Protein AF-0000000080301349 (afdb_homodimer)

pLDDT: mean 96.89, std 4.93, range [50.53, 99.0]

Radius of gyration: 21.23 Å; Cα contacts (8 Å, |Δi|>4): 1049; chains: 2; bounding box: 55×58×43 Å

InterPro domains:
  IPR000868 Isochorismatase-like domain [PF00857] (21-209)
  IPR036380 Isochorismatase-like superfamily [G3DSA:3.40.50.850] (15-224)
  IPR036380 Isochorismatase-like superfamily [SSF52499] (5-209)
  IPR050272 Isochorismatase-like hydrolase [PTHR43540] (13-222)

Nearest PDB structures (foldseek):
  6xj4-assembly1_B  TM=9.878E-01  e=1.375E-35  Herbaspirillum sp. BH-1
  6xix-assembly1_G  TM=9.763E-01  e=2.974E-35  Herbaspirillum sp. BH-1
  6azn-assembly1_C  TM=9.729E-01  e=1.362E-30  Rhizobium johnstonii 3841
  6azo-assembly1_D  TM=9.661E-01  e=1.469E-29  Rhizobium johnstonii 3841
  6azn-assembly1_B  TM=9.243E-01  e=4.428E-28  Rhizobium johnstonii 3841

Solvent-accessible surface area (backbone atoms only — not comparable to full-atom values): 22446 Å² total; per-residue (Å²): 126,84,71,58,46,78,32,85,33,36,72,50,65,38,72,42,36,81,81,24,38,30,40,33,40,26,34,56,18,32,21,45,50,32,86,61,20,51,37,30,33,62,71,44,62,27,72,52,41,55,65,14,51,61,46,40,40,54,49,50,51,55,36,56,68,57,70,34,53,47,38,36,39,29,58,29,25,51,84,84,42,83,59,50,44,64,55,61,50,71,43,32,77,42,82,54,44,70,63,36,83,45,83,41,37,30,28,41,18,60,89,25,66,17,35,35,57,34,77,86,64,48,81,55,92,87,47,47,74,43,64,12,59,29,58,29,60,55,59,88,47,62,44,62,62,53,38,53,75,68,59,46,48,28,38,37,38,28,27,34,37,32,60,50,27,35,41,42,26,46,50,54,39,33,52,72,38,33,47,37,33,37,29,58,51,15,28,24,26,83,45,66,68,46,31,54,46,41,55,49,58,33,22,34,68,43,25,69,42,19,35,34,32,48,51,67,58,52,61,70,63,51,76,81,112,126,86,70,58,46,78,33,84,34,37,71,50,64,38,71,43,36,85,81,26,37,29,40,32,40,26,33,55,18,31,19,46,51,30,86,59,20,51,36,30,33,62,70,43,62,27,71,51,40,54,65,15,51,60,46,39,40,54,48,51,53,55,36,56,68,56,70,34,52,47,38,35,39,30,58,30,26,51,84,83,42,84,59,51,42,65,55,61,51,70,44,32,77,42,82,56,45,69,62,35,83,44,83,40,37,30,27,40,18,60,90,25,66,18,35,35,56,35,77,88,66,47,81,54,92,88,48,46,72,42,63,13,61,29,57,29,61,55,58,89,46,62,44,60,63,53,38,54,74,69,59,47,48,30,38,37,38,27,27,32,35,30,60,49,27,33,42,41,27,46,50,53,37,34,53,72,38,33,46,38,33,38,30,57,51,16,30,23,27,83,44,66,69,47,32,54,47,40,56,50,58,33,21,35,67,41,26,69,43,20,34,34,33,48,53,68,59,51,62,70,64,50,77,81,112

Sequence (450 aa):
MTPTLPLPATPFPYPFAPGRSALVVIDMQRDFVEPGGFGASLGNDVTRLHGAIGPIAALLAAWRARGWPVVHTRESHRPDLSDCPPAKRERGEPSLRIGDPGPMGRLLIRGEPGADIIPALAPAPGERVVDKPGKGMFWATGLHEALQAEGITHLVFTGVTTEVCVQTSMREANDRGYVCLIVEDATESYFPEFKAAALAMLTAQGAIVGWSMPSAALLAGLPAPMTPTLPLPATPFPYPFAPGRSALVVIDMQRDFVEPGGFGASLGNDVTRLHGAIGPIAALLAAWRARGWPVVHTRESHRPDLSDCPPAKRERGEPSLRIGDPGPMGRLLIRGEPGADIIPALAPAPGERVVDKPGKGMFWATGLHEALQAEGITHLVFTGVTTEVCVQTSMREANDRGYVCLIVEDATESYFPEFKAAALAMLTAQGAIVGWSMPSAALLAGLPAP

Secondary structure (DSSP, 8-state):
----EEE--BSS-EEE-TTTEEEEEE--BHHHHSTTSHHHHTT--GGGGGGGHHHHHHHHHHHHHTT--EEEEEE-B-TT-TTS-HHHHT-S--SS-TTSEEBTEETTBTTSGGGSBPGGGPPPTT-EEEEESSSSSSTTT-HHHHHHHTT--EEEEEEE-IIIIIHHHHHHHHHTT-EEEEEEEEEE-SSHHHHHHHHHHHHHHHHSS-EEE-HHHHHHHSPP-/-PPPEEE--BSS-EEE-TTTEEEEEE--BHHHHSTTSHHHHTT--GGGGGGGHHHHHHHHHHHHHTT--EEEEEE-B-TT-TTS-HHHHT-S--SS-TTSEEBTEETTBTTSGGGSBPGGGPPPTT-EEEEESSSSSSTTT-HHHHHHHTT--EEEEEEE-IIIIIHHHHHHHHHTT-EEEEEEEEEE-SSHHHHHHHHHHHHHHHHSS-EEE-HHHHHHHSPP-

Foldseek 3Di:
DQQFDFFQWPPGTAGHHPQQEEEEAEALFQLQQHPWHVVVQLVFDSPQFVLQLVLLLVVVVVCVVRVHAYEYEFQAAELVCPLPDPVRQVDSPGPATQNGQIPQGGHRHPPTRRRARDPSNHDDPPHHYWHDNALARVPPTCVLVVSVVSNRQEYEFAYDAQQTSRLNNLQVSQVSRHAYEYALSNHHDSDVVSSVVSQCVCRPPNRPRHIYYHSVSVSVRDDDD/DQQFDFFQWPPGTAGHHPQQEEEEAEALFQLQQHPWHVVVQLVFDSPQFVLLLVLLLVVVVVCVVRVHAYEYEFQAAELVCPLPDPVRQVDSPGPATQNGQIPQGGHRHPPTRRRARDPSNHDDPPHHYWYDNALARVPPTCVLVVSVVSNRQEYEFAYDAQQTSRLNNLQVSQVSRHAYEYALSNHHDSDVVSSVVSQCVCRPPNRPRHIYYHSVSVSVRDDDD

Organism: Piscinibacter sakaiensis (NCBI:txid1547922)

Structure (mmCIF, N/CA/C/O backbone):
data_AF-0000000080301349-model_v1
#
loop_
_entity.id
_entity.type
_entity.pdbx_description
1 polymer Isochorismatase
#
loop_
_atom_site.group_PDB
_atom_site.id
_atom_site.type_symbol
_atom_site.label_atom_id
_atom_site.label_alt_id
_atom_site.label_comp_id
_atom_site.label_asym_id
_atom_site.label_entity_id
_atom_site.label_seq_id
_atom_site.pdbx_PDB_ins_code
_atom_site.Cartn_x
_atom_site.Cartn_y
_atom_site.Cartn_z
_atom_site.occupancy
_atom_site.B_iso_or_equiv
_atom_site.auth_seq_id
_atom_site.auth_comp_id
_atom_site.auth_asym_id
_atom_site.auth_atom_id
_atom_site.pdbx_PDB_model_num
ATOM 1 N N . MET A 1 1 ? -20.75 8.477 19.141 1 51.12 1 MET A N 1
ATOM 2 C CA . MET A 1 1 ? -19.891 8.594 17.969 1 51.12 1 MET A CA 1
ATOM 3 C C . MET A 1 1 ? -19.422 10.031 17.781 1 51.12 1 MET A C 1
ATOM 5 O O . MET A 1 1 ? -20.203 10.969 17.922 1 51.12 1 MET A O 1
ATOM 9 N N . THR A 1 2 ? -18.094 10.258 17.922 1 62.84 2 THR A N 1
ATOM 10 C CA . THR A 1 2 ? -17.656 11.641 17.781 1 62.84 2 THR A CA 1
ATOM 11 C C . THR A 1 2 ? -18.219 12.281 16.531 1 62.84 2 THR A C 1
ATOM 13 O O . THR A 1 2 ? -18.172 11.688 15.445 1 62.84 2 THR A O 1
ATOM 16 N N . PRO A 1 3 ? -18.906 13.32 16.703 1 85 3 PRO A N 1
ATOM 17 C CA . PRO A 1 3 ? -19.531 14.016 15.586 1 85 3 PRO A CA 1
ATOM 18 C C . PRO A 1 3 ? -18.562 14.312 14.453 1 85 3 PRO A C 1
ATOM 20 O O . PRO A 1 3 ? -17.391 14.617 14.703 1 85 3 PRO A O 1
ATOM 23 N N . THR A 1 4 ? -18.938 13.945 13.242 1 92.94 4 THR A N 1
ATOM 24 C CA . THR A 1 4 ? -18.125 14.266 12.07 1 92.94 4 THR A CA 1
ATOM 25 C C . THR A 1 4 ? -18.75 15.414 11.281 1 92.94 4 THR A C 1
ATOM 27 O O . THR A 1 4 ? -19.938 15.703 11.43 1 92.94 4 THR A O 1
ATOM 30 N N . LEU A 1 5 ? -17.938 16.172 10.633 1 94.88 5 LEU A N 1
ATOM 31 C CA . LEU A 1 5 ? -18.297 17.266 9.742 1 94.88 5 LEU A CA 1
ATOM 32 C C . LEU A 1 5 ? -18.047 16.891 8.289 1 94.88 5 LEU A C 1
ATOM 34 O O . LEU A 1 5 ? -16.922 16.547 7.91 1 94.88 5 LEU A O 1
ATOM 38 N N . PRO A 1 6 ? -19.141 16.922 7.488 1 96.19 6 PRO A N 1
ATOM 39 C CA . PRO A 1 6 ? -18.891 16.625 6.074 1 96.19 6 PRO A CA 1
ATOM 40 C C . PRO A 1 6 ? -18.125 17.734 5.355 1 96.19 6 PRO A C 1
ATOM 42 O O . PRO A 1 6 ? -18.547 18.891 5.391 1 96.19 6 PRO A O 1
ATOM 45 N N . LEU A 1 7 ? -17 17.438 4.82 1 97.94 7 LEU A N 1
ATOM 46 C CA . LEU A 1 7 ? -16.219 18.359 4.008 1 97.94 7 LEU A CA 1
ATOM 47 C C . LEU A 1 7 ? -16.219 17.938 2.545 1 97.94 7 LEU A C 1
ATOM 49 O O . LEU A 1 7 ? -16.172 16.734 2.24 1 97.94 7 LEU A O 1
ATOM 53 N N . PRO A 1 8 ? -16.312 18.938 1.642 1 97.12 8 PRO A N 1
ATOM 54 C CA . PRO A 1 8 ? -16.25 18.562 0.226 1 97.12 8 PRO A CA 1
ATOM 55 C C . PRO A 1 8 ? -14.961 17.844 -0.135 1 97.12 8 PRO A C 1
ATOM 57 O O . PRO A 1 8 ? -13.875 18.281 0.234 1 97.12 8 PRO A O 1
ATOM 60 N N . ALA A 1 9 ? -15.102 16.672 -0.77 1 98.25 9 ALA A N 1
ATOM 61 C CA . ALA A 1 9 ? -13.945 15.844 -1.13 1 98.25 9 ALA A CA 1
ATOM 62 C C . ALA A 1 9 ? -14.289 14.891 -2.271 1 98.25 9 ALA A C 1
ATOM 64 O O . ALA A 1 9 ? -15.422 14.891 -2.77 1 98.25 9 ALA A O 1
ATOM 65 N N . THR A 1 10 ? -13.336 14.352 -2.809 1 98 10 THR A N 1
ATOM 66 C CA . THR A 1 10 ? -13.477 13.273 -3.785 1 98 10 THR A CA 1
ATOM 67 C C . THR A 1 10 ? -13.383 11.914 -3.105 1 98 10 THR A C 1
ATOM 69 O O . THR A 1 10 ? -12.469 11.672 -2.314 1 98 10 THR A O 1
ATOM 72 N N . PRO A 1 11 ? -14.352 10.984 -3.383 1 97.19 11 PRO A N 1
ATOM 73 C CA . PRO A 1 11 ? -15.375 11.008 -4.434 1 97.19 11 PRO A CA 1
ATOM 74 C C . PRO A 1 11 ? -16.719 11.539 -3.936 1 97.19 11 PRO A C 1
ATOM 76 O O . PRO A 1 11 ? -17.625 11.781 -4.738 1 97.19 11 PRO A O 1
ATOM 79 N N . PHE A 1 12 ? -16.953 11.727 -2.699 1 96.75 12 PHE A N 1
ATOM 80 C CA . PHE A 1 12 ? -18.078 12.305 -1.997 1 96.75 12 PHE A CA 1
ATOM 81 C C . PHE A 1 12 ? -17.641 12.969 -0.699 1 96.75 12 PHE A C 1
ATOM 83 O O . PHE A 1 12 ? -16.453 12.914 -0.343 1 96.75 12 PHE A O 1
ATOM 90 N N . PRO A 1 13 ? -18.438 13.641 0.02 1 97 13 PRO A N 1
ATOM 91 C CA . PRO A 1 13 ? -17.984 14.391 1.191 1 97 13 PRO A CA 1
ATOM 92 C C . PRO A 1 13 ? -17.266 13.523 2.215 1 97 13 PRO A C 1
ATOM 94 O O . PRO A 1 13 ? -17.672 12.383 2.453 1 97 13 PRO A O 1
ATOM 97 N N . TYR A 1 14 ? -16.219 14.055 2.709 1 97.5 14 TYR A N 1
ATOM 98 C CA . TYR A 1 14 ? -15.383 13.406 3.711 1 97.5 14 TYR A CA 1
ATOM 99 C C . TYR A 1 14 ? -15.898 13.68 5.117 1 97.5 14 TYR A C 1
ATOM 101 O O . TYR A 1 14 ? -16.125 14.836 5.488 1 97.5 14 TYR A O 1
ATOM 109 N N . PRO A 1 15 ? -16.078 12.617 5.918 1 96.56 15 PRO A N 1
ATOM 110 C CA . PRO A 1 15 ? -16.547 12.805 7.297 1 96.56 15 PRO A CA 1
ATOM 111 C C . PRO A 1 15 ? -15.414 13.188 8.25 1 96.56 15 PRO A C 1
ATOM 113 O O . PRO A 1 15 ? -14.898 12.336 8.977 1 96.56 15 PRO A O 1
ATOM 116 N N . PHE A 1 16 ? -15.078 14.43 8.305 1 97.88 16 PHE A N 1
ATOM 117 C CA . PHE A 1 16 ? -13.984 14.922 9.133 1 97.88 16 PHE A CA 1
ATOM 118 C C . PHE A 1 16 ? -14.359 14.867 10.609 1 97.88 16 PHE A C 1
ATOM 120 O O . PHE A 1 16 ? -15.453 15.273 10.992 1 97.88 16 PHE A O 1
ATOM 127 N N . ALA A 1 17 ? -13.383 14.297 11.406 1 97 17 ALA A N 1
ATOM 128 C CA . ALA A 1 17 ? -13.609 14.195 12.852 1 97 17 ALA A CA 1
ATOM 129 C C . ALA A 1 17 ? -12.68 15.125 13.617 1 97 17 ALA A C 1
ATOM 131 O O . ALA A 1 17 ? -11.547 14.758 13.938 1 97 17 ALA A O 1
ATOM 132 N N . PRO A 1 18 ? -13.188 16.25 14.031 1 93.81 18 PRO A N 1
ATOM 133 C CA . PRO A 1 18 ? -12.336 17.172 14.789 1 93.81 18 PRO A CA 1
ATOM 134 C C . PRO A 1 18 ? -11.773 16.547 16.062 1 93.81 18 PRO A C 1
ATOM 136 O O . PRO A 1 18 ? -12.508 15.867 16.797 1 93.81 18 PRO A O 1
ATOM 139 N N . GLY A 1 19 ? -10.508 16.656 16.281 1 91.31 19 GLY A N 1
ATOM 140 C CA . GLY A 1 19 ? -9.867 16.188 17.5 1 91.31 19 GLY A CA 1
ATOM 141 C C . GLY A 1 19 ? -9.461 14.719 17.422 1 91.31 19 GLY A C 1
ATOM 142 O O . GLY A 1 19 ? -8.695 14.242 18.25 1 91.31 19 GLY A O 1
ATOM 143 N N . ARG A 1 20 ? -9.977 14.008 16.438 1 96.88 20 ARG A N 1
ATOM 144 C CA . ARG A 1 20 ? -9.625 12.602 16.25 1 96.88 20 ARG A CA 1
ATOM 145 C C . ARG A 1 20 ? -8.953 12.375 14.906 1 96.88 20 ARG A C 1
ATOM 147 O O . ARG A 1 20 ? -8.727 11.234 14.508 1 96.88 20 ARG A O 1
ATOM 154 N N . SER A 1 21 ? -8.688 13.5 14.227 1 98.12 21 SER A N 1
ATOM 155 C CA . SER A 1 21 ? -7.98 13.484 12.953 1 98.12 21 SER A CA 1
ATOM 156 C C . SER A 1 21 ? -6.531 13.93 13.117 1 98.12 21 SER A C 1
ATOM 158 O O . SER A 1 21 ? -6.266 15.094 13.414 1 98.12 21 SER A O 1
ATOM 160 N N . ALA A 1 22 ? -5.648 12.984 12.93 1 98.81 22 ALA A N 1
ATOM 161 C CA . ALA A 1 22 ? -4.23 13.328 12.984 1 98.81 22 ALA A CA 1
ATOM 162 C C . ALA A 1 22 ? -3.717 13.75 11.609 1 98.81 22 ALA A C 1
ATOM 164 O O . ALA A 1 22 ? -4.062 13.141 10.594 1 98.81 22 ALA A O 1
ATOM 165 N N . LEU A 1 23 ? -3.01 14.891 11.602 1 98.94 23 LEU A N 1
ATOM 166 C CA . LEU A 1 23 ? -2.268 15.258 10.398 1 98.94 23 LEU A CA 1
ATOM 167 C C . LEU A 1 23 ? -0.979 14.445 10.289 1 98.94 23 LEU A C 1
ATOM 169 O O . LEU A 1 23 ? -0.176 14.422 11.227 1 98.94 23 LEU A O 1
ATOM 173 N N . VAL A 1 24 ? -0.839 13.75 9.188 1 99 24 VAL A N 1
ATOM 174 C CA . VAL A 1 24 ? 0.335 12.922 8.961 1 99 24 VAL A CA 1
ATOM 175 C C . VAL A 1 24 ? 1.223 13.555 7.895 1 99 24 VAL A C 1
ATOM 177 O O . VAL A 1 24 ? 0.787 13.773 6.762 1 99 24 VAL A O 1
ATOM 180 N N . VAL A 1 25 ? 2.451 13.852 8.219 1 99 25 VAL A N 1
ATOM 181 C CA . VAL A 1 25 ? 3.436 14.414 7.305 1 99 25 VAL A CA 1
ATOM 182 C C . VAL A 1 25 ? 4.508 13.375 6.988 1 99 25 VAL A C 1
ATOM 184 O O . VAL A 1 25 ? 5.426 13.164 7.785 1 99 25 VAL A O 1
ATOM 187 N N . ILE A 1 26 ? 4.441 12.828 5.816 1 98.94 26 ILE A N 1
ATOM 188 C CA . ILE A 1 26 ? 5.273 11.695 5.422 1 98.94 26 ILE A CA 1
ATOM 189 C C . ILE A 1 26 ? 6.605 12.203 4.871 1 98.94 26 ILE A C 1
ATOM 191 O O . ILE A 1 26 ? 6.656 12.797 3.795 1 98.94 26 ILE A O 1
ATOM 195 N N . ASP A 1 27 ? 7.668 12.023 5.508 1 98.94 27 ASP A N 1
ATOM 196 C CA . ASP A 1 27 ? 9.047 11.945 5.043 1 98.94 27 ASP A CA 1
ATOM 197 C C . ASP A 1 27 ? 9.477 13.25 4.375 1 98.94 27 ASP A C 1
ATOM 199 O O . ASP A 1 27 ? 10.125 13.234 3.324 1 98.94 27 ASP A O 1
ATOM 203 N N . MET A 1 28 ? 9.031 14.352 4.926 1 98.94 28 MET A N 1
ATOM 204 C CA . MET A 1 28 ? 9.57 15.609 4.414 1 98.94 28 MET A CA 1
ATOM 205 C C . MET A 1 28 ? 10.992 15.836 4.906 1 98.94 28 MET A C 1
ATOM 207 O O . MET A 1 28 ? 11.266 16.812 5.598 1 98.94 28 MET A O 1
ATOM 211 N N . GLN A 1 29 ? 11.852 15 4.48 1 98.88 29 GLN A N 1
ATOM 212 C CA . GLN A 1 29 ? 13.25 14.914 4.898 1 98.88 29 GLN A CA 1
ATOM 213 C C . GLN A 1 29 ? 14.172 15.578 3.879 1 98.88 29 GLN A C 1
ATOM 215 O O . GLN A 1 29 ? 13.867 15.609 2.686 1 98.88 29 GLN A O 1
ATOM 220 N N . ARG A 1 30 ? 15.328 15.945 4.32 1 98.75 30 ARG A N 1
ATOM 221 C CA . ARG A 1 30 ? 16.344 16.547 3.445 1 98.75 30 ARG A CA 1
ATOM 222 C C . ARG A 1 30 ? 16.781 15.555 2.369 1 98.75 30 ARG A C 1
ATOM 224 O O . ARG A 1 30 ? 16.922 15.922 1.201 1 98.75 30 ARG A O 1
ATOM 231 N N . ASP A 1 31 ? 16.953 14.289 2.633 1 98.5 31 ASP A N 1
ATOM 232 C CA . ASP A 1 31 ? 17.391 13.25 1.699 1 98.5 31 ASP A CA 1
ATOM 233 C C . ASP A 1 31 ? 16.406 13.125 0.533 1 98.5 31 ASP A C 1
ATOM 235 O O . ASP A 1 31 ? 16.781 12.656 -0.545 1 98.5 31 ASP A O 1
ATOM 239 N N . PHE A 1 32 ? 15.172 13.555 0.739 1 98.44 32 PHE A N 1
ATOM 240 C CA . PHE A 1 32 ? 14.188 13.383 -0.321 1 98.44 32 PHE A CA 1
ATOM 241 C C . PHE A 1 32 ? 13.961 14.695 -1.065 1 98.44 32 PHE A C 1
ATOM 243 O O . PHE A 1 32 ? 13.703 14.695 -2.271 1 98.44 32 PHE A O 1
ATOM 250 N N . VAL A 1 33 ? 14.047 15.812 -0.339 1 98.25 33 VAL A N 1
ATOM 251 C CA . VAL A 1 33 ? 13.5 17.047 -0.909 1 98.25 33 VAL A CA 1
ATOM 252 C C . VAL A 1 33 ? 14.641 17.969 -1.316 1 98.25 33 VAL A C 1
ATOM 254 O O . VAL A 1 33 ? 14.422 18.969 -2.018 1 98.25 33 VAL A O 1
ATOM 257 N N . GLU A 1 34 ? 15.875 17.688 -0.929 1 98 34 GLU A N 1
ATOM 258 C CA . GLU A 1 34 ? 17.016 18.547 -1.226 1 98 34 GLU A CA 1
ATOM 259 C C . GLU A 1 34 ? 18 17.875 -2.166 1 98 34 GLU A C 1
ATOM 261 O O . GLU A 1 34 ? 18.062 16.641 -2.215 1 98 34 GLU A O 1
ATOM 266 N N . PRO A 1 35 ? 18.75 18.734 -2.918 1 96.56 35 PRO A N 1
ATOM 267 C CA . PRO A 1 35 ? 19.812 18.156 -3.734 1 96.56 35 PRO A CA 1
ATOM 268 C C . PRO A 1 35 ? 20.859 17.422 -2.898 1 96.56 35 PRO A C 1
ATOM 270 O O . PRO A 1 35 ? 21.156 17.828 -1.773 1 96.56 35 PRO A O 1
ATOM 273 N N . GLY A 1 36 ? 21.375 16.359 -3.473 1 95.12 36 GLY A N 1
ATOM 274 C CA . GLY A 1 36 ? 22.469 15.641 -2.812 1 95.12 36 GLY A CA 1
ATOM 275 C C . GLY A 1 36 ? 21.984 14.516 -1.913 1 95.12 36 GLY A C 1
ATOM 276 O O . GLY A 1 36 ? 22.781 13.758 -1.374 1 95.12 36 GLY A O 1
ATOM 277 N N . GLY A 1 37 ? 20.672 14.375 -1.755 1 95.88 37 GLY A N 1
ATOM 278 C CA . GLY A 1 37 ? 20.094 13.32 -0.934 1 95.88 37 GLY A CA 1
ATOM 279 C C . GLY A 1 37 ? 19.734 12.078 -1.728 1 95.88 37 GLY A C 1
ATOM 280 O O . GLY A 1 37 ? 20.188 11.906 -2.861 1 95.88 37 GLY A O 1
ATOM 281 N N . PHE A 1 38 ? 19.016 11.203 -1.146 1 95.38 38 PHE A N 1
ATOM 282 C CA . PHE A 1 38 ? 18.609 9.93 -1.734 1 95.38 38 PHE A CA 1
ATOM 283 C C . PHE A 1 38 ? 17.781 10.148 -2.992 1 95.38 38 PHE A C 1
ATOM 285 O O . PHE A 1 38 ? 18 9.492 -4.012 1 95.38 38 PHE A O 1
ATOM 292 N N . GLY A 1 39 ? 16.781 11.047 -2.898 1 94.94 39 GLY A N 1
ATOM 293 C CA . GLY A 1 39 ? 15.969 11.344 -4.066 1 94.94 39 GLY A CA 1
ATOM 294 C C . GLY A 1 39 ? 16.781 11.734 -5.281 1 94.94 39 GLY A C 1
ATOM 295 O O . GLY A 1 39 ? 16.547 11.234 -6.383 1 94.94 39 GLY A O 1
ATOM 296 N N . ALA A 1 40 ? 17.703 12.609 -5.02 1 94.56 40 ALA A N 1
ATOM 297 C CA . ALA A 1 40 ? 18.594 13.062 -6.098 1 94.56 40 ALA A CA 1
ATOM 298 C C . ALA A 1 40 ? 19.469 11.914 -6.594 1 94.56 40 ALA A C 1
ATOM 300 O O . ALA A 1 40 ? 19.781 11.844 -7.785 1 94.56 40 ALA A O 1
ATOM 301 N N . SER A 1 41 ? 19.891 11.031 -5.742 1 92.81 41 SER A N 1
ATOM 302 C CA . SER A 1 41 ? 20.766 9.93 -6.102 1 92.81 41 SER A CA 1
ATOM 303 C C . SER A 1 41 ? 20.062 8.945 -7.043 1 92.81 41 SER A C 1
ATOM 305 O O . SER A 1 41 ? 20.719 8.18 -7.746 1 92.81 41 SER A O 1
ATOM 307 N N . LEU A 1 42 ? 18.766 9 -7.066 1 91.94 42 LEU A N 1
ATOM 308 C CA . LEU A 1 42 ? 17.984 8.156 -7.965 1 91.94 42 LEU A CA 1
ATOM 309 C C . LEU A 1 42 ? 17.797 8.836 -9.312 1 91.94 42 LEU A C 1
ATOM 311 O O . LEU A 1 42 ? 17.125 8.297 -10.203 1 91.94 42 LEU A O 1
ATOM 315 N N . GLY A 1 43 ? 18.312 10.062 -9.422 1 92.5 43 GLY A N 1
ATOM 316 C CA . GLY A 1 43 ? 18.234 10.781 -10.68 1 92.5 43 GLY A CA 1
ATOM 317 C C . GLY A 1 43 ? 17.031 11.695 -10.773 1 92.5 43 GLY A C 1
ATOM 318 O O . GLY A 1 43 ? 16.719 12.219 -11.844 1 92.5 43 GLY A O 1
ATOM 319 N N . ASN A 1 44 ? 16.406 11.938 -9.648 1 96 44 ASN A N 1
ATOM 320 C CA . ASN A 1 44 ? 15.164 12.719 -9.664 1 96 44 ASN A CA 1
ATOM 321 C C . ASN A 1 44 ? 15.445 14.211 -9.539 1 96 44 ASN A C 1
ATOM 323 O O . ASN A 1 44 ? 16.453 14.617 -8.969 1 96 44 ASN A O 1
ATOM 327 N N . ASP A 1 45 ? 14.539 15.039 -10.125 1 97.69 45 ASP A N 1
ATOM 328 C CA . ASP A 1 45 ? 14.469 16.469 -9.836 1 97.69 45 ASP A CA 1
ATOM 329 C C . ASP A 1 45 ? 13.742 16.734 -8.523 1 97.69 45 ASP A C 1
ATOM 331 O O . ASP A 1 45 ? 12.508 16.797 -8.492 1 97.69 45 ASP A O 1
ATOM 335 N N . VAL A 1 46 ? 14.453 17 -7.512 1 97.69 46 VAL A N 1
ATOM 336 C CA . VAL A 1 46 ? 13.898 17.062 -6.16 1 97.69 46 VAL A CA 1
ATOM 337 C C . VAL A 1 46 ? 13.055 18.328 -6.012 1 97.69 46 VAL A C 1
ATOM 339 O O . VAL A 1 46 ? 12.227 18.422 -5.098 1 97.69 46 VAL A O 1
ATOM 342 N N . THR A 1 47 ? 13.219 19.34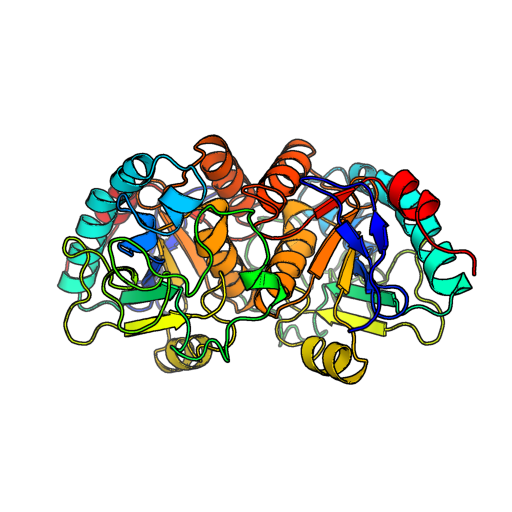4 -6.855 1 97.62 47 THR A N 1
ATOM 343 C CA . THR A 1 47 ? 12.469 20.594 -6.742 1 97.62 47 THR A CA 1
ATOM 344 C C . THR A 1 47 ? 10.984 20.359 -6.969 1 97.62 47 THR A C 1
ATOM 346 O O . THR A 1 47 ? 10.148 21.172 -6.574 1 97.62 47 THR A O 1
ATOM 349 N N . ARG A 1 48 ? 10.656 19.234 -7.59 1 97.88 48 ARG A N 1
ATOM 350 C CA . ARG A 1 48 ? 9.258 18.891 -7.836 1 97.88 48 ARG A CA 1
ATOM 351 C C . ARG A 1 48 ? 8.516 18.641 -6.523 1 97.88 48 ARG A C 1
ATOM 353 O O . ARG A 1 48 ? 7.293 18.75 -6.469 1 97.88 48 ARG A O 1
ATOM 360 N N . LEU A 1 49 ? 9.289 18.375 -5.48 1 98.69 49 LEU A N 1
ATOM 361 C CA . LEU A 1 49 ? 8.664 18.047 -4.199 1 98.69 49 LEU A CA 1
ATOM 362 C C . LEU A 1 49 ? 8.391 19.328 -3.398 1 98.69 49 LEU A C 1
ATOM 364 O O . LEU A 1 49 ? 7.629 19.297 -2.43 1 98.69 49 LEU A O 1
ATOM 368 N N . HIS A 1 50 ? 8.922 20.406 -3.805 1 98.69 50 HIS A N 1
ATOM 369 C CA . HIS A 1 50 ? 8.859 21.641 -3.021 1 98.69 50 HIS A CA 1
ATOM 370 C C . HIS A 1 50 ? 7.445 22.203 -3.004 1 98.69 50 HIS A C 1
ATOM 372 O O . HIS A 1 50 ? 7.082 22.953 -2.088 1 98.69 50 HIS A O 1
ATOM 378 N N . GLY A 1 51 ? 6.641 21.812 -4.004 1 98.5 51 GLY A N 1
ATOM 379 C CA . GLY A 1 51 ? 5.281 22.328 -4.098 1 98.5 51 GLY A CA 1
ATOM 380 C C . GLY A 1 51 ? 4.418 21.953 -2.906 1 98.5 51 GLY A C 1
ATOM 381 O O . GLY A 1 51 ? 3.426 22.625 -2.617 1 98.5 51 GLY A O 1
ATOM 382 N N . ALA A 1 52 ? 4.816 20.922 -2.178 1 98.81 52 ALA A N 1
ATOM 383 C CA . ALA A 1 52 ? 4.016 20.422 -1.057 1 98.81 52 ALA A CA 1
ATOM 384 C C . ALA A 1 52 ? 4.309 21.219 0.212 1 98.81 52 ALA A C 1
ATOM 386 O O . ALA A 1 52 ? 3.529 21.188 1.169 1 98.81 52 ALA A O 1
ATOM 387 N N . ILE A 1 53 ? 5.438 21.938 0.271 1 98.94 53 ILE A N 1
ATOM 388 C CA . ILE A 1 53 ? 5.941 22.516 1.509 1 98.94 53 ILE A CA 1
ATOM 389 C C . ILE A 1 53 ? 4.961 23.578 2.018 1 98.94 53 ILE A C 1
ATOM 391 O O . ILE A 1 53 ? 4.578 23.562 3.189 1 98.94 53 ILE A O 1
ATOM 395 N N . GLY A 1 54 ? 4.582 24.453 1.156 1 98.88 54 GLY A N 1
ATOM 396 C CA . GLY A 1 54 ? 3.672 25.516 1.543 1 98.88 54 GLY A CA 1
ATOM 397 C C . GLY A 1 54 ? 2.357 25 2.104 1 98.88 54 GLY A C 1
ATOM 398 O O . GLY A 1 54 ? 1.986 25.344 3.23 1 98.88 54 GLY A O 1
ATOM 399 N N . PRO A 1 55 ? 1.666 24.203 1.343 1 98.94 55 PRO A N 1
ATOM 400 C CA . PRO A 1 55 ? 0.402 23.641 1.821 1 98.94 55 PRO A CA 1
ATOM 401 C C . PRO A 1 55 ? 0.558 22.875 3.129 1 98.94 55 PRO A C 1
ATOM 403 O O . PRO A 1 55 ? -0.288 22.984 4.02 1 98.94 55 PRO A O 1
ATOM 406 N N . ILE A 1 56 ? 1.623 22.094 3.291 1 98.94 56 ILE A N 1
ATOM 407 C CA . ILE A 1 56 ? 1.844 21.344 4.52 1 98.94 56 ILE A CA 1
ATOM 408 C C . ILE A 1 56 ? 2.037 22.312 5.688 1 98.94 56 ILE A C 1
ATOM 410 O O . ILE A 1 56 ? 1.471 22.109 6.766 1 98.94 56 ILE A O 1
ATOM 414 N N . ALA A 1 57 ? 2.838 23.312 5.434 1 98.94 57 ALA A N 1
ATOM 415 C CA . ALA A 1 57 ? 3.082 24.297 6.484 1 98.94 57 ALA A CA 1
ATOM 416 C C . ALA A 1 57 ? 1.776 24.922 6.957 1 98.94 57 ALA A C 1
ATOM 418 O O . ALA A 1 57 ? 1.566 25.109 8.156 1 98.94 57 ALA A O 1
ATOM 419 N N . ALA A 1 58 ? 0.912 25.25 6.039 1 98.88 58 ALA A N 1
ATOM 420 C CA . ALA A 1 58 ? -0.377 25.844 6.375 1 98.88 58 ALA A CA 1
ATOM 421 C C . ALA A 1 58 ? -1.231 24.891 7.191 1 98.88 58 ALA A C 1
ATOM 423 O O . ALA A 1 58 ? -1.884 25.281 8.156 1 98.88 58 ALA A O 1
ATOM 424 N N . LEU A 1 59 ? -1.221 23.641 6.832 1 98.88 59 LEU A N 1
ATOM 425 C CA . LEU A 1 59 ? -1.993 22.641 7.551 1 98.88 59 LEU A CA 1
ATOM 426 C C . LEU A 1 59 ? -1.419 22.406 8.945 1 98.88 59 LEU A C 1
ATOM 428 O O . LEU A 1 59 ? -2.168 22.25 9.906 1 98.88 59 LEU A O 1
ATOM 432 N N . LEU A 1 60 ? -0.09 22.312 9.008 1 98.88 60 LEU A N 1
ATOM 433 C CA . LEU A 1 60 ? 0.554 22.203 10.312 1 98.88 60 LEU A CA 1
ATOM 434 C C . LEU A 1 60 ? 0.127 23.328 11.242 1 98.88 60 LEU A C 1
ATOM 436 O O . LEU A 1 60 ? -0.229 23.094 12.398 1 98.88 60 LEU A O 1
ATOM 440 N N . ALA A 1 61 ? 0.179 24.547 10.711 1 98.69 61 ALA A N 1
ATOM 441 C CA . ALA A 1 61 ? -0.23 25.703 11.508 1 98.69 61 ALA A CA 1
ATOM 442 C C . ALA A 1 61 ? -1.67 25.547 11.992 1 98.69 61 ALA A C 1
ATOM 444 O O . ALA A 1 61 ? -1.976 25.828 13.156 1 98.69 61 ALA A O 1
ATOM 445 N N . ALA A 1 62 ? -2.572 25.125 11.172 1 98.56 62 ALA A N 1
ATOM 446 C CA . ALA A 1 62 ? -3.982 24.953 11.508 1 98.56 62 ALA A CA 1
ATOM 447 C C . ALA A 1 62 ? -4.168 23.891 12.578 1 98.56 62 ALA A C 1
ATOM 449 O O . ALA A 1 62 ? -4.957 24.062 13.516 1 98.56 62 ALA A O 1
ATOM 450 N N . TRP A 1 63 ? -3.523 22.719 12.445 1 98.44 63 TRP A N 1
ATOM 451 C CA . TRP A 1 63 ? -3.615 21.656 13.438 1 98.44 63 TRP A CA 1
ATOM 452 C C . TRP A 1 63 ? -3.061 22.094 14.781 1 98.44 63 TRP A C 1
ATOM 454 O O . TRP A 1 63 ? -3.674 21.859 15.82 1 98.44 63 TRP A O 1
ATOM 464 N N . ARG A 1 64 ? -1.904 22.766 14.773 1 98.19 64 ARG A N 1
ATOM 465 C CA . ARG A 1 64 ? -1.236 23.219 15.992 1 98.19 64 ARG A CA 1
ATOM 466 C C . ARG A 1 64 ? -2.082 24.266 16.719 1 98.19 64 ARG A C 1
ATOM 468 O O . ARG A 1 64 ? -2.18 24.234 17.953 1 98.19 64 ARG A O 1
ATOM 475 N N . ALA A 1 65 ? -2.707 25.141 16 1 97.69 65 ALA A N 1
ATOM 476 C CA . ALA A 1 65 ? -3.555 26.172 16.594 1 97.69 65 ALA A CA 1
ATOM 477 C C . ALA A 1 65 ? -4.723 25.547 17.344 1 97.69 65 ALA A C 1
ATOM 479 O O . ALA A 1 65 ? -5.281 26.156 18.266 1 97.69 65 ALA A O 1
ATOM 480 N N . ARG A 1 66 ? -5.082 24.328 17.094 1 96.81 66 ARG A N 1
ATOM 481 C CA . ARG A 1 66 ? -6.238 23.656 17.672 1 96.81 66 ARG A CA 1
ATOM 482 C C . ARG A 1 66 ? -5.801 22.578 18.656 1 96.81 66 ARG A C 1
ATOM 484 O O . ARG A 1 66 ? -6.641 21.891 19.25 1 96.81 66 ARG A O 1
ATOM 491 N N . GLY A 1 67 ? -4.5 22.391 18.766 1 96.69 67 GLY A N 1
ATOM 492 C CA . GLY A 1 67 ? -3.973 21.344 19.641 1 96.69 67 GLY A CA 1
ATOM 493 C C . GLY A 1 67 ? -4.27 19.938 19.141 1 96.69 67 GLY A C 1
ATOM 494 O O . GLY A 1 67 ? -4.41 19.016 19.938 1 96.69 67 GLY A O 1
ATOM 495 N N . TRP A 1 68 ? -4.547 19.812 17.828 1 97.44 68 TRP A N 1
ATOM 496 C CA . TRP A 1 68 ? -4.863 18.516 17.25 1 97.44 68 TRP A CA 1
ATOM 497 C C . TRP A 1 68 ? -3.594 17.703 17 1 97.44 68 TRP A C 1
ATOM 499 O O . TRP A 1 68 ? -2.5 18.266 16.906 1 97.44 68 TRP A O 1
ATOM 509 N N . PRO A 1 69 ? -3.68 16.406 16.922 1 98.19 69 PRO A N 1
ATOM 510 C CA . PRO A 1 69 ? -2.492 15.555 16.828 1 98.19 69 PRO A CA 1
ATOM 511 C C . PRO A 1 69 ? -1.8 15.664 15.469 1 98.19 69 PRO A C 1
ATOM 513 O O . PRO A 1 69 ? -2.467 15.758 14.43 1 98.19 69 PRO A O 1
ATOM 516 N N . VAL A 1 70 ? -0.48 15.703 15.523 1 98.81 70 VAL A N 1
ATOM 517 C CA . VAL A 1 70 ? 0.382 15.695 14.352 1 98.81 70 VAL A CA 1
ATOM 518 C C . VAL A 1 70 ? 1.374 14.539 14.438 1 98.81 70 VAL A C 1
ATOM 520 O O . VAL A 1 70 ? 1.918 14.266 15.516 1 98.81 70 VAL A O 1
ATOM 523 N N . VAL A 1 71 ? 1.548 13.828 13.344 1 98.94 71 VAL A N 1
ATOM 524 C CA . VAL A 1 71 ? 2.529 12.758 13.219 1 98.94 71 VAL A CA 1
ATOM 525 C C . VAL A 1 71 ? 3.473 13.047 12.055 1 98.94 71 VAL A C 1
ATOM 527 O O . VAL A 1 71 ? 3.029 13.227 10.922 1 98.94 71 VAL A O 1
ATOM 530 N N . HIS A 1 72 ? 4.719 13.109 12.352 1 98.94 72 HIS A N 1
ATOM 531 C CA . HIS A 1 72 ? 5.754 13.125 11.328 1 98.94 72 HIS A CA 1
ATOM 532 C C . HIS A 1 72 ? 6.414 11.758 11.188 1 98.94 72 HIS A C 1
ATOM 534 O O . HIS A 1 72 ? 6.633 11.062 12.188 1 98.94 72 HIS A O 1
ATOM 540 N N . THR A 1 73 ? 6.742 11.422 9.93 1 98.94 73 THR A N 1
ATOM 541 C CA . THR A 1 73 ? 7.566 10.227 9.766 1 98.94 73 THR A CA 1
ATOM 542 C C . THR A 1 73 ? 8.914 10.586 9.148 1 98.94 73 THR A C 1
ATOM 544 O O . THR A 1 73 ? 9.047 11.625 8.492 1 98.94 73 THR A O 1
ATOM 547 N N . ARG A 1 74 ? 9.883 9.797 9.406 1 98.81 74 ARG A N 1
ATOM 548 C CA . ARG A 1 74 ? 11.172 9.734 8.719 1 98.81 74 ARG A CA 1
ATOM 549 C C . ARG A 1 74 ? 11.492 8.312 8.273 1 98.81 74 ARG A C 1
ATOM 551 O O . ARG A 1 74 ? 11.477 7.387 9.086 1 98.81 74 ARG A O 1
ATOM 558 N N . GLU A 1 75 ? 11.703 8.125 6.977 1 98.75 75 GLU A N 1
ATOM 559 C CA . GLU A 1 75 ? 12.289 6.867 6.527 1 98.75 75 GLU A CA 1
ATOM 560 C C . GLU A 1 75 ? 13.781 6.816 6.84 1 98.75 75 GLU A C 1
ATOM 562 O O . GLU A 1 75 ? 14.57 7.559 6.25 1 98.75 75 GLU A O 1
ATOM 567 N N . SER A 1 76 ? 14.156 5.938 7.766 1 98.56 76 SER A N 1
ATOM 568 C CA . SER A 1 76 ? 15.547 5.898 8.203 1 98.56 76 SER A CA 1
ATOM 569 C C . SER A 1 76 ? 15.906 4.539 8.797 1 98.56 76 SER A C 1
ATOM 571 O O . SER A 1 76 ? 15.016 3.736 9.102 1 98.56 76 SER A O 1
ATOM 573 N N . HIS A 1 77 ? 17.203 4.32 8.938 1 98.69 77 HIS A N 1
ATOM 574 C CA . HIS A 1 77 ? 17.734 3.055 9.438 1 98.69 77 HIS A CA 1
ATOM 575 C C . HIS A 1 77 ? 18.734 3.283 10.555 1 98.69 77 HIS A C 1
ATOM 577 O O . HIS A 1 77 ? 19.328 4.359 10.648 1 98.69 77 HIS A O 1
ATOM 583 N N . ARG A 1 78 ? 18.922 2.227 11.336 1 98.25 78 ARG A N 1
ATOM 584 C CA . ARG A 1 78 ? 19.984 2.234 12.328 1 98.25 78 ARG A CA 1
ATOM 585 C C . ARG A 1 78 ? 21.359 2.357 11.648 1 98.25 78 ARG A C 1
ATOM 587 O O . ARG A 1 78 ? 21.547 1.892 10.523 1 98.25 78 ARG A O 1
ATOM 594 N N . PRO A 1 79 ? 22.281 3.002 12.359 1 97.88 79 PRO A N 1
ATOM 595 C CA . PRO A 1 79 ? 23.609 3.18 11.773 1 97.88 79 PRO A CA 1
ATOM 596 C C . PRO A 1 79 ? 24.25 1.861 11.336 1 97.88 79 PRO A C 1
ATOM 598 O O . PRO A 1 79 ? 25 1.83 10.359 1 97.88 79 PRO A O 1
ATOM 601 N N . ASP A 1 80 ? 23.938 0.764 11.977 1 97.88 80 ASP A N 1
ATOM 602 C CA . ASP A 1 80 ? 24.547 -0.521 11.641 1 97.88 80 ASP A CA 1
ATOM 603 C C . ASP A 1 80 ? 23.75 -1.24 10.562 1 97.88 80 ASP A C 1
ATOM 605 O O . ASP A 1 80 ? 24.062 -2.369 10.188 1 97.88 80 ASP A O 1
ATOM 609 N N . LEU A 1 81 ? 22.672 -0.723 10.078 1 97.75 81 LEU A N 1
ATOM 610 C CA . LEU A 1 81 ? 21.844 -1.188 8.969 1 97.75 81 LEU A CA 1
ATOM 611 C C . LEU A 1 81 ? 21.156 -2.498 9.32 1 97.75 81 LEU A C 1
ATOM 613 O O . LEU A 1 81 ? 20.688 -3.215 8.438 1 97.75 81 LEU A O 1
ATOM 617 N N . SER A 1 82 ? 20.969 -2.758 10.648 1 97.62 82 SER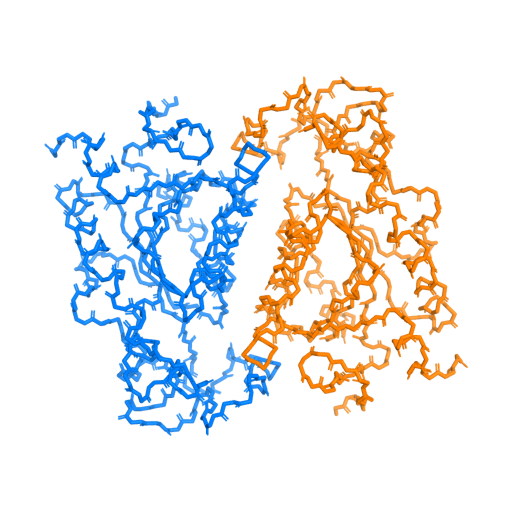 A N 1
ATOM 618 C CA . SER A 1 82 ? 20.375 -4.012 11.078 1 97.62 82 SER A CA 1
ATOM 619 C C . SER A 1 82 ? 18.891 -4.066 10.711 1 97.62 82 SER A C 1
ATOM 621 O O . SER A 1 82 ? 18.297 -5.145 10.672 1 97.62 82 SER A O 1
ATOM 623 N N . ASP A 1 83 ? 18.281 -2.922 10.453 1 97.56 83 ASP A N 1
ATOM 624 C CA . ASP A 1 83 ? 16.859 -2.871 10.117 1 97.56 83 ASP A CA 1
ATOM 625 C C . ASP A 1 83 ? 16.656 -2.535 8.641 1 97.56 83 ASP A C 1
ATOM 627 O O . ASP A 1 83 ? 15.578 -2.119 8.234 1 97.56 83 ASP A O 1
ATOM 631 N N . CYS A 1 84 ? 17.719 -2.631 7.816 1 97.5 84 CYS A N 1
ATOM 632 C CA . CYS A 1 84 ? 17.641 -2.436 6.371 1 97.5 84 CYS A CA 1
ATOM 633 C C . CYS A 1 84 ? 17.844 -3.754 5.633 1 97.5 84 CYS A C 1
ATOM 635 O O . CYS A 1 84 ? 18.969 -4.176 5.398 1 97.5 84 CYS A O 1
ATOM 637 N N . PRO A 1 85 ? 16.734 -4.348 5.262 1 94.69 85 PRO A N 1
ATOM 638 C CA . PRO A 1 85 ? 16.922 -5.617 4.555 1 94.69 85 PRO A CA 1
ATOM 639 C C . PRO A 1 85 ? 17.766 -5.465 3.289 1 94.69 85 PRO A C 1
ATOM 641 O O . PRO A 1 85 ? 17.656 -4.449 2.592 1 94.69 85 PRO A O 1
ATOM 644 N N . PRO A 1 86 ? 18.547 -6.512 2.961 1 93.25 86 PRO A N 1
ATOM 645 C CA . PRO A 1 86 ? 19.359 -6.473 1.735 1 93.25 86 PRO A CA 1
ATOM 646 C C . PRO A 1 86 ? 18.516 -6.184 0.491 1 93.25 86 PRO A C 1
ATOM 648 O O . PRO A 1 86 ? 18.953 -5.449 -0.397 1 93.25 86 PRO A O 1
ATOM 651 N N . ALA A 1 87 ? 17.328 -6.719 0.479 1 92 87 ALA A N 1
ATOM 652 C CA . ALA A 1 87 ? 16.438 -6.52 -0.667 1 92 87 ALA A CA 1
ATOM 653 C C . ALA A 1 87 ? 16.156 -5.039 -0.894 1 92 87 ALA A C 1
ATOM 655 O O . ALA A 1 87 ? 16 -4.598 -2.035 1 92 87 ALA A O 1
ATOM 656 N N . LYS A 1 88 ? 16.109 -4.324 0.141 1 94.5 88 LYS A N 1
ATOM 657 C CA . LYS A 1 88 ? 15.867 -2.887 0.05 1 94.5 88 LYS A CA 1
ATOM 658 C C . LYS A 1 88 ? 17.141 -2.143 -0.33 1 94.5 88 LYS A C 1
ATOM 660 O O . LYS A 1 88 ? 17.125 -1.256 -1.188 1 94.5 88 LYS A O 1
ATOM 665 N N . ARG A 1 89 ? 18.219 -2.457 0.292 1 93.81 89 ARG A N 1
ATOM 666 C CA . ARG A 1 89 ? 19.469 -1.744 0.099 1 93.81 89 ARG A CA 1
ATOM 667 C C . ARG A 1 89 ? 20 -1.942 -1.317 1 93.81 89 ARG A C 1
ATOM 669 O O . ARG A 1 89 ? 20.609 -1.034 -1.893 1 93.81 89 ARG A O 1
ATOM 676 N N . GLU A 1 90 ? 19.703 -3.059 -1.907 1 89.69 90 GLU A N 1
ATOM 677 C CA . GLU A 1 90 ? 20.359 -3.445 -3.146 1 89.69 90 GLU A CA 1
ATOM 678 C C . GLU A 1 90 ? 19.531 -3.051 -4.367 1 89.69 90 GLU A C 1
ATOM 680 O O . GLU A 1 90 ? 20.031 -3.076 -5.496 1 89.69 90 GLU A O 1
ATOM 685 N N . ARG A 1 91 ? 18.359 -2.531 -4.203 1 85.06 91 ARG A N 1
ATOM 686 C CA . ARG A 1 91 ? 17.5 -2.16 -5.32 1 85.06 91 ARG A CA 1
ATOM 687 C C . ARG A 1 91 ? 17.672 -0.691 -5.688 1 85.06 91 ARG A C 1
ATOM 689 O O . ARG A 1 91 ? 18.328 0.061 -4.957 1 85.06 91 ARG A O 1
ATOM 696 N N . GLY A 1 92 ? 16.938 -0.11 -6.867 1 77.38 92 GLY A N 1
ATOM 697 C CA . GLY A 1 92 ? 16.891 1.272 -7.316 1 77.38 92 GLY A CA 1
ATOM 698 C C . GLY A 1 92 ? 17.953 1.607 -8.336 1 77.38 92 GLY A C 1
ATOM 699 O O . GLY A 1 92 ? 17.719 2.389 -9.258 1 77.38 92 GLY A O 1
ATOM 700 N N . GLU A 1 93 ? 19.047 1.067 -8.375 1 79.88 93 GLU A N 1
ATOM 701 C CA . GLU A 1 93 ? 20.25 1.408 -9.133 1 79.88 93 GLU A CA 1
ATOM 702 C C . GLU A 1 93 ? 20.703 2.836 -8.836 1 79.88 93 GLU A C 1
ATOM 704 O O . GLU A 1 93 ? 20.922 3.625 -9.758 1 79.88 93 GLU A O 1
ATOM 709 N N . PRO A 1 94 ? 20.828 3.234 -7.66 1 81.38 94 PRO A N 1
ATOM 710 C CA . PRO A 1 94 ? 21.234 4.586 -7.262 1 81.38 94 PRO A CA 1
ATOM 711 C C . PRO A 1 94 ? 22.734 4.824 -7.402 1 81.38 94 PRO A C 1
ATOM 713 O O . PRO A 1 94 ? 23.516 3.865 -7.465 1 81.38 94 PRO A O 1
ATOM 716 N N . SER A 1 95 ? 23.016 6.117 -7.551 1 87.88 95 SER A N 1
ATOM 717 C CA . SER A 1 95 ? 24.438 6.43 -7.516 1 87.88 95 SER A CA 1
ATOM 718 C C . SER A 1 95 ? 25.016 6.234 -6.117 1 87.88 95 SER A C 1
ATOM 720 O O . SER A 1 95 ? 26.203 5.98 -5.965 1 87.88 95 SER A O 1
ATOM 722 N N . LEU A 1 96 ? 24.156 6.414 -5.102 1 90.75 96 LEU A N 1
ATOM 723 C CA . LEU A 1 96 ? 24.484 6.145 -3.705 1 90.75 96 LEU A CA 1
ATOM 724 C C . LEU A 1 96 ? 23.391 5.293 -3.053 1 90.75 96 LEU A C 1
ATOM 726 O O . LEU A 1 96 ? 22.203 5.594 -3.172 1 90.75 96 LEU A O 1
ATOM 730 N N . ARG A 1 97 ? 23.828 4.285 -2.332 1 93.44 97 ARG A N 1
ATOM 731 C CA . ARG A 1 97 ? 22.875 3.402 -1.669 1 93.44 97 ARG A CA 1
ATOM 732 C C . ARG A 1 97 ? 22.625 3.84 -0.229 1 93.44 97 ARG A C 1
ATOM 734 O O . ARG A 1 97 ? 23.375 4.668 0.308 1 93.44 97 ARG A O 1
ATOM 741 N N . ILE A 1 98 ? 21.547 3.281 0.305 1 96.62 98 ILE A N 1
ATOM 742 C CA . ILE A 1 98 ? 21.25 3.52 1.713 1 96.62 98 ILE A CA 1
ATOM 743 C C . ILE A 1 98 ? 22.484 3.209 2.561 1 96.62 98 ILE A C 1
ATOM 745 O O . ILE A 1 98 ? 23.094 2.143 2.422 1 96.62 98 ILE A O 1
ATOM 749 N N . GLY A 1 99 ? 22.844 4.09 3.381 1 97.06 99 GLY A N 1
ATOM 750 C CA . GLY A 1 99 ? 23.984 3.893 4.258 1 97.06 99 GLY A CA 1
ATOM 751 C C . GLY A 1 99 ? 25.266 4.449 3.691 1 97.06 99 GLY A C 1
ATOM 752 O O . GLY A 1 99 ? 26.25 4.633 4.422 1 97.06 99 GLY A O 1
ATOM 753 N N . ASP A 1 100 ? 25.297 4.691 2.426 1 96.75 100 ASP A N 1
ATOM 754 C CA . ASP A 1 100 ? 26.5 5.258 1.811 1 96.75 100 ASP A CA 1
ATOM 755 C C . ASP A 1 100 ? 26.688 6.715 2.23 1 96.75 100 ASP A C 1
ATOM 757 O O . ASP A 1 100 ? 25.719 7.43 2.479 1 96.75 100 ASP A O 1
ATOM 761 N N . PRO A 1 101 ? 27.969 7.203 2.252 1 96.94 101 PRO A N 1
ATOM 762 C CA . PRO A 1 101 ? 28.234 8.617 2.527 1 96.94 101 PRO A CA 1
ATOM 763 C C . PRO A 1 101 ? 27.828 9.523 1.366 1 96.94 101 PRO A C 1
ATOM 765 O O . PRO A 1 101 ? 28.188 9.258 0.216 1 96.94 101 PRO A O 1
ATOM 768 N N . GLY A 1 102 ? 27.047 10.5 1.687 1 96.12 102 GLY A N 1
ATOM 769 C CA . GLY A 1 102 ? 26.672 11.539 0.74 1 96.12 102 GLY A CA 1
ATOM 770 C C . GLY A 1 102 ? 26.922 12.945 1.265 1 96.12 102 GLY A C 1
ATOM 771 O O . GLY A 1 102 ? 27.516 13.117 2.324 1 96.12 102 GLY A O 1
ATOM 772 N N . PRO A 1 103 ? 26.469 13.945 0.501 1 96.88 103 PRO A N 1
ATOM 773 C CA . PRO A 1 103 ? 26.719 15.344 0.844 1 96.88 103 PRO A CA 1
ATOM 774 C C . PRO A 1 103 ? 26.141 15.742 2.197 1 96.88 103 PRO A C 1
ATOM 776 O O . PRO A 1 103 ? 26.641 16.656 2.855 1 96.88 103 PRO A O 1
ATOM 779 N N . MET A 1 104 ? 25.109 15.062 2.59 1 97.38 104 MET A N 1
ATOM 780 C CA . MET A 1 104 ? 24.453 15.398 3.852 1 97.38 104 MET A CA 1
ATOM 781 C C . MET A 1 104 ? 24.594 14.266 4.859 1 97.38 104 MET A C 1
ATOM 783 O O . MET A 1 104 ? 23.672 13.961 5.602 1 97.38 104 MET A O 1
ATOM 787 N N . GLY A 1 105 ? 25.734 13.594 4.746 1 97.81 105 GLY A N 1
ATOM 788 C CA . GLY A 1 105 ? 25.938 12.43 5.594 1 97.81 105 GLY A CA 1
ATOM 789 C C . GLY A 1 105 ? 25.469 11.133 4.965 1 97.81 105 GLY A C 1
ATOM 790 O O . GLY A 1 105 ? 25.141 11.102 3.777 1 97.81 105 GLY A O 1
ATOM 791 N N . ARG A 1 106 ? 25.484 10.094 5.824 1 98.12 106 ARG A N 1
ATOM 792 C CA . ARG A 1 106 ? 25.047 8.805 5.301 1 98.12 106 ARG A CA 1
ATOM 793 C C . ARG A 1 106 ? 23.562 8.82 4.965 1 98.12 106 ARG A C 1
ATOM 795 O O . ARG A 1 106 ? 22.75 9.312 5.754 1 98.12 106 ARG A O 1
ATOM 802 N N . LEU A 1 107 ? 23.219 8.266 3.834 1 97.88 107 LEU A N 1
ATOM 803 C CA . LEU A 1 107 ? 21.875 8.359 3.289 1 97.88 107 LEU A CA 1
ATOM 804 C C . LEU A 1 107 ? 20.891 7.547 4.125 1 97.88 107 LEU A C 1
ATOM 806 O O . LEU A 1 107 ? 21.094 6.352 4.344 1 97.88 107 LEU A O 1
ATOM 810 N N . LEU A 1 108 ? 19.859 8.227 4.566 1 98.44 108 LEU A N 1
ATOM 811 C CA . LEU A 1 108 ? 18.719 7.617 5.25 1 98.44 108 LEU A CA 1
ATOM 812 C C . LEU A 1 108 ? 19.188 6.895 6.516 1 98.44 108 LEU A C 1
ATOM 814 O O . LEU A 1 108 ? 18.672 5.82 6.84 1 98.44 108 LEU A O 1
ATOM 818 N N . ILE A 1 109 ? 20.109 7.395 7.203 1 98.75 109 ILE A N 1
ATOM 819 C CA . ILE A 1 109 ? 20.594 6.848 8.461 1 98.75 109 ILE A CA 1
ATOM 820 C C . ILE A 1 109 ? 20.188 7.766 9.617 1 98.75 109 ILE A C 1
ATOM 822 O O . ILE A 1 109 ? 20.406 8.977 9.562 1 98.75 109 ILE A O 1
ATOM 826 N N . ARG A 1 110 ? 19.594 7.172 10.617 1 98.19 110 ARG A N 1
ATOM 827 C CA . ARG A 1 110 ? 19.141 7.914 11.797 1 98.19 110 ARG A CA 1
ATOM 828 C C . ARG A 1 110 ? 20.297 8.703 12.414 1 98.19 110 ARG A C 1
ATOM 830 O O . ARG A 1 110 ? 21.375 8.156 12.633 1 98.19 110 ARG A O 1
ATOM 837 N N . GLY A 1 111 ? 20.016 9.969 12.656 1 97.69 111 GLY A N 1
ATOM 838 C CA . GLY A 1 111 ? 21.031 10.82 13.273 1 97.69 111 GLY A CA 1
ATOM 839 C C . GLY A 1 111 ? 21.844 11.609 12.273 1 97.69 111 GLY A C 1
ATOM 840 O O . GLY A 1 111 ? 22.516 12.578 12.633 1 97.69 111 GLY A O 1
ATOM 841 N N . GLU A 1 112 ? 21.844 11.195 11.008 1 98.44 112 GLU A N 1
ATOM 842 C CA . GLU A 1 112 ? 22.531 11.93 9.953 1 98.44 112 GLU A CA 1
ATOM 843 C C . GLU A 1 112 ? 21.688 13.117 9.484 1 98.44 112 GLU A C 1
ATOM 845 O O . GLU A 1 112 ? 20.469 13.039 9.422 1 98.44 112 GLU A O 1
ATOM 850 N N . PRO A 1 113 ? 22.359 14.211 9.086 1 98.38 113 PRO A N 1
ATOM 851 C CA . PRO A 1 113 ? 21.625 15.43 8.703 1 98.38 113 PRO A CA 1
ATOM 852 C C . PRO A 1 113 ? 20.625 15.18 7.578 1 98.38 113 PRO A C 1
ATOM 854 O O . PRO A 1 113 ? 19.547 15.781 7.566 1 98.38 113 PRO A O 1
ATOM 857 N N . GLY A 1 114 ? 20.953 14.305 6.672 1 98.62 114 GLY A N 1
ATOM 858 C CA . GLY A 1 114 ? 20.062 14.031 5.555 1 98.62 114 GLY A CA 1
ATOM 859 C C . GLY A 1 114 ? 18.719 13.445 5.984 1 98.62 114 GLY A C 1
ATOM 860 O O . GLY A 1 114 ? 17.719 13.625 5.305 1 98.62 114 G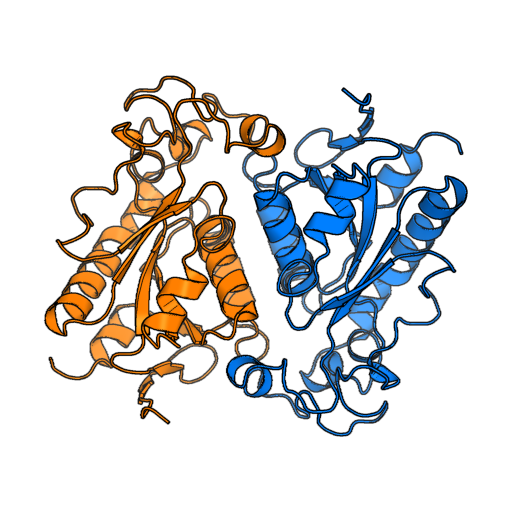LY A O 1
ATOM 861 N N . ALA A 1 115 ? 18.75 12.766 7.098 1 98.56 115 ALA A N 1
ATOM 862 C CA . ALA A 1 115 ? 17.547 12.102 7.582 1 98.56 115 ALA A CA 1
ATOM 863 C C . ALA A 1 115 ? 16.625 13.086 8.305 1 98.56 115 ALA A C 1
ATOM 865 O O . ALA A 1 115 ? 15.461 12.773 8.562 1 98.56 115 ALA A O 1
ATOM 866 N N . ASP A 1 116 ? 17.031 14.281 8.539 1 98.62 116 ASP A N 1
ATOM 867 C CA . ASP A 1 116 ? 16.25 15.258 9.289 1 98.62 116 ASP A CA 1
ATOM 868 C C . ASP A 1 116 ? 15.086 15.797 8.453 1 98.62 116 ASP A C 1
ATOM 870 O O . ASP A 1 116 ? 15.195 15.914 7.23 1 98.62 116 ASP A O 1
ATOM 874 N N . ILE A 1 117 ? 13.992 16.062 9.117 1 98.88 117 ILE A N 1
ATOM 875 C CA . ILE A 1 117 ? 12.883 16.797 8.508 1 98.88 117 ILE A CA 1
ATOM 876 C C . ILE A 1 117 ? 13.328 18.219 8.18 1 98.88 117 ILE A C 1
ATOM 878 O O . ILE A 1 117 ? 14.031 18.859 8.969 1 98.88 117 ILE A O 1
ATOM 882 N N . ILE A 1 118 ? 12.961 18.75 7.074 1 98.88 118 ILE A N 1
ATOM 883 C CA . ILE A 1 118 ? 13.414 20.062 6.641 1 98.88 118 ILE A CA 1
ATOM 884 C C . ILE A 1 118 ? 12.953 21.125 7.641 1 98.88 118 ILE A C 1
ATOM 886 O O . ILE A 1 118 ? 11.867 21 8.219 1 98.88 118 ILE A O 1
ATOM 890 N N . PRO A 1 119 ? 13.695 22.188 7.777 1 98.38 119 PRO A N 1
ATOM 891 C CA . PRO A 1 119 ? 13.383 23.203 8.789 1 98.38 119 PRO A CA 1
ATOM 892 C C . PRO A 1 119 ? 12 23.812 8.602 1 98.38 119 PRO A C 1
ATOM 894 O O . PRO A 1 119 ? 11.297 24.062 9.578 1 98.38 119 PRO A O 1
ATOM 897 N N . ALA A 1 120 ? 11.523 24.016 7.387 1 98.62 120 ALA A N 1
ATOM 898 C CA . ALA A 1 120 ? 10.25 24.656 7.09 1 98.62 120 ALA A CA 1
ATOM 899 C C . ALA A 1 120 ? 9.086 23.875 7.672 1 98.62 120 ALA A C 1
ATOM 901 O O . ALA A 1 120 ? 7.988 24.406 7.848 1 98.62 120 ALA A O 1
ATOM 902 N N . LEU A 1 121 ? 9.352 22.578 7.949 1 98.94 121 LEU A N 1
ATOM 903 C CA . LEU A 1 121 ? 8.297 21.703 8.438 1 98.94 121 LEU A CA 1
ATOM 904 C C . LEU A 1 121 ? 8.742 20.969 9.688 1 98.94 121 LEU A C 1
ATOM 906 O O . LEU A 1 121 ? 8.281 19.844 9.953 1 98.94 121 LEU A O 1
ATOM 910 N N . ALA A 1 122 ? 9.625 21.547 10.422 1 98.81 122 ALA A N 1
ATOM 911 C CA . ALA A 1 122 ? 10.195 20.922 11.609 1 98.81 122 ALA A CA 1
ATOM 912 C C . ALA A 1 122 ? 9.109 20.547 12.617 1 98.81 122 ALA A C 1
ATOM 914 O O . ALA A 1 122 ? 8.164 21.297 12.82 1 98.81 122 ALA A O 1
ATOM 915 N N . PRO A 1 123 ? 9.211 19.359 13.211 1 98.81 123 PRO A N 1
ATOM 916 C CA . PRO A 1 123 ? 8.258 19.016 14.266 1 98.81 123 PRO A CA 1
ATOM 917 C C . PRO A 1 123 ? 8.289 19.984 15.445 1 98.81 123 PRO A C 1
ATOM 919 O O . PRO A 1 123 ? 9.367 20.453 15.836 1 98.81 123 PRO A O 1
ATOM 922 N N . ALA A 1 124 ? 7.16 20.297 15.961 1 98.5 124 ALA A N 1
ATOM 923 C CA . ALA A 1 124 ? 7.062 21.078 17.188 1 98.5 124 ALA A CA 1
ATOM 924 C C . ALA A 1 124 ? 7.219 20.188 18.422 1 98.5 124 ALA A C 1
ATOM 926 O O . ALA A 1 124 ? 7.051 18.969 18.328 1 98.5 124 ALA A O 1
ATOM 927 N N . PRO A 1 125 ? 7.637 20.812 19.594 1 97 125 PRO A N 1
ATOM 928 C CA . PRO A 1 125 ? 7.695 20.016 20.812 1 97 125 PRO A CA 1
ATOM 929 C C . PRO A 1 125 ? 6.402 19.25 21.078 1 97 125 PRO A C 1
ATOM 931 O O . PRO A 1 125 ? 5.312 19.797 20.938 1 97 125 PRO A O 1
ATOM 934 N N . GLY A 1 126 ? 6.57 17.969 21.344 1 96.75 126 GLY A N 1
ATOM 935 C CA . GLY A 1 126 ? 5.406 17.172 21.672 1 96.75 126 GLY A CA 1
ATOM 936 C C . GLY A 1 126 ? 4.836 16.422 20.484 1 96.75 126 GLY A C 1
ATOM 937 O O . GLY A 1 126 ? 4.082 15.453 20.656 1 96.75 126 GLY A O 1
ATOM 938 N N . GLU A 1 127 ? 5.141 16.859 19.328 1 98.56 127 GLU A N 1
ATOM 939 C CA . GLU A 1 127 ? 4.652 16.141 18.156 1 98.56 127 GLU A CA 1
ATOM 940 C C . GLU A 1 127 ? 5.379 14.82 17.969 1 98.56 127 GLU A C 1
ATOM 942 O O . GLU A 1 127 ? 6.578 14.719 18.234 1 98.56 127 GLU A O 1
ATOM 947 N N . ARG A 1 128 ? 4.633 13.891 17.5 1 98.12 128 ARG A N 1
ATOM 948 C CA . ARG A 1 128 ? 5.199 12.562 17.297 1 98.12 128 ARG A CA 1
ATOM 949 C C . ARG A 1 128 ? 6.074 12.539 16.047 1 98.12 128 ARG A C 1
ATOM 951 O O . ARG A 1 128 ? 5.684 13.055 14.992 1 98.12 128 ARG A O 1
ATOM 958 N N . VAL A 1 129 ? 7.23 11.961 16.188 1 98.69 129 VAL A N 1
ATOM 959 C CA . VAL A 1 129 ? 8.117 11.664 15.078 1 98.69 129 VAL A CA 1
ATOM 960 C C . VAL A 1 129 ? 8.406 10.164 15.031 1 98.69 129 VAL A C 1
ATOM 962 O O . VAL A 1 129 ? 8.93 9.594 15.992 1 98.69 129 VAL A O 1
ATOM 965 N N . VAL A 1 130 ? 8.039 9.523 13.961 1 98.62 130 VAL A N 1
ATOM 966 C CA . VAL A 1 130 ? 8.164 8.078 13.812 1 98.62 130 VAL A CA 1
ATOM 967 C C . VAL A 1 130 ? 9.281 7.75 12.828 1 98.62 130 VAL A C 1
ATOM 969 O O . VAL A 1 130 ? 9.227 8.148 11.664 1 98.62 130 VAL A O 1
ATOM 972 N N . ASP A 1 131 ? 10.336 7.078 13.266 1 98.56 131 ASP A N 1
ATOM 973 C CA . ASP A 1 131 ? 11.305 6.477 12.359 1 98.56 131 ASP A CA 1
ATOM 974 C C . ASP A 1 131 ? 10.797 5.145 11.812 1 98.56 131 ASP A C 1
ATOM 976 O O . ASP A 1 131 ? 10.469 4.238 12.578 1 98.56 131 ASP A O 1
ATOM 980 N N . LYS A 1 132 ? 10.727 5.078 10.523 1 98.62 132 LYS A N 1
ATOM 981 C CA . LYS A 1 132 ? 10.25 3.852 9.898 1 98.62 132 LYS A CA 1
ATOM 982 C C . LYS A 1 132 ? 11.297 3.271 8.953 1 98.62 132 LYS A C 1
ATOM 984 O O . LYS A 1 132 ? 11.875 3.996 8.141 1 98.62 132 LYS A O 1
ATOM 989 N N . PRO A 1 133 ? 11.523 1.912 9.016 1 97.94 133 PRO A N 1
ATOM 990 C CA . PRO A 1 133 ? 12.508 1.303 8.117 1 97.94 133 PRO A CA 1
ATOM 991 C C . PRO A 1 133 ? 11.945 1.032 6.723 1 97.94 133 PRO A C 1
ATOM 993 O O . PRO A 1 133 ? 12.703 0.79 5.781 1 97.94 133 PRO A O 1
ATOM 996 N N . GLY A 1 134 ? 10.656 0.93 6.59 1 97.56 134 GLY A N 1
ATOM 997 C CA . GLY A 1 134 ? 10.016 0.676 5.309 1 97.56 134 GLY A CA 1
ATOM 998 C C . GLY A 1 134 ? 9.352 1.906 4.719 1 97.56 134 GLY A C 1
ATOM 999 O O . GLY A 1 134 ? 9.57 3.023 5.195 1 97.56 134 GLY A O 1
ATOM 1000 N N . LYS A 1 135 ? 8.688 1.745 3.572 1 98.44 135 LYS A N 1
ATOM 1001 C CA . LYS A 1 135 ? 7.922 2.822 2.949 1 98.44 135 LYS A CA 1
ATOM 1002 C C . LYS A 1 135 ? 6.684 3.16 3.771 1 98.44 135 LYS A C 1
ATOM 1004 O O . LYS A 1 135 ? 6.328 4.332 3.918 1 98.44 135 LYS A O 1
ATOM 1009 N N . GLY A 1 136 ? 5.934 2.148 4.27 1 98.81 136 GLY A N 1
ATOM 1010 C CA . GLY A 1 136 ? 4.738 2.334 5.078 1 98.81 136 GLY A CA 1
ATOM 1011 C C . GLY A 1 136 ? 5.039 2.744 6.504 1 98.81 136 GLY A C 1
ATOM 1012 O O . GLY A 1 136 ? 6.066 2.355 7.062 1 98.81 136 GLY A O 1
ATOM 1013 N N . MET A 1 137 ? 4.137 3.381 7.145 1 98.81 137 MET A N 1
ATOM 1014 C CA . MET A 1 137 ? 4.438 4.023 8.422 1 98.81 137 MET A CA 1
ATOM 1015 C C . MET A 1 137 ? 4.117 3.096 9.586 1 98.81 137 MET A C 1
ATOM 1017 O O . MET A 1 137 ? 4.461 3.393 10.734 1 98.81 137 MET A O 1
ATOM 1021 N N . PHE A 1 138 ? 3.52 1.862 9.297 1 98.75 138 PHE A N 1
ATOM 1022 C CA . PHE A 1 138 ? 3.039 1.057 10.414 1 98.75 138 PHE A CA 1
ATOM 1023 C C . PHE A 1 138 ? 3.957 -0.135 10.656 1 98.75 138 PHE A C 1
ATOM 1025 O O . PHE A 1 138 ? 4.023 -0.656 11.773 1 98.75 138 PHE A O 1
ATOM 1032 N N . TRP A 1 139 ? 4.676 -0.628 9.641 1 97.31 139 TRP A N 1
ATOM 1033 C CA . TRP A 1 139 ? 5.527 -1.802 9.812 1 97.31 139 TRP A CA 1
ATOM 1034 C C . TRP A 1 139 ? 6.73 -1.479 10.688 1 97.31 139 TRP A C 1
ATOM 1036 O O . TRP A 1 139 ? 7.492 -0.553 10.398 1 97.31 139 TRP A O 1
ATOM 1046 N N . ALA A 1 140 ? 6.871 -2.203 11.805 1 96.88 140 ALA A N 1
ATOM 1047 C CA . ALA A 1 140 ? 8.031 -2.141 12.695 1 96.88 140 ALA A CA 1
ATOM 1048 C C . ALA A 1 140 ? 8.141 -0.768 13.352 1 96.88 140 ALA A C 1
ATOM 1050 O O . ALA A 1 140 ? 9.25 -0.258 13.555 1 96.88 140 ALA A O 1
ATOM 1051 N N . THR A 1 141 ? 7.043 0.013 13.68 1 97.88 141 THR A N 1
ATOM 1052 C CA . THR A 1 141 ? 7.117 1.354 14.25 1 97.88 141 THR A CA 1
ATOM 1053 C C . THR A 1 141 ? 6.312 1.438 15.539 1 97.88 141 THR A C 1
ATOM 1055 O O . THR A 1 141 ? 6.5 2.361 16.328 1 97.88 141 THR A O 1
ATOM 1058 N N . GLY A 1 142 ? 5.316 0.607 15.828 1 97.25 142 GLY A N 1
ATOM 1059 C CA . GLY A 1 142 ? 4.426 0.692 16.969 1 97.25 142 GLY A CA 1
ATOM 1060 C C . GLY A 1 142 ? 3.387 1.787 16.844 1 97.25 142 GLY A C 1
ATOM 1061 O O . GLY A 1 142 ? 2.65 2.07 17.781 1 97.25 142 GLY A O 1
ATOM 1062 N N . LEU A 1 143 ? 3.279 2.441 15.719 1 98.69 143 LEU A N 1
ATOM 1063 C CA . LEU A 1 143 ? 2.449 3.623 15.516 1 98.69 143 LEU A CA 1
ATOM 1064 C C . LEU A 1 143 ? 0.972 3.285 15.68 1 98.69 143 LEU A C 1
ATOM 1066 O O . LEU A 1 143 ? 0.207 4.082 16.234 1 98.69 143 LEU A O 1
ATOM 1070 N N . HIS A 1 144 ? 0.563 2.115 15.219 1 98.38 144 HIS A N 1
ATOM 1071 C CA . HIS A 1 144 ? -0.844 1.739 15.297 1 98.38 144 HIS A CA 1
ATOM 1072 C C . HIS A 1 144 ? -1.335 1.728 16.734 1 98.38 144 HIS A C 1
ATOM 1074 O O . HIS A 1 144 ? -2.377 2.311 17.047 1 98.38 144 HIS A O 1
ATOM 1080 N N . GLU A 1 145 ? -0.59 1.083 17.594 1 98 145 GLU A N 1
ATOM 1081 C CA . GLU A 1 145 ? -0.966 1.003 19 1 98 145 GLU A CA 1
ATOM 1082 C C . GLU A 1 145 ? -1.034 2.391 19.641 1 98 145 GLU A C 1
ATOM 1084 O O . GLU A 1 145 ? -1.944 2.678 20.422 1 98 145 GLU A O 1
ATOM 1089 N N . ALA A 1 146 ? -0.072 3.201 19.281 1 98.31 146 ALA A N 1
ATOM 1090 C CA . ALA A 1 146 ? -0.031 4.555 19.828 1 98.31 146 ALA A CA 1
ATOM 1091 C C . ALA A 1 146 ? -1.254 5.359 19.406 1 98.31 146 ALA A C 1
ATOM 1093 O O . ALA A 1 146 ? -1.87 6.047 20.219 1 98.31 146 ALA A O 1
ATOM 1094 N N . LEU A 1 147 ? -1.611 5.301 18.109 1 98.62 147 LEU A N 1
ATOM 1095 C CA . LEU A 1 147 ? -2.756 6.039 17.594 1 98.62 147 LEU A CA 1
ATOM 1096 C C . LEU A 1 147 ? -4.055 5.531 18.203 1 98.62 147 LEU A C 1
ATOM 1098 O O . LEU A 1 147 ? -4.945 6.324 18.531 1 98.62 147 LEU A O 1
ATOM 1102 N N . GLN A 1 148 ? -4.152 4.195 18.406 1 97.81 148 GLN A N 1
ATOM 1103 C CA . GLN A 1 148 ? -5.328 3.621 19.047 1 97.81 148 GLN A CA 1
ATOM 1104 C C . GLN A 1 148 ? -5.465 4.117 20.484 1 97.81 148 GLN A C 1
ATOM 1106 O O . GLN A 1 148 ? -6.566 4.449 20.922 1 97.81 148 GLN A O 1
ATOM 1111 N N . ALA A 1 149 ? -4.379 4.164 21.172 1 97.94 149 ALA A N 1
ATOM 1112 C CA . ALA A 1 149 ? -4.379 4.609 22.562 1 97.94 149 ALA A CA 1
ATOM 1113 C C . ALA A 1 149 ? -4.844 6.062 22.672 1 97.94 149 ALA A C 1
ATOM 1115 O O . ALA A 1 149 ? -5.441 6.453 23.672 1 97.94 149 ALA A O 1
ATOM 1116 N N . GLU A 1 150 ? -4.641 6.824 21.609 1 97.25 150 GLU A N 1
ATOM 1117 C CA . GLU A 1 150 ? -4.988 8.242 21.609 1 97.25 150 GLU A CA 1
ATOM 1118 C C . GLU A 1 150 ? -6.387 8.461 21.047 1 97.25 150 GLU A C 1
ATOM 1120 O O . GLU A 1 150 ? -6.863 9.602 20.984 1 97.25 150 GLU A O 1
ATOM 1125 N N . GLY A 1 151 ? -7.027 7.363 20.641 1 97.25 151 GLY A N 1
ATOM 1126 C CA . GLY A 1 151 ? -8.391 7.453 20.141 1 97.25 151 GLY A CA 1
ATOM 1127 C C . GLY A 1 151 ? -8.477 8.047 18.75 1 97.25 151 GLY A C 1
ATOM 1128 O O . GLY A 1 151 ? -9.516 8.57 18.359 1 97.25 151 GLY A O 1
ATOM 1129 N N . ILE A 1 152 ? -7.371 7.977 18.031 1 98.25 152 ILE A N 1
ATOM 1130 C CA . ILE A 1 152 ? -7.344 8.531 16.688 1 98.25 152 ILE A CA 1
ATOM 1131 C C . ILE A 1 152 ? -8.055 7.582 15.727 1 98.25 152 ILE A C 1
ATOM 1133 O O . ILE A 1 152 ? -7.773 6.379 15.711 1 98.25 152 ILE A O 1
ATOM 1137 N N . THR A 1 153 ? -9 8.125 14.906 1 97.94 153 THR A N 1
ATOM 1138 C CA . THR A 1 153 ? -9.773 7.309 13.969 1 97.94 153 THR A CA 1
ATOM 1139 C C . THR A 1 153 ? -9.578 7.793 12.539 1 97.94 153 THR A C 1
ATOM 1141 O O . THR A 1 153 ? -9.898 7.074 11.586 1 97.94 153 THR A O 1
ATOM 1144 N N . HIS A 1 154 ? -9.148 9.055 12.359 1 98.5 154 HIS A N 1
ATOM 1145 C CA . HIS A 1 154 ? -8.969 9.695 11.062 1 98.5 154 HIS A CA 1
ATOM 1146 C C . HIS A 1 154 ? -7.52 10.109 10.844 1 98.5 154 HIS A C 1
ATOM 1148 O O . HIS A 1 154 ? -6.863 10.594 11.773 1 98.5 154 HIS A O 1
ATOM 1154 N N . LEU A 1 155 ? -7.043 9.852 9.633 1 98.94 155 LEU A N 1
ATOM 1155 C CA . LEU A 1 155 ? -5.699 10.273 9.266 1 98.94 155 LEU A CA 1
ATOM 1156 C C . LEU A 1 155 ? -5.727 11.141 8.008 1 98.94 155 LEU A C 1
ATOM 1158 O O . LEU A 1 155 ? -6.34 10.758 7.008 1 98.94 155 LEU A O 1
ATOM 1162 N N . VAL A 1 156 ? -5.133 12.297 8.062 1 98.94 156 VAL A N 1
ATOM 1163 C CA . VAL A 1 156 ? -4.992 13.234 6.957 1 98.94 156 VAL A CA 1
ATOM 1164 C C . VAL A 1 156 ? -3.551 13.219 6.449 1 98.94 156 VAL A C 1
ATOM 1166 O O . VAL A 1 156 ? -2.648 13.742 7.109 1 98.94 156 VAL A O 1
ATOM 1169 N N . PHE A 1 157 ? -3.393 12.711 5.234 1 99 157 PHE A N 1
ATOM 1170 C CA . PHE A 1 157 ? -2.061 12.391 4.734 1 99 157 PHE A CA 1
ATOM 1171 C C . PHE A 1 157 ? -1.513 13.531 3.885 1 99 157 PHE A C 1
ATOM 1173 O O . PHE A 1 157 ? -2.221 14.078 3.037 1 99 157 PHE A O 1
ATOM 1180 N N . THR A 1 158 ? -0.314 13.875 4.121 1 99 158 THR A N 1
ATOM 1181 C CA . THR A 1 158 ? 0.531 14.789 3.359 1 99 158 THR A CA 1
ATOM 1182 C C . THR A 1 158 ? 1.945 14.234 3.227 1 99 158 THR A C 1
ATOM 1184 O O . THR A 1 158 ? 2.268 13.203 3.811 1 99 158 THR A O 1
ATOM 1187 N N . GLY A 1 159 ? 2.75 14.914 2.402 1 98.94 159 GLY A N 1
ATOM 1188 C CA . GLY A 1 159 ? 4.16 14.555 2.355 1 98.94 159 GLY A CA 1
ATOM 1189 C C . GLY A 1 159 ? 4.566 13.906 1.047 1 98.94 159 GLY A C 1
ATOM 1190 O O . GLY A 1 159 ? 4.043 14.25 -0.014 1 98.94 159 GLY A O 1
ATOM 1191 N N . VAL A 1 160 ? 5.707 13 1.132 1 98.81 160 VAL A N 1
ATOM 1192 C CA . VAL A 1 160 ? 6.316 12.508 -0.099 1 98.81 160 VAL A CA 1
ATOM 1193 C C . VAL A 1 160 ? 6.773 11.062 0.094 1 98.81 160 VAL A C 1
ATOM 1195 O O . VAL A 1 160 ? 7.043 10.633 1.22 1 98.81 160 VAL A O 1
ATOM 1198 N N . THR A 1 161 ? 6.949 10.398 -1.099 1 98.56 161 THR A N 1
ATOM 1199 C CA . THR A 1 161 ? 6.305 10.797 -2.344 1 98.56 161 THR A CA 1
ATOM 1200 C C . THR A 1 161 ? 4.914 10.188 -2.457 1 98.56 161 THR A C 1
ATOM 1202 O O . THR A 1 161 ? 4.625 9.164 -1.836 1 98.56 161 THR A O 1
ATOM 1205 N N . THR A 1 162 ? 4.078 10.727 -3.199 1 98.94 162 THR A N 1
ATOM 1206 C CA . THR A 1 162 ? 2.658 10.398 -3.252 1 98.94 162 THR A CA 1
ATOM 1207 C C . THR A 1 162 ? 2.455 8.914 -3.562 1 98.94 162 THR A C 1
ATOM 1209 O O . THR A 1 162 ? 1.736 8.219 -2.844 1 98.94 162 THR A O 1
ATOM 1212 N N . GLU A 1 163 ? 3.172 8.398 -4.582 1 98.75 163 GLU A N 1
ATOM 1213 C CA . GLU A 1 163 ? 2.881 7.055 -5.078 1 98.75 163 GLU A CA 1
ATOM 1214 C C . GLU A 1 163 ? 3.672 6 -4.309 1 98.75 163 GLU A C 1
ATOM 1216 O O . GLU A 1 163 ? 3.451 4.801 -4.48 1 98.75 163 GLU A O 1
ATOM 1221 N N . VAL A 1 164 ? 4.625 6.406 -3.451 1 98.56 164 VAL A N 1
ATOM 1222 C CA . VAL A 1 164 ? 5.465 5.441 -2.75 1 98.56 164 VAL A CA 1
ATOM 1223 C C . VAL A 1 164 ? 5.109 5.43 -1.265 1 98.56 164 VAL A C 1
ATOM 1225 O O . VAL A 1 164 ? 4.164 4.754 -0.852 1 98.56 164 VAL A O 1
ATOM 1228 N N . CYS A 1 165 ? 5.762 6.285 -0.451 1 98.88 165 CYS A N 1
ATOM 1229 C CA . CYS A 1 165 ? 5.605 6.211 0.998 1 98.88 165 CYS A CA 1
ATOM 1230 C C . CYS A 1 165 ? 4.223 6.684 1.425 1 98.88 165 CYS A C 1
ATOM 1232 O O . CYS A 1 165 ? 3.625 6.117 2.344 1 98.88 165 CYS A O 1
ATOM 1234 N N . VAL A 1 166 ? 3.658 7.727 0.811 1 98.94 166 VAL A N 1
ATOM 1235 C CA . VAL A 1 166 ? 2.348 8.242 1.189 1 98.94 166 VAL A CA 1
ATOM 1236 C C . VAL A 1 166 ? 1.275 7.191 0.899 1 98.94 166 VAL A C 1
ATOM 1238 O O . VAL A 1 166 ? 0.506 6.82 1.787 1 98.94 166 VAL A O 1
ATOM 1241 N N . GLN A 1 167 ? 1.298 6.723 -0.321 1 98.94 167 GLN A N 1
ATOM 1242 C CA . GLN A 1 167 ? 0.31 5.727 -0.717 1 98.94 167 GLN A CA 1
ATOM 1243 C C . GLN A 1 167 ? 0.425 4.465 0.136 1 98.94 167 GLN A C 1
ATOM 1245 O O . GLN A 1 167 ? -0.585 3.912 0.575 1 98.94 167 GLN A O 1
ATOM 1250 N N . THR A 1 168 ? 1.679 3.961 0.332 1 98.94 168 THR A N 1
ATOM 1251 C CA . THR A 1 168 ? 1.883 2.754 1.125 1 98.94 168 THR A CA 1
ATOM 1252 C C . THR A 1 168 ? 1.332 2.936 2.537 1 98.94 168 THR A C 1
ATOM 1254 O O . THR A 1 168 ? 0.62 2.066 3.047 1 98.94 168 THR A O 1
ATOM 1257 N N . SER A 1 169 ? 1.598 4.062 3.119 1 98.94 169 SER A N 1
ATOM 1258 C CA . SER A 1 169 ? 1.123 4.355 4.469 1 98.94 169 SER A CA 1
ATOM 1259 C C . SER A 1 169 ? -0.399 4.441 4.512 1 98.94 169 SER A C 1
ATOM 1261 O O . SER A 1 169 ? -1.028 3.928 5.441 1 98.94 169 SER A O 1
ATOM 1263 N N . MET A 1 170 ? -0.968 5.109 3.533 1 98.94 170 MET A N 1
ATOM 1264 C CA . MET A 1 170 ? -2.416 5.285 3.496 1 98.94 170 MET A CA 1
ATOM 1265 C C . MET A 1 170 ? -3.125 3.947 3.314 1 98.94 170 MET A C 1
ATOM 1267 O O . MET A 1 170 ? -4.156 3.697 3.938 1 98.94 170 MET A O 1
ATOM 1271 N N . ARG A 1 171 ? -2.584 3.1 2.502 1 98.88 171 ARG A N 1
ATOM 1272 C CA . ARG A 1 171 ? -3.168 1.777 2.295 1 98.88 171 ARG A CA 1
ATOM 1273 C C . ARG A 1 171 ? -3.084 0.937 3.564 1 98.88 171 ARG A C 1
ATOM 1275 O O . ARG A 1 171 ? -4.039 0.245 3.922 1 98.88 171 ARG A O 1
ATOM 1282 N N . GLU A 1 172 ? -1.979 0.998 4.277 1 98.75 172 GLU A N 1
ATOM 1283 C CA . GLU A 1 172 ? -1.861 0.323 5.566 1 98.75 172 GLU A CA 1
ATOM 1284 C C . GLU A 1 172 ? -2.896 0.844 6.559 1 98.75 172 GLU A C 1
ATOM 1286 O O . GLU A 1 172 ? -3.508 0.065 7.293 1 98.75 172 GLU A O 1
ATOM 1291 N N . ALA A 1 173 ? -3.004 2.113 6.555 1 98.88 173 ALA A N 1
ATOM 1292 C CA . ALA A 1 173 ? -3.951 2.75 7.469 1 98.88 173 ALA A CA 1
ATOM 1293 C C . ALA A 1 173 ? -5.379 2.295 7.18 1 98.88 173 ALA A C 1
ATOM 1295 O O . ALA A 1 173 ? -6.141 2 8.109 1 98.88 173 ALA A O 1
ATOM 1296 N N . ASN A 1 174 ? -5.711 2.289 5.93 1 98.5 174 ASN A N 1
ATOM 1297 C CA . ASN A 1 174 ? -7.035 1.838 5.508 1 98.5 174 ASN A CA 1
ATOM 1298 C C . ASN A 1 174 ? -7.34 0.435 6.023 1 98.5 174 ASN A C 1
ATOM 1300 O O . ASN A 1 174 ? -8.43 0.182 6.535 1 98.5 174 ASN A O 1
ATOM 1304 N N . ASP A 1 175 ? -6.422 -0.463 5.961 1 98.31 175 ASP A N 1
ATOM 1305 C CA . ASP A 1 175 ? -6.605 -1.846 6.387 1 98.31 175 ASP A CA 1
ATOM 1306 C C . ASP A 1 175 ? -6.762 -1.934 7.906 1 98.31 175 ASP A C 1
ATOM 1308 O O . ASP A 1 175 ? -7.281 -2.926 8.422 1 98.31 175 ASP A O 1
ATOM 1312 N N . ARG A 1 176 ? -6.316 -0.94 8.562 1 98 176 ARG A N 1
ATOM 1313 C CA . ARG A 1 176 ? -6.371 -0.926 10.023 1 98 176 ARG A CA 1
ATOM 1314 C C . ARG A 1 176 ? -7.625 -0.213 10.516 1 98 176 ARG A C 1
ATOM 1316 O O . ARG A 1 176 ? -7.82 -0.052 11.719 1 98 176 ARG A O 1
ATOM 1323 N N . GLY A 1 177 ? -8.438 0.308 9.562 1 97.69 177 GLY A N 1
ATOM 1324 C CA . GLY A 1 177 ? -9.75 0.831 9.914 1 97.69 177 GLY A CA 1
ATOM 1325 C C . GLY A 1 177 ? -9.781 2.344 10.023 1 97.69 177 GLY A C 1
ATOM 1326 O O . GLY A 1 177 ? -10.781 2.92 10.453 1 97.69 177 GLY A O 1
ATOM 1327 N N . TYR A 1 178 ? -8.711 3.021 9.641 1 98.5 178 TYR A N 1
ATOM 1328 C CA . TYR A 1 178 ? -8.703 4.48 9.68 1 98.5 178 TYR A CA 1
ATOM 1329 C C . TYR A 1 178 ? -9.484 5.066 8.516 1 98.5 178 TYR A C 1
ATOM 1331 O O . TYR A 1 178 ? -9.508 4.488 7.422 1 98.5 178 TYR A O 1
ATOM 1339 N N . VAL A 1 179 ? -10.117 6.176 8.789 1 98.19 179 VAL A N 1
ATOM 1340 C CA . VAL A 1 179 ? -10.734 6.98 7.746 1 98.19 179 VAL A CA 1
ATOM 1341 C C . VAL A 1 179 ? -9.719 7.965 7.18 1 98.19 179 VAL A C 1
ATOM 1343 O O . VAL A 1 179 ? -9.32 8.922 7.852 1 98.19 179 VAL A O 1
ATOM 1346 N N . CYS A 1 180 ? -9.305 7.758 5.898 1 98.75 180 CYS A N 1
ATOM 1347 C CA . CYS A 1 180 ? -8.086 8.391 5.406 1 98.75 180 CYS A CA 1
ATOM 1348 C C . CYS A 1 180 ? -8.406 9.453 4.359 1 98.75 180 CYS A C 1
ATOM 1350 O O . CYS A 1 180 ? -9.234 9.227 3.475 1 98.75 180 CYS A O 1
ATOM 1352 N N . LEU A 1 181 ? -7.785 10.57 4.492 1 98.88 181 LEU A N 1
ATOM 1353 C CA . LEU A 1 181 ? -7.828 11.672 3.529 1 98.88 181 LEU A CA 1
ATOM 1354 C C . LEU A 1 181 ? -6.422 12.023 3.051 1 98.88 181 LEU A C 1
ATOM 1356 O O . LEU A 1 181 ? -5.504 12.164 3.859 1 98.88 181 LEU A O 1
ATOM 1360 N N . ILE A 1 182 ? -6.238 12.055 1.736 1 99 182 ILE A N 1
ATOM 1361 C CA . ILE A 1 182 ? -4.992 12.586 1.19 1 99 182 ILE A CA 1
ATOM 1362 C C . ILE A 1 182 ? -5.219 14.008 0.68 1 99 182 ILE A C 1
ATOM 1364 O O . ILE A 1 182 ? -6.211 14.281 0.003 1 99 182 ILE A O 1
ATOM 1368 N N . VAL A 1 183 ? -4.352 14.93 1.097 1 99 183 VAL A N 1
ATOM 1369 C CA . VAL A 1 183 ? -4.469 16.312 0.671 1 99 183 VAL A CA 1
ATOM 1370 C C . VAL A 1 183 ? -3.711 16.516 -0.639 1 99 183 VAL A C 1
ATOM 1372 O O . VAL A 1 183 ? -2.48 16.438 -0.67 1 99 183 VAL A O 1
ATOM 1375 N N . GLU A 1 184 ? -4.367 16.891 -1.66 1 98.94 184 GLU A N 1
ATOM 1376 C CA . GLU A 1 184 ? -3.912 16.781 -3.045 1 98.94 184 GLU A CA 1
ATOM 1377 C C . GLU A 1 184 ? -2.674 17.641 -3.283 1 98.94 184 GLU A C 1
ATOM 1379 O O . GLU A 1 184 ? -1.727 17.203 -3.941 1 98.94 184 GLU A O 1
ATOM 1384 N N . ASP A 1 185 ? -2.68 18.859 -2.791 1 98.94 185 ASP A N 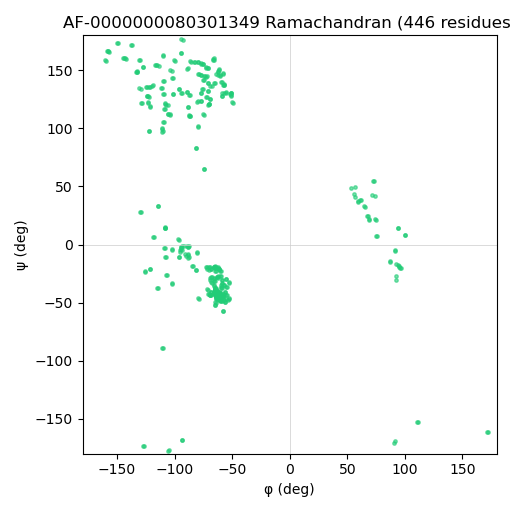1
ATOM 1385 C CA . ASP A 1 185 ? -1.581 19.781 -3.078 1 98.94 185 ASP A CA 1
ATOM 1386 C C . ASP A 1 185 ? -0.55 19.766 -1.952 1 98.94 185 ASP A C 1
ATOM 1388 O O . ASP A 1 185 ? 0.405 20.547 -1.972 1 98.94 185 ASP A O 1
ATOM 1392 N N . ALA A 1 186 ? -0.743 18.875 -0.934 1 98.94 186 ALA A N 1
ATOM 1393 C CA . ALA A 1 186 ? 0.203 18.734 0.171 1 98.94 186 ALA A CA 1
ATOM 1394 C C . ALA A 1 186 ? 0.978 17.422 0.074 1 98.94 186 ALA A C 1
ATOM 1396 O O . ALA A 1 186 ? 1.519 16.938 1.071 1 98.94 186 ALA A O 1
ATOM 1397 N N . THR A 1 187 ? 0.919 16.797 -1.024 1 98.94 187 THR A N 1
ATOM 1398 C CA . THR A 1 187 ? 1.771 15.672 -1.396 1 98.94 187 THR A CA 1
ATOM 1399 C C . THR A 1 187 ? 2.326 15.859 -2.805 1 98.94 187 THR A C 1
ATOM 1401 O O . THR A 1 187 ? 1.688 16.484 -3.652 1 98.94 187 THR A O 1
ATOM 1404 N N . GLU A 1 188 ? 3.5 15.344 -3.016 1 98.81 188 GLU A N 1
ATOM 1405 C CA . GLU A 1 188 ? 4.117 15.477 -4.332 1 98.81 188 GLU A CA 1
ATOM 1406 C C . GLU A 1 188 ? 4.879 14.211 -4.715 1 98.81 188 GLU A C 1
ATOM 1408 O O . GLU A 1 188 ? 5.129 13.352 -3.869 1 98.81 188 GLU A O 1
ATOM 1413 N N . SER A 1 189 ? 5.094 14.07 -5.934 1 98.69 189 SER A N 1
ATOM 1414 C CA . SER A 1 189 ? 5.863 13.016 -6.574 1 98.69 189 SER A CA 1
ATOM 1415 C C . SER A 1 189 ? 6.938 13.586 -7.492 1 98.69 189 SER A C 1
ATOM 1417 O O . SER A 1 189 ? 6.805 14.711 -7.988 1 98.69 189 SER A O 1
ATOM 1419 N N . TYR A 1 190 ? 8.039 12.828 -7.691 1 98.12 190 TYR A N 1
ATOM 1420 C CA . TYR A 1 190 ? 8.984 13.156 -8.75 1 98.12 190 TYR A CA 1
ATOM 1421 C C . TYR A 1 190 ? 8.336 13.031 -10.125 1 98.12 190 TYR A C 1
ATOM 1423 O O . TYR A 1 190 ? 8.82 13.617 -11.094 1 98.12 190 TYR A O 1
ATOM 1431 N N . PHE A 1 191 ? 7.277 12.258 -10.227 1 98.31 191 PHE A N 1
ATOM 1432 C CA . PHE A 1 191 ? 6.566 11.922 -11.453 1 98.31 191 PHE A CA 1
ATOM 1433 C C . PHE A 1 191 ? 5.102 12.328 -11.367 1 98.31 191 PHE A C 1
ATOM 1435 O O . PHE A 1 191 ? 4.258 11.539 -10.938 1 98.31 191 PHE A O 1
ATOM 1442 N N . PRO A 1 192 ? 4.738 13.492 -11.922 1 98 192 PRO A N 1
ATOM 1443 C CA . PRO A 1 192 ? 3.369 13.992 -11.789 1 98 192 PRO A CA 1
ATOM 1444 C C . PRO A 1 192 ? 2.32 12.969 -12.219 1 98 192 PRO A C 1
ATOM 1446 O O . PRO A 1 192 ? 1.216 12.945 -11.672 1 98 192 PRO A O 1
ATOM 1449 N N . GLU A 1 193 ? 2.648 12.148 -13.203 1 98.44 193 GLU A N 1
ATOM 1450 C CA . GLU A 1 193 ? 1.69 11.148 -13.664 1 98.44 193 GLU A CA 1
ATOM 1451 C C . G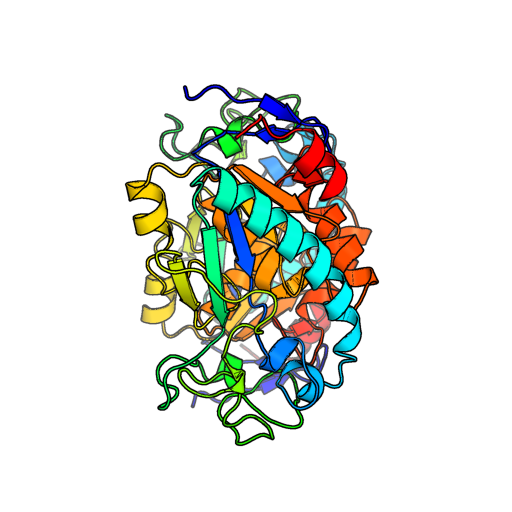LU A 1 193 ? 1.437 10.086 -12.594 1 98.44 193 GLU A C 1
ATOM 1453 O O . GLU A 1 193 ? 0.337 9.539 -12.508 1 98.44 193 GLU A O 1
ATOM 1458 N N . PHE A 1 194 ? 2.455 9.789 -11.812 1 98.81 194 PHE A N 1
ATOM 1459 C CA . PHE A 1 194 ? 2.283 8.828 -10.727 1 98.81 194 PHE A CA 1
ATOM 1460 C C . PHE A 1 194 ? 1.406 9.406 -9.625 1 98.81 194 PHE A C 1
ATOM 1462 O O . PHE A 1 194 ? 0.578 8.695 -9.047 1 98.81 194 PHE A O 1
ATOM 1469 N N . LYS A 1 195 ? 1.647 10.656 -9.305 1 98.81 195 LYS A N 1
ATOM 1470 C CA . LYS A 1 195 ? 0.782 11.32 -8.336 1 98.81 195 LYS A CA 1
ATOM 1471 C C . LYS A 1 195 ? -0.678 11.273 -8.781 1 98.81 195 LYS A C 1
ATOM 1473 O O . LYS A 1 195 ? -1.556 10.898 -8 1 98.81 195 LYS A O 1
ATOM 1478 N N . ALA A 1 196 ? -0.937 11.641 -9.992 1 98.81 196 ALA A N 1
ATOM 1479 C CA . ALA A 1 196 ? -2.297 11.656 -10.523 1 98.81 196 ALA A CA 1
ATOM 1480 C C . ALA A 1 196 ? -2.928 10.266 -10.461 1 98.81 196 ALA A C 1
ATOM 1482 O O . ALA A 1 196 ? -4.086 10.117 -10.062 1 98.81 196 ALA A O 1
ATOM 1483 N N . ALA A 1 197 ? -2.193 9.25 -10.867 1 98.88 197 ALA A N 1
ATOM 1484 C CA . ALA A 1 197 ? -2.693 7.875 -10.867 1 98.88 197 ALA A CA 1
ATOM 1485 C C . ALA A 1 197 ? -2.982 7.398 -9.445 1 98.88 197 ALA A C 1
ATOM 1487 O O . ALA A 1 197 ? -3.986 6.723 -9.203 1 98.88 197 ALA A O 1
ATOM 1488 N N . ALA A 1 198 ? -2.074 7.754 -8.531 1 98.88 198 ALA A N 1
ATOM 1489 C CA . ALA A 1 198 ? -2.262 7.355 -7.141 1 98.88 198 ALA A CA 1
ATOM 1490 C C . ALA A 1 198 ? -3.537 7.961 -6.562 1 98.88 198 ALA A C 1
ATOM 1492 O O . ALA A 1 198 ? -4.336 7.266 -5.934 1 98.88 198 ALA A O 1
ATOM 1493 N N . LEU A 1 199 ? -3.725 9.234 -6.793 1 98.94 199 LEU A N 1
ATOM 1494 C CA . LEU A 1 199 ? -4.926 9.898 -6.301 1 98.94 199 LEU A CA 1
ATOM 1495 C C . LEU A 1 199 ? -6.18 9.258 -6.891 1 98.94 199 LEU A C 1
ATOM 1497 O O . LEU A 1 199 ? -7.156 9.023 -6.176 1 98.94 199 LEU A O 1
ATOM 1501 N N . ALA A 1 200 ? -6.129 8.953 -8.148 1 98.88 200 ALA A N 1
ATOM 1502 C CA . ALA A 1 200 ? -7.277 8.344 -8.82 1 98.88 200 ALA A CA 1
ATOM 1503 C C . ALA A 1 200 ? -7.578 6.961 -8.25 1 98.88 200 ALA A C 1
ATOM 1505 O O . ALA A 1 200 ? -8.734 6.633 -7.98 1 98.88 200 ALA A O 1
ATOM 1506 N N . MET A 1 201 ? -6.582 6.215 -8.016 1 98.75 201 MET A N 1
ATOM 1507 C CA . MET A 1 201 ? -6.762 4.859 -7.512 1 98.75 201 MET A CA 1
ATOM 1508 C C . MET A 1 201 ? -7.297 4.879 -6.082 1 98.75 201 MET A C 1
ATOM 1510 O O . MET A 1 201 ? -8.188 4.102 -5.738 1 98.75 201 MET A O 1
ATOM 1514 N N . LEU A 1 202 ? -6.777 5.77 -5.293 1 98.56 202 LEU A N 1
ATOM 1515 C CA . LEU A 1 202 ? -7.125 5.816 -3.877 1 98.56 202 LEU A CA 1
ATOM 1516 C C . LEU A 1 202 ? -8.594 6.18 -3.691 1 98.56 202 LEU A C 1
ATOM 1518 O O . LEU A 1 202 ? -9.25 5.695 -2.764 1 98.56 202 LEU A O 1
ATOM 1522 N N . THR A 1 203 ? -9.133 6.973 -4.602 1 98.31 203 THR A N 1
ATOM 1523 C CA . THR A 1 203 ? -10.477 7.508 -4.414 1 98.31 203 THR A CA 1
ATOM 1524 C C . THR A 1 203 ? -11.492 6.734 -5.254 1 98.31 203 THR A C 1
ATOM 1526 O O . THR A 1 203 ? -12.695 6.941 -5.133 1 98.31 203 THR A O 1
ATOM 1529 N N . ALA A 1 204 ? -11.055 5.824 -6.031 1 97.19 204 ALA A N 1
ATOM 1530 C CA . ALA A 1 204 ? -11.938 5.082 -6.934 1 97.19 204 ALA A CA 1
ATOM 1531 C C . ALA A 1 204 ? -12.906 4.199 -6.148 1 97.19 204 ALA A C 1
ATOM 1533 O O . ALA A 1 204 ? -12.703 3.953 -4.957 1 97.19 204 ALA A O 1
ATOM 1534 N N . GLN A 1 205 ? -14.023 3.838 -6.848 1 95.19 205 GLN A N 1
ATOM 1535 C CA . GLN A 1 205 ? -14.992 2.869 -6.352 1 95.19 205 GLN A CA 1
ATOM 1536 C C . GLN A 1 205 ? -15.547 3.293 -4.992 1 95.19 205 GLN A C 1
ATOM 1538 O O . GLN A 1 205 ? -15.648 2.475 -4.078 1 95.19 205 GLN A O 1
ATOM 1543 N N . GLY A 1 206 ? -15.828 4.598 -4.832 1 95.31 206 GLY A N 1
ATOM 1544 C CA . GLY A 1 206 ? -16.422 5.094 -3.602 1 95.31 206 GLY A CA 1
ATOM 1545 C C . GLY A 1 206 ? -15.445 5.133 -2.441 1 95.31 206 GLY A C 1
ATOM 1546 O O . GLY A 1 206 ? -15.75 4.645 -1.352 1 95.31 206 GLY A O 1
ATOM 1547 N N . ALA A 1 207 ? -14.203 5.566 -2.697 1 96.56 207 ALA A N 1
ATOM 1548 C CA . ALA A 1 207 ? -13.164 5.723 -1.677 1 96.56 207 ALA A CA 1
ATOM 1549 C C . ALA A 1 207 ? -12.641 4.363 -1.217 1 96.56 207 ALA A C 1
ATOM 1551 O O . ALA A 1 207 ? -12.578 4.094 -0.016 1 96.56 207 ALA A O 1
ATOM 1552 N N . ILE A 1 208 ? -12.195 3.551 -2.166 1 96 208 ILE A N 1
ATOM 1553 C CA . ILE A 1 208 ? -11.766 2.186 -1.879 1 96 208 ILE A CA 1
ATOM 1554 C C . ILE A 1 208 ? -10.633 2.207 -0.855 1 96 208 ILE A C 1
ATOM 1556 O O . ILE A 1 208 ? -10.5 1.285 -0.046 1 96 208 ILE A O 1
ATOM 1560 N N . VAL A 1 209 ? -9.789 3.324 -0.877 1 97.88 209 VAL A N 1
ATOM 1561 C CA . VAL A 1 209 ? -8.742 3.514 0.122 1 97.88 209 VAL A CA 1
ATOM 1562 C C . VAL A 1 209 ? -9.047 4.746 0.967 1 97.88 209 VAL A C 1
ATOM 1564 O O . VAL A 1 209 ? -8.75 4.781 2.162 1 97.88 209 VAL A O 1
ATOM 1567 N N . GLY A 1 210 ? -9.578 5.738 0.308 1 98.19 210 GLY A N 1
ATOM 1568 C CA . GLY A 1 210 ? -9.914 6.953 1.036 1 98.19 210 GLY A CA 1
ATOM 1569 C C . GLY A 1 210 ? -10.328 8.094 0.13 1 98.19 210 GLY A C 1
ATOM 1570 O O . GLY A 1 210 ? -10.742 7.871 -1.012 1 98.19 210 GLY A O 1
ATOM 1571 N N . TRP A 1 211 ? -10.258 9.352 0.699 1 98.69 211 TRP A N 1
ATOM 1572 C CA . TRP A 1 211 ? -10.719 10.562 0.041 1 98.69 211 TRP A CA 1
ATOM 1573 C C . TRP A 1 211 ? -9.547 11.461 -0.347 1 98.69 211 TRP A C 1
ATOM 1575 O O . TRP A 1 211 ? -8.43 11.266 0.136 1 98.69 211 TRP A O 1
ATOM 1585 N N . SER A 1 212 ? -9.766 12.375 -1.222 1 98.94 212 SER A N 1
ATOM 1586 C CA . SER A 1 212 ? -8.812 13.438 -1.518 1 98.94 212 SER A CA 1
ATOM 1587 C C . SER A 1 212 ? -9.492 14.805 -1.559 1 98.94 212 SER A C 1
ATOM 1589 O O . SER A 1 212 ? -10.688 14.898 -1.847 1 98.94 212 SER A O 1
ATOM 1591 N N . MET A 1 213 ? -8.773 15.773 -1.192 1 98.75 213 MET A N 1
ATOM 1592 C CA . MET A 1 213 ? -9.242 17.156 -1.342 1 98.75 213 MET A CA 1
ATOM 1593 C C . MET A 1 213 ? -8.07 18.125 -1.298 1 98.75 213 MET A C 1
ATOM 1595 O O . MET A 1 213 ? -6.992 17.797 -0.807 1 98.75 213 MET A O 1
ATOM 1599 N N . PRO A 1 214 ? -8.234 19.359 -1.852 1 98.81 214 PRO A N 1
ATOM 1600 C CA . PRO A 1 214 ? -7.184 20.375 -1.763 1 98.81 214 PRO A CA 1
ATOM 1601 C C . PRO A 1 214 ? -7.055 20.969 -0.363 1 98.81 214 PRO A C 1
ATOM 1603 O O . PRO A 1 214 ? -8.039 21.016 0.384 1 98.81 214 PRO A O 1
ATOM 1606 N N . SER A 1 215 ? -5.82 21.422 -0.059 1 98.88 215 SER A N 1
ATOM 1607 C CA . SER A 1 215 ? -5.559 21.984 1.261 1 98.88 215 SER A CA 1
ATOM 1608 C C . SER A 1 215 ? -6.457 23.188 1.534 1 98.88 215 SER A C 1
ATOM 1610 O O . SER A 1 215 ? -6.934 23.375 2.658 1 98.88 215 SER A O 1
ATOM 1612 N N . ALA A 1 216 ? -6.703 23.984 0.495 1 98.56 216 ALA A N 1
ATOM 1613 C CA . ALA A 1 216 ? -7.527 25.188 0.679 1 98.56 216 ALA A CA 1
ATOM 1614 C C . ALA A 1 216 ? -8.945 24.812 1.106 1 98.56 216 ALA A C 1
ATOM 1616 O O . ALA A 1 216 ? -9.523 25.453 1.979 1 98.56 216 ALA A O 1
ATOM 1617 N N . ALA A 1 217 ? -9.523 23.812 0.491 1 98.31 217 ALA A N 1
ATOM 1618 C CA . ALA A 1 217 ? -10.859 23.344 0.845 1 98.31 217 ALA A CA 1
ATOM 1619 C C . ALA A 1 217 ? -10.891 22.781 2.264 1 98.31 217 ALA A C 1
ATOM 1621 O O . ALA A 1 217 ? -11.844 23 3.008 1 98.31 217 ALA A O 1
ATOM 1622 N N . LEU A 1 218 ? -9.875 22.031 2.611 1 98.69 218 LEU A N 1
ATOM 1623 C CA . LEU A 1 218 ? -9.773 21.484 3.959 1 98.69 218 LEU A CA 1
ATOM 1624 C C . LEU A 1 218 ? -9.703 22.594 4.996 1 98.69 218 LEU A C 1
ATOM 1626 O O . LEU A 1 218 ? -10.477 22.609 5.961 1 98.69 218 LEU A O 1
ATOM 1630 N N . LEU A 1 219 ? -8.844 23.578 4.75 1 98.5 219 LEU A N 1
ATOM 1631 C CA . LEU A 1 219 ? -8.648 24.672 5.688 1 98.5 219 LEU A CA 1
ATOM 1632 C C . LEU A 1 219 ? -9.93 25.5 5.836 1 98.5 219 LEU A C 1
ATOM 1634 O O . LEU A 1 219 ? -10.273 25.906 6.945 1 98.5 219 LEU A O 1
ATOM 1638 N N . ALA A 1 220 ? -10.602 25.641 4.711 1 97.75 220 ALA A N 1
ATOM 1639 C CA . ALA A 1 220 ? -11.828 26.422 4.723 1 97.75 220 ALA A CA 1
ATOM 1640 C C . ALA A 1 220 ? -12.922 25.719 5.52 1 97.75 220 ALA A C 1
ATOM 1642 O O . ALA A 1 220 ? -13.805 26.375 6.09 1 97.75 220 ALA A O 1
ATOM 1643 N N . GLY A 1 2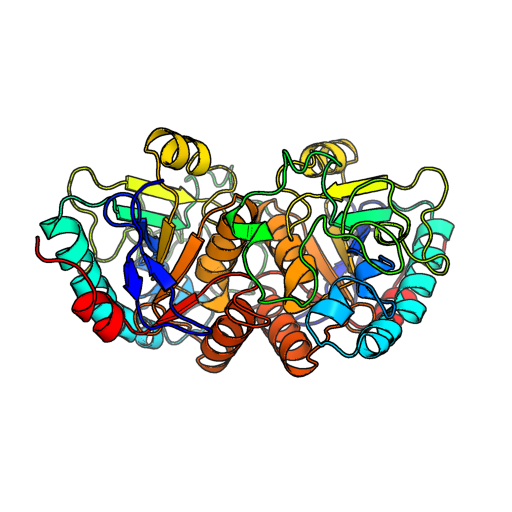21 ? -12.844 24.406 5.562 1 96.94 221 GLY A N 1
ATOM 1644 C CA . GLY A 1 221 ? -13.898 23.625 6.188 1 96.94 221 GLY A CA 1
ATOM 1645 C C . GLY A 1 221 ? -13.656 23.375 7.664 1 96.94 221 GLY A C 1
ATOM 1646 O O . GLY A 1 221 ? -14.555 22.922 8.375 1 96.94 221 GLY A O 1
ATOM 1647 N N . LEU A 1 222 ? -12.469 23.703 8.164 1 96.12 222 LEU A N 1
ATOM 1648 C CA . LEU A 1 222 ? -12.133 23.406 9.555 1 96.12 222 LEU A CA 1
ATOM 1649 C C . LEU A 1 222 ? -12.859 24.359 10.5 1 96.12 222 LEU A C 1
ATOM 1651 O O . LEU A 1 222 ? -13.047 25.531 10.188 1 96.12 222 LEU A O 1
ATOM 1655 N N . PRO A 1 223 ? -13.297 23.859 11.594 1 92.31 223 PRO A N 1
ATOM 1656 C CA . PRO A 1 223 ? -13.898 24.75 12.594 1 92.31 223 PRO A CA 1
ATOM 1657 C C . PRO A 1 223 ? -12.891 25.734 13.18 1 92.31 223 PRO A C 1
ATOM 1659 O O . PRO A 1 223 ? -11.68 25.5 13.117 1 92.31 223 PRO A O 1
ATOM 1662 N N . ALA A 1 224 ? -13.414 26.766 13.734 1 89.38 224 ALA A N 1
ATOM 1663 C CA . ALA A 1 224 ? -12.562 27.766 14.391 1 89.38 224 ALA A CA 1
ATOM 1664 C C . ALA A 1 224 ? -11.836 27.156 15.586 1 89.38 224 ALA A C 1
ATOM 1666 O O . ALA A 1 224 ? -12.375 26.281 16.266 1 89.38 224 ALA A O 1
ATOM 1667 N N . PRO A 1 225 ? -10.562 27.734 15.75 1 88.31 225 PRO A N 1
ATOM 1668 C CA . PRO A 1 225 ? -9.836 27.203 16.906 1 88.31 225 PRO A CA 1
ATOM 1669 C C . PRO A 1 225 ? -10.508 27.531 18.234 1 88.31 225 PRO A C 1
ATOM 1671 O O . PRO A 1 225 ? -11.219 28.547 18.344 1 88.31 225 PRO A O 1
ATOM 1674 N N . MET B 1 1 ? 24.156 -18.188 0.324 1 50.53 1 MET B N 1
ATOM 1675 C CA . MET B 1 1 ? 23.031 -17.5 -0.297 1 50.53 1 MET B CA 1
ATOM 1676 C C . MET B 1 1 ? 22.391 -18.359 -1.391 1 50.53 1 MET B C 1
ATOM 1678 O O . MET B 1 1 ? 23.109 -18.969 -2.188 1 50.53 1 MET B O 1
ATOM 1682 N N . THR B 1 2 ? 21.125 -18.781 -1.169 1 62.72 2 THR B N 1
ATOM 1683 C CA . THR B 1 2 ? 20.531 -19.641 -2.189 1 62.72 2 THR B CA 1
ATOM 1684 C C . THR B 1 2 ? 20.703 -19.031 -3.578 1 62.72 2 THR B C 1
ATOM 1686 O O . THR B 1 2 ? 20.469 -17.844 -3.777 1 62.72 2 THR B O 1
ATOM 1689 N N . PRO B 1 3 ? 21.297 -19.75 -4.418 1 85.31 3 PRO B N 1
ATOM 1690 C CA . PRO B 1 3 ? 21.562 -19.281 -5.777 1 85.31 3 PRO B CA 1
ATOM 1691 C C . PRO B 1 3 ? 20.328 -18.734 -6.469 1 85.31 3 PRO B C 1
ATOM 1693 O O . PRO B 1 3 ? 19.219 -19.266 -6.273 1 85.31 3 PRO B O 1
ATOM 1696 N N . THR B 1 4 ? 20.422 -17.531 -7.008 1 93.12 4 THR B N 1
ATOM 1697 C CA . THR B 1 4 ? 19.328 -16.953 -7.781 1 93.12 4 THR B CA 1
ATOM 1698 C C . THR B 1 4 ? 19.609 -17.047 -9.281 1 93.12 4 THR B C 1
ATOM 1700 O O . THR B 1 4 ? 20.766 -17.219 -9.688 1 93.12 4 THR B O 1
ATOM 1703 N N . LEU B 1 5 ? 18.609 -17.156 -10.055 1 94.88 5 LEU B N 1
ATOM 1704 C CA . LEU B 1 5 ? 18.609 -17.172 -11.516 1 94.88 5 LEU B CA 1
ATOM 1705 C C . LEU B 1 5 ? 18.078 -15.859 -12.07 1 94.88 5 LEU B C 1
ATOM 1707 O O . LEU B 1 5 ? 16.938 -15.477 -11.781 1 94.88 5 LEU B O 1
ATOM 1711 N N . PRO B 1 6 ? 18.938 -15.172 -12.852 1 96.19 6 PRO B N 1
ATOM 1712 C CA . PRO B 1 6 ? 18.406 -13.945 -13.445 1 96.19 6 PRO B CA 1
ATOM 1713 C C . PRO B 1 6 ? 17.375 -14.211 -14.539 1 96.19 6 PRO B C 1
ATOM 1715 O O . PRO B 1 6 ? 17.672 -14.953 -15.492 1 96.19 6 PRO B O 1
ATOM 1718 N N . LEU B 1 7 ? 16.188 -13.742 -14.375 1 97.94 7 LEU B N 1
ATOM 1719 C CA . LEU B 1 7 ? 15.148 -13.82 -15.391 1 97.94 7 LEU B CA 1
ATOM 1720 C C . LEU B 1 7 ? 14.852 -12.445 -15.977 1 97.94 7 LEU B C 1
ATOM 1722 O O . LEU B 1 7 ? 14.867 -11.445 -15.258 1 97.94 7 LEU B O 1
ATOM 1726 N N . PRO B 1 8 ? 14.617 -12.414 -17.312 1 97.19 8 PRO B N 1
ATOM 1727 C CA . PRO B 1 8 ? 14.258 -11.117 -17.891 1 97.19 8 PRO B CA 1
ATOM 1728 C C . PRO B 1 8 ? 13.008 -10.516 -17.266 1 97.19 8 PRO B C 1
ATOM 1730 O O . PRO B 1 8 ? 11.992 -11.195 -17.125 1 97.19 8 PRO B O 1
ATOM 1733 N N . ALA B 1 9 ? 13.125 -9.258 -16.828 1 98.25 9 ALA B N 1
ATOM 1734 C CA . ALA B 1 9 ? 12.016 -8.57 -16.156 1 98.25 9 ALA B CA 1
ATOM 1735 C C . ALA B 1 9 ? 12.188 -7.059 -16.234 1 98.25 9 ALA B C 1
ATOM 1737 O O . ALA B 1 9 ? 13.156 -6.562 -16.812 1 98.25 9 ALA B O 1
ATOM 1738 N N . THR B 1 10 ? 11.203 -6.395 -15.93 1 98.06 10 THR B N 1
ATOM 1739 C CA . THR B 1 10 ? 11.227 -4.945 -15.766 1 98.06 10 THR B CA 1
ATOM 1740 C C . THR B 1 10 ? 11.445 -4.57 -14.305 1 98.06 10 THR B C 1
ATOM 1742 O O . THR B 1 10 ? 10.766 -5.098 -13.414 1 98.06 10 THR B O 1
ATOM 1745 N N . PRO B 1 11 ? 12.414 -3.652 -14.016 1 97.25 11 PRO B N 1
ATOM 1746 C CA . PRO B 1 11 ? 13.156 -2.773 -14.93 1 97.25 11 PRO B CA 1
ATOM 1747 C C . PRO B 1 11 ? 14.508 -3.348 -15.336 1 97.25 11 PRO B C 1
ATOM 1749 O O . PRO B 1 11 ? 15.172 -2.809 -16.219 1 97.25 11 PRO B O 1
ATOM 1752 N N . PHE B 1 12 ? 15 -4.367 -14.758 1 96.81 12 PHE B N 1
ATOM 1753 C CA . PHE B 1 12 ? 16.203 -5.156 -15.023 1 96.81 12 PHE B CA 1
ATOM 1754 C C . PHE B 1 12 ? 16 -6.605 -14.609 1 96.81 12 PHE B C 1
ATOM 1756 O O . PHE B 1 12 ? 14.945 -6.965 -14.07 1 96.81 12 PHE B O 1
ATOM 1763 N N . PRO B 1 13 ? 16.859 -7.504 -14.852 1 97 13 PRO B N 1
ATOM 1764 C CA . PRO B 1 13 ? 16.609 -8.922 -14.586 1 97 13 PRO B CA 1
ATOM 1765 C C . PRO B 1 13 ? 16.25 -9.195 -13.125 1 97 13 PRO B C 1
ATOM 1767 O O . PRO B 1 13 ? 16.828 -8.578 -12.219 1 97 13 PRO B O 1
ATOM 1770 N N . TYR B 1 14 ? 15.305 -10.031 -12.977 1 97.5 14 TYR B N 1
ATOM 1771 C CA . TYR B 1 14 ? 14.805 -10.445 -11.672 1 97.5 14 TYR B CA 1
ATOM 1772 C C . TYR B 1 14 ? 15.609 -11.625 -11.133 1 97.5 14 TYR B C 1
ATOM 1774 O O . TYR B 1 14 ? 15.789 -12.633 -11.82 1 97.5 14 TYR B O 1
ATOM 1782 N N . PRO B 1 15 ? 16.094 -11.5 -9.875 1 96.62 15 PRO B N 1
ATOM 1783 C CA . PRO B 1 15 ? 16.844 -12.602 -9.273 1 96.62 15 PRO B CA 1
ATOM 1784 C C . PRO B 1 15 ? 15.93 -13.688 -8.695 1 96.62 15 PRO B C 1
ATOM 1786 O O . PRO B 1 15 ? 15.703 -13.734 -7.488 1 96.62 15 PRO B O 1
ATOM 1789 N N . PHE B 1 16 ? 15.477 -14.578 -9.516 1 97.81 16 PHE B N 1
ATOM 1790 C CA . PHE B 1 1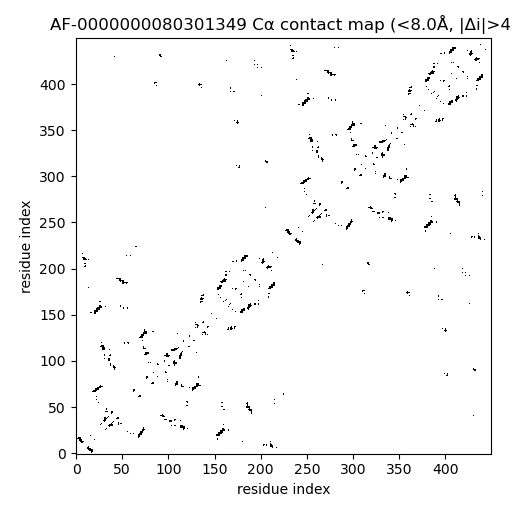6 ? 14.562 -15.641 -9.109 1 97.81 16 PHE B CA 1
ATOM 1791 C C . PHE B 1 16 ? 15.273 -16.672 -8.242 1 97.81 16 PHE B C 1
ATOM 1793 O O . PHE B 1 16 ? 16.375 -17.109 -8.57 1 97.81 16 PHE B O 1
ATOM 1800 N N . ALA B 1 17 ? 14.594 -17 -7.09 1 97 17 ALA B N 1
ATOM 1801 C CA . ALA B 1 17 ? 15.156 -18 -6.172 1 97 17 ALA B CA 1
ATOM 1802 C C . ALA B 1 17 ? 14.336 -19.281 -6.168 1 97 17 ALA B C 1
ATOM 1804 O O . ALA B 1 17 ? 13.352 -19.391 -5.426 1 97 17 ALA B O 1
ATOM 1805 N N . PRO B 1 18 ? 14.789 -20.266 -6.898 1 93.75 18 PRO B N 1
ATOM 1806 C CA . PRO B 1 18 ? 14.047 -21.531 -6.91 1 93.75 18 PRO B CA 1
ATOM 1807 C C . PRO B 1 18 ? 13.875 -22.125 -5.516 1 93.75 18 PRO B C 1
ATOM 1809 O O . PRO B 1 18 ? 14.828 -22.156 -4.734 1 93.75 18 PRO B O 1
ATOM 1812 N N . GLY B 1 19 ? 12.688 -22.5 -5.16 1 91.19 19 GLY B N 1
ATOM 1813 C CA . GLY B 1 19 ? 12.414 -23.156 -3.896 1 91.19 19 GLY B CA 1
ATOM 1814 C C . GLY B 1 19 ? 12.164 -22.188 -2.756 1 91.19 19 GLY B C 1
ATOM 1815 O O . GLY B 1 19 ? 11.672 -22.578 -1.697 1 91.19 19 GLY B O 1
ATOM 1816 N N . ARG B 1 20 ? 12.516 -20.938 -2.951 1 96.81 20 ARG B N 1
ATOM 1817 C CA . ARG B 1 20 ? 12.289 -19.922 -1.93 1 96.81 20 ARG B CA 1
ATOM 1818 C C . ARG B 1 20 ? 11.344 -18.844 -2.438 1 96.81 20 ARG B C 1
ATOM 1820 O O . ARG B 1 20 ? 11.156 -17.812 -1.778 1 96.81 20 ARG B O 1
ATOM 1827 N N . SER B 1 21 ? 10.805 -19.094 -3.633 1 98.12 21 SER B N 1
ATOM 1828 C CA . SER B 1 21 ? 9.82 -18.203 -4.246 1 98.12 21 SER B CA 1
ATOM 1829 C C . SER B 1 21 ? 8.414 -18.781 -4.133 1 98.12 21 SER B C 1
ATOM 1831 O O . SER B 1 21 ? 8.094 -19.797 -4.754 1 98.12 21 SER B O 1
ATOM 1833 N N . ALA B 1 22 ? 7.617 -18.109 -3.344 1 98.81 22 ALA B N 1
ATOM 1834 C CA . ALA B 1 22 ? 6.223 -18.531 -3.236 1 98.81 22 ALA B CA 1
ATOM 1835 C C . ALA B 1 22 ? 5.355 -17.844 -4.285 1 98.81 22 ALA B C 1
ATOM 1837 O O . ALA B 1 22 ? 5.516 -16.641 -4.535 1 98.81 22 ALA B O 1
ATOM 1838 N N . LEU B 1 23 ? 4.551 -18.656 -4.977 1 98.94 23 LEU B N 1
ATOM 1839 C CA . LEU B 1 23 ? 3.514 -18.078 -5.824 1 98.94 23 LEU B CA 1
ATOM 1840 C C . LEU B 1 23 ? 2.33 -17.609 -4.988 1 98.94 23 LEU B C 1
ATOM 1842 O O . LEU B 1 23 ? 1.778 -18.375 -4.195 1 98.94 23 LEU B O 1
ATOM 1846 N N . VAL B 1 24 ? 2.01 -16.344 -5.121 1 99 24 VAL B N 1
ATOM 1847 C CA . VAL B 1 24 ? 0.913 -15.758 -4.363 1 99 24 VAL B CA 1
ATOM 1848 C C . VAL B 1 24 ? -0.263 -15.469 -5.297 1 99 24 VAL B C 1
ATOM 1850 O O . VAL B 1 24 ? -0.128 -14.719 -6.262 1 99 24 VAL B O 1
ATOM 1853 N N . VAL B 1 25 ? -1.403 -16.031 -5.027 1 99 25 VAL B N 1
ATOM 1854 C CA . VAL B 1 25 ? -2.629 -15.82 -5.789 1 99 25 VAL B CA 1
ATOM 1855 C C . VAL B 1 25 ? -3.625 -15.023 -4.957 1 99 25 VAL B C 1
ATOM 1857 O O . VAL B 1 25 ? -4.305 -15.578 -4.086 1 99 25 VAL B O 1
ATOM 1860 N N . ILE B 1 26 ? -3.777 -13.789 -5.289 1 98.94 26 ILE B N 1
ATOM 1861 C CA . ILE B 1 26 ? -4.551 -12.844 -4.492 1 98.94 26 ILE B CA 1
ATOM 1862 C C . ILE B 1 26 ? -6.02 -12.906 -4.895 1 98.94 26 ILE B C 1
ATOM 1864 O O . ILE B 1 26 ? -6.387 -12.492 -5.996 1 98.94 26 ILE B O 1
ATOM 1868 N N . ASP B 1 27 ? -6.875 -13.383 -4.125 1 98.94 27 ASP B N 1
ATOM 1869 C CA . ASP B 1 27 ? -8.312 -13.133 -4.027 1 98.94 27 ASP B CA 1
ATOM 1870 C C . ASP B 1 27 ? -9.023 -13.531 -5.316 1 98.94 27 ASP B C 1
ATOM 1872 O O . ASP B 1 27 ? -9.891 -12.797 -5.805 1 98.94 27 ASP B O 1
ATOM 1876 N N . MET B 1 28 ? -8.586 -14.602 -5.906 1 98.94 28 MET B N 1
ATOM 1877 C CA . MET B 1 28 ? -9.367 -15.102 -7.039 1 98.94 28 MET B CA 1
ATOM 1878 C C . MET B 1 28 ? -10.648 -15.766 -6.566 1 98.94 28 MET B C 1
ATOM 1880 O O . MET B 1 28 ? -10.867 -16.953 -6.812 1 98.94 28 MET B O 1
ATOM 1884 N N . GLN B 1 29 ? -11.477 -15 -6 1 98.88 29 GLN B N 1
ATOM 1885 C CA . GLN B 1 29 ? -12.719 -15.406 -5.348 1 98.88 29 GLN B CA 1
ATOM 1886 C C . GLN B 1 29 ? -13.922 -15.172 -6.258 1 98.88 29 GLN B C 1
ATOM 1888 O O . GLN B 1 29 ? -13.914 -14.258 -7.09 1 98.88 29 GLN B O 1
ATOM 1893 N N . ARG B 1 30 ? -14.984 -15.859 -6.004 1 98.75 30 ARG B N 1
ATOM 1894 C CA . ARG B 1 30 ? -16.234 -15.695 -6.75 1 98.75 30 ARG B CA 1
ATOM 1895 C C . ARG B 1 30 ? -16.797 -14.289 -6.57 1 98.75 30 ARG B C 1
ATOM 1897 O O . ARG B 1 30 ? -17.25 -13.672 -7.535 1 98.75 30 ARG B O 1
ATOM 1904 N N . ASP B 1 31 ? -16.766 -13.688 -5.418 1 98.5 31 ASP B N 1
ATOM 1905 C CA . ASP B 1 31 ? -17.281 -12.359 -5.117 1 98.5 31 ASP B CA 1
ATOM 1906 C C . ASP B 1 31 ? -16.594 -11.297 -5.973 1 98.5 31 ASP B C 1
ATOM 1908 O O . ASP B 1 31 ? -17.156 -10.219 -6.199 1 98.5 31 ASP B O 1
ATOM 1912 N N . PHE B 1 32 ? -15.414 -11.602 -6.457 1 98.44 32 PHE B N 1
ATOM 1913 C CA . PHE B 1 32 ? -14.688 -10.586 -7.215 1 98.44 32 PHE B CA 1
ATOM 1914 C C . PHE B 1 32 ? -14.781 -10.859 -8.711 1 98.44 32 PHE B C 1
ATOM 1916 O O . PHE B 1 32 ? -14.812 -9.93 -9.516 1 98.44 32 PHE B O 1
ATOM 1923 N N . VAL B 1 33 ? -14.828 -12.148 -9.078 1 98.31 33 VAL B N 1
ATOM 1924 C CA . VAL B 1 33 ? -14.562 -12.469 -10.477 1 98.31 33 VAL B CA 1
ATOM 1925 C C . VAL B 1 33 ? -15.859 -12.891 -11.156 1 98.31 33 VAL B C 1
ATOM 1927 O O . VAL B 1 33 ? -15.922 -12.984 -12.391 1 98.31 33 VAL B O 1
ATOM 1930 N N . GLU B 1 34 ? -16.922 -13.117 -10.414 1 98 34 GLU B N 1
ATOM 1931 C CA . GLU B 1 34 ? -18.188 -13.586 -10.984 1 98 34 GLU B CA 1
ATOM 1932 C C . GLU B 1 34 ? -19.281 -12.547 -10.82 1 98 34 GLU B C 1
ATOM 1934 O O . GLU B 1 34 ? -19.234 -11.711 -9.906 1 98 34 GLU B O 1
ATOM 1939 N N . PRO B 1 35 ? -20.281 -12.633 -11.766 1 96.62 35 PRO B N 1
ATOM 1940 C CA . PRO B 1 35 ? -21.438 -11.75 -11.586 1 96.62 35 PRO B CA 1
ATOM 1941 C C . PRO B 1 35 ? -22.172 -12.016 -10.273 1 96.62 35 PRO B C 1
ATOM 1943 O O . PRO B 1 35 ? -22.234 -13.156 -9.805 1 96.62 35 PRO B O 1
ATOM 1946 N N . GLY B 1 36 ? -22.703 -10.93 -9.703 1 95.06 36 GLY B N 1
ATOM 1947 C CA . GLY B 1 36 ? -23.516 -11.078 -8.508 1 95.06 36 GLY B CA 1
ATOM 1948 C C . GLY B 1 36 ? -22.719 -10.961 -7.219 1 95.06 36 GLY B C 1
ATOM 1949 O O . GLY B 1 36 ? -23.281 -10.953 -6.129 1 95.06 36 GLY B O 1
ATOM 1950 N N . GLY B 1 37 ? -21.391 -10.852 -7.332 1 95.81 37 GLY B N 1
ATOM 1951 C CA . GLY B 1 37 ? -20.531 -10.711 -6.16 1 95.81 37 GLY B CA 1
ATOM 1952 C C . GLY B 1 37 ? -20.234 -9.273 -5.809 1 95.81 37 GLY B C 1
ATOM 1953 O O . GLY B 1 37 ? -20.922 -8.359 -6.27 1 95.81 37 GLY B O 1
ATOM 1954 N N . PHE B 1 38 ? -19.312 -9.055 -4.957 1 95.38 38 PHE B N 1
ATOM 1955 C CA . PHE B 1 38 ? -18.922 -7.742 -4.461 1 95.38 38 PHE B CA 1
ATOM 1956 C C . PHE B 1 38 ? -18.438 -6.855 -5.598 1 95.38 38 PHE B C 1
ATOM 1958 O O . PHE B 1 38 ? -18.812 -5.684 -5.688 1 95.38 38 PHE B O 1
ATOM 1965 N N . GLY B 1 39 ? -17.531 -7.406 -6.457 1 95 39 GLY B N 1
ATOM 1966 C CA . GLY B 1 39 ? -17.062 -6.637 -7.594 1 95 39 GLY B CA 1
A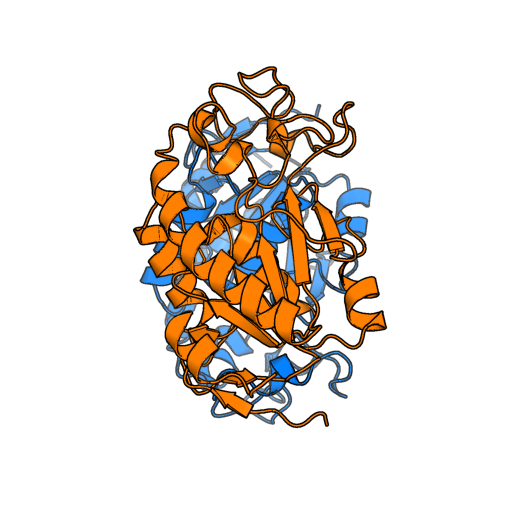TOM 1967 C C . GLY B 1 39 ? -18.172 -6.07 -8.453 1 95 39 GLY B C 1
ATOM 1968 O O . GLY B 1 39 ? -18.156 -4.891 -8.812 1 95 39 GLY B O 1
ATOM 1969 N N . ALA B 1 40 ? -19.094 -6.938 -8.719 1 94.56 40 ALA B N 1
ATOM 1970 C CA . ALA B 1 40 ? -20.25 -6.516 -9.516 1 94.56 40 ALA B CA 1
ATOM 1971 C C . ALA B 1 40 ? -21.094 -5.492 -8.766 1 94.56 40 ALA B C 1
ATOM 1973 O O . ALA B 1 40 ? -21.672 -4.582 -9.375 1 94.56 40 ALA B O 1
ATOM 1974 N N . SER B 1 41 ? -21.203 -5.594 -7.484 1 92.69 41 SER B N 1
ATOM 1975 C CA . SER B 1 41 ? -22.016 -4.695 -6.672 1 92.69 41 SER B CA 1
ATOM 1976 C C . SER B 1 41 ? -21.453 -3.275 -6.688 1 92.69 41 SER B C 1
ATOM 1978 O O . SER B 1 41 ? -22.172 -2.318 -6.395 1 92.69 41 SER B O 1
ATOM 1980 N N . LEU B 1 42 ? -20.219 -3.152 -7.043 1 91.94 42 LEU B N 1
ATOM 1981 C CA . LEU B 1 42 ? -19.578 -1.847 -7.156 1 91.94 42 LEU B CA 1
ATOM 1982 C C . LEU B 1 42 ? -19.766 -1.262 -8.547 1 91.94 42 LEU B C 1
ATOM 1984 O O . LEU B 1 42 ? -19.266 -0.177 -8.852 1 91.94 42 LEU B O 1
ATOM 1988 N N . GLY B 1 43 ? -20.422 -2.045 -9.414 1 92.44 43 GLY B N 1
ATOM 1989 C CA . GLY B 1 43 ? -20.719 -1.564 -10.75 1 92.44 43 GLY B CA 1
ATOM 1990 C C . GLY B 1 43 ? -19.672 -1.967 -11.773 1 92.44 43 GLY B C 1
ATOM 1991 O O . GLY B 1 43 ? -19.688 -1.47 -12.898 1 92.44 43 GLY B O 1
ATOM 1992 N N . ASN B 1 44 ? -18.844 -2.895 -11.391 1 95.94 44 ASN B N 1
ATOM 1993 C CA . ASN B 1 44 ? -17.734 -3.26 -12.273 1 95.94 44 ASN B CA 1
ATOM 1994 C C . ASN B 1 44 ? -18.141 -4.352 -13.258 1 95.94 44 ASN B C 1
ATOM 1996 O O . ASN B 1 44 ? -19.031 -5.152 -12.977 1 95.94 44 ASN B O 1
ATOM 2000 N N . ASP B 1 45 ? -17.484 -4.363 -14.445 1 97.75 45 ASP B N 1
ATOM 2001 C CA . ASP B 1 45 ? -17.5 -5.5 -15.359 1 97.75 45 ASP B CA 1
ATOM 2002 C C . ASP B 1 45 ? -16.516 -6.582 -14.914 1 97.75 45 ASP B C 1
ATOM 2004 O O . ASP B 1 45 ? -15.336 -6.527 -15.242 1 97.75 45 ASP B O 1
ATOM 2008 N N . VAL B 1 46 ? -17.016 -7.59 -14.312 1 97.69 46 VAL B N 1
ATOM 2009 C CA . VAL B 1 46 ? -16.172 -8.586 -13.656 1 97.69 46 VAL B CA 1
ATOM 2010 C C . VAL B 1 46 ? -15.461 -9.438 -14.711 1 97.69 46 VAL B C 1
ATOM 2012 O O . VAL B 1 46 ? -14.461 -10.102 -14.414 1 97.69 46 VAL B O 1
ATOM 2015 N N . THR B 1 47 ? -15.922 -9.484 -15.961 1 97.69 47 THR B N 1
ATOM 2016 C CA . THR B 1 47 ? -15.32 -10.305 -17 1 97.69 47 THR B CA 1
ATOM 2017 C C . THR B 1 47 ? -13.906 -9.828 -17.312 1 97.69 47 THR B C 1
ATOM 2019 O O . THR B 1 47 ? -13.102 -10.57 -17.875 1 97.69 47 THR B O 1
ATOM 2022 N N . ARG B 1 48 ? -13.609 -8.602 -16.938 1 97.94 48 ARG B N 1
ATOM 2023 C CA . ARG B 1 48 ? -12.281 -8.047 -17.156 1 97.94 48 ARG B CA 1
ATOM 2024 C C . ARG B 1 48 ? -11.234 -8.789 -16.344 1 97.94 48 ARG B C 1
ATOM 2026 O O . ARG B 1 48 ? -10.047 -8.766 -16.672 1 97.94 48 ARG B O 1
ATOM 2033 N N . LEU B 1 49 ? -11.703 -9.477 -15.305 1 98.69 49 LEU B N 1
ATOM 2034 C CA . LEU B 1 49 ? -10.766 -10.156 -14.422 1 98.69 49 LEU B CA 1
ATOM 2035 C C . LEU B 1 49 ? -10.453 -11.562 -14.938 1 98.69 49 LEU B C 1
ATOM 2037 O O . LEU B 1 49 ? -9.492 -12.188 -14.5 1 98.69 49 LEU B O 1
ATOM 2041 N N . HIS B 1 50 ? -11.18 -12.023 -15.891 1 98.69 50 HIS B N 1
ATOM 2042 C CA . HIS B 1 50 ? -11.07 -13.414 -16.328 1 98.69 50 HIS B CA 1
ATOM 2043 C C . HIS B 1 50 ? -9.766 -13.648 -17.078 1 98.69 50 HIS B C 1
ATOM 2045 O O . HIS B 1 50 ? -9.281 -14.781 -17.156 1 98.69 50 HIS B O 1
ATOM 2051 N N . GLY B 1 51 ? -9.188 -12.562 -17.594 1 98.56 51 GLY B N 1
ATOM 2052 C CA . GLY B 1 51 ? -7.945 -12.672 -18.344 1 98.56 51 GLY B CA 1
ATOM 2053 C C . GLY B 1 51 ? -6.797 -13.227 -17.531 1 98.56 51 GLY B C 1
ATOM 2054 O O . GLY B 1 51 ? -5.836 -13.773 -18.078 1 98.56 51 GLY B O 1
ATOM 2055 N N . ALA B 1 52 ? -6.895 -13.133 -16.203 1 98.81 52 ALA B N 1
ATOM 2056 C CA . ALA B 1 52 ? -5.805 -13.57 -15.336 1 98.81 52 ALA B CA 1
ATOM 2057 C C . ALA B 1 52 ? -5.875 -15.07 -15.078 1 98.81 52 ALA B C 1
ATOM 2059 O O . ALA B 1 52 ? -4.898 -15.68 -14.633 1 98.81 52 ALA B O 1
ATOM 2060 N N . ILE B 1 53 ? -7.039 -15.703 -15.312 1 98.94 53 ILE B N 1
ATOM 2061 C CA . ILE B 1 53 ? -7.297 -17.062 -14.867 1 98.94 53 ILE B CA 1
ATOM 2062 C C . ILE B 1 53 ? -6.344 -18.031 -15.57 1 98.94 53 ILE B C 1
ATOM 2064 O O . ILE B 1 53 ? -5.695 -18.859 -14.922 1 98.94 53 ILE B O 1
ATOM 2068 N N . GLY B 1 54 ? -6.27 -17.922 -16.844 1 98.88 54 GLY B N 1
ATOM 2069 C CA . GLY B 1 54 ? -5.41 -18.812 -17.625 1 98.88 54 GLY B CA 1
ATOM 2070 C C . GLY B 1 54 ? -3.957 -18.75 -17.188 1 98.88 54 GLY B C 1
ATOM 2071 O O . GLY B 1 54 ? -3.369 -19.766 -16.828 1 98.88 54 GLY B O 1
ATOM 2072 N N . PRO B 1 55 ? -3.383 -17.578 -17.219 1 98.94 55 PRO B N 1
ATOM 2073 C CA . PRO B 1 55 ? -1.987 -17.438 -16.797 1 98.94 55 PRO B CA 1
ATOM 2074 C C . PRO B 1 55 ? -1.749 -17.938 -15.375 1 98.94 55 PRO B C 1
ATOM 2076 O O . PRO B 1 55 ? -0.736 -18.578 -15.102 1 98.94 55 PRO B O 1
ATOM 2079 N N . ILE B 1 56 ? -2.658 -17.656 -14.453 1 98.94 56 ILE B N 1
ATOM 2080 C CA . ILE B 1 56 ? -2.502 -18.109 -13.078 1 98.94 56 ILE B CA 1
ATOM 2081 C C . ILE B 1 56 ? -2.521 -19.641 -13.023 1 98.94 56 ILE B C 1
ATOM 2083 O O . ILE B 1 56 ? -1.7 -20.25 -12.344 1 98.94 56 ILE B O 1
ATOM 2087 N N . ALA B 1 57 ? -3.461 -20.188 -13.75 1 98.94 57 ALA B N 1
ATOM 2088 C CA . ALA B 1 57 ? -3.557 -21.641 -13.773 1 98.94 57 ALA B CA 1
ATOM 2089 C C . ALA B 1 57 ? -2.254 -22.266 -14.266 1 98.94 57 ALA B C 1
ATOM 2091 O O . ALA B 1 57 ? -1.791 -23.266 -13.703 1 98.94 57 ALA B O 1
ATOM 2092 N N . ALA B 1 58 ? -1.668 -21.703 -15.281 1 98.88 58 ALA B N 1
ATOM 2093 C CA . ALA B 1 58 ? -0.407 -22.219 -15.82 1 98.88 58 ALA B CA 1
ATOM 2094 C C . ALA B 1 58 ? 0.714 -22.094 -14.789 1 98.88 58 ALA B C 1
ATOM 2096 O O . ALA B 1 58 ? 1.527 -23.016 -14.648 1 98.88 58 ALA B O 1
ATOM 2097 N N . LEU B 1 59 ? 0.752 -21.016 -14.086 1 98.88 59 LEU B N 1
ATOM 2098 C CA . LEU B 1 59 ? 1.777 -20.812 -13.07 1 98.88 59 LEU B CA 1
ATOM 2099 C C . LEU B 1 59 ? 1.574 -21.766 -11.891 1 98.88 59 LEU B C 1
ATOM 2101 O O . LEU B 1 59 ? 2.541 -22.312 -11.352 1 98.88 59 LEU B O 1
ATOM 2105 N N . LEU B 1 60 ? 0.311 -21.906 -11.477 1 98.88 60 LEU B N 1
ATOM 2106 C CA . LEU B 1 60 ? 0.009 -22.859 -10.43 1 98.88 60 LEU B CA 1
ATOM 2107 C C . LEU B 1 60 ? 0.514 -24.25 -10.797 1 98.88 60 LEU B C 1
ATOM 2109 O O . LEU B 1 60 ? 1.154 -24.922 -9.984 1 98.88 60 LEU B O 1
ATOM 2113 N N . ALA B 1 61 ? 0.215 -24.656 -12.023 1 98.69 61 ALA B N 1
ATOM 2114 C CA . ALA B 1 61 ? 0.673 -25.969 -12.492 1 98.69 61 ALA B CA 1
ATOM 2115 C C . ALA B 1 61 ? 2.193 -26.078 -12.414 1 98.69 61 ALA B C 1
ATOM 2117 O O . ALA B 1 61 ? 2.73 -27.094 -11.977 1 98.69 61 ALA B O 1
ATOM 2118 N N . ALA B 1 62 ? 2.92 -25.094 -12.82 1 98.5 62 ALA B N 1
ATOM 2119 C CA . ALA B 1 62 ? 4.379 -25.094 -12.812 1 98.5 62 ALA B CA 1
ATOM 2120 C C . ALA B 1 62 ? 4.926 -25.172 -11.391 1 98.5 62 ALA B C 1
ATOM 2122 O O . ALA B 1 62 ? 5.883 -25.906 -11.125 1 98.5 62 ALA B O 1
ATOM 2123 N N . TRP B 1 63 ? 4.398 -24.375 -10.453 1 98.44 63 TRP B N 1
ATOM 2124 C CA . TRP B 1 63 ? 4.836 -24.406 -9.055 1 98.44 63 TRP B CA 1
ATOM 2125 C C . TRP B 1 63 ? 4.566 -25.766 -8.43 1 98.44 63 TRP B C 1
ATOM 2127 O O . TRP B 1 63 ? 5.43 -26.312 -7.746 1 98.44 63 TRP B O 1
ATOM 2137 N N . ARG B 1 64 ? 3.377 -26.328 -8.672 1 98.12 64 ARG B N 1
ATOM 2138 C CA . ARG B 1 64 ? 2.967 -27.594 -8.102 1 98.12 64 ARG B CA 1
ATOM 2139 C C . ARG B 1 64 ? 3.844 -28.734 -8.625 1 98.12 64 ARG B C 1
ATOM 2141 O O . ARG B 1 64 ? 4.23 -29.625 -7.863 1 98.12 64 ARG B O 1
ATOM 2148 N N . ALA B 1 65 ? 4.172 -28.703 -9.859 1 97.62 65 ALA B N 1
ATOM 2149 C CA . ALA B 1 65 ? 5.023 -29.734 -10.461 1 97.62 65 ALA B CA 1
ATOM 2150 C C . ALA B 1 65 ? 6.395 -29.766 -9.797 1 97.62 65 ALA B C 1
ATOM 2152 O O . ALA B 1 65 ? 7.082 -30.781 -9.828 1 97.62 65 ALA B O 1
ATOM 2153 N N . ARG B 1 66 ? 6.809 -28.719 -9.141 1 96.75 66 ARG B N 1
ATOM 2154 C CA . ARG B 1 66 ? 8.133 -28.594 -8.539 1 96.75 66 ARG B CA 1
ATOM 2155 C C . ARG B 1 66 ? 8.062 -28.672 -7.02 1 96.75 66 ARG B C 1
ATOM 2157 O O . ARG B 1 66 ? 9.086 -28.562 -6.34 1 96.75 66 ARG B O 1
ATOM 2164 N N . GLY B 1 67 ? 6.855 -28.766 -6.5 1 96.62 67 GLY B N 1
ATOM 2165 C CA . GLY B 1 67 ? 6.66 -28.797 -5.059 1 96.62 67 GLY B CA 1
ATOM 2166 C C . GLY B 1 67 ? 6.98 -27.469 -4.391 1 96.62 67 GLY B C 1
ATOM 2167 O O . GLY B 1 67 ? 7.406 -27.438 -3.234 1 96.62 67 GLY B O 1
ATOM 2168 N N . TRP B 1 68 ? 6.949 -26.375 -5.16 1 97.44 68 TRP B N 1
ATOM 2169 C CA . TRP B 1 68 ? 7.262 -25.047 -4.621 1 97.44 68 TRP B CA 1
ATOM 2170 C C . TRP B 1 68 ? 6.066 -24.469 -3.871 1 97.44 68 TRP B C 1
ATOM 2172 O O . TRP B 1 68 ? 4.926 -24.891 -4.09 1 97.44 68 TRP B O 1
ATOM 2182 N N . PRO B 1 69 ? 6.27 -23.562 -2.977 1 98.12 69 PRO B N 1
ATOM 2183 C CA . PRO B 1 69 ? 5.195 -23.062 -2.123 1 98.12 69 PRO B CA 1
ATOM 2184 C C . PRO B 1 69 ? 4.195 -22.188 -2.883 1 98.12 69 PRO B C 1
ATOM 2186 O O . PRO B 1 69 ? 4.586 -21.406 -3.752 1 98.12 69 PRO B O 1
ATOM 2189 N N . VAL B 1 70 ? 2.936 -22.406 -2.559 1 98.81 70 VAL B N 1
ATOM 2190 C CA . VAL B 1 70 ? 1.829 -21.609 -3.084 1 98.81 70 VAL B CA 1
ATOM 2191 C C . VAL B 1 70 ? 1.017 -21.031 -1.929 1 98.81 70 VAL B C 1
ATOM 2193 O O . VAL B 1 70 ? 0.771 -21.703 -0.93 1 98.81 70 VAL B O 1
ATOM 2196 N N . VAL B 1 71 ? 0.666 -19.766 -2.043 1 98.94 71 VAL B N 1
ATOM 2197 C CA . VAL B 1 71 ? -0.196 -19.078 -1.084 1 98.94 71 VAL B CA 1
ATOM 2198 C C . VAL B 1 71 ? -1.411 -18.5 -1.804 1 98.94 71 VAL B C 1
ATOM 2200 O O . VAL B 1 71 ? -1.267 -17.719 -2.748 1 98.94 71 VAL B O 1
ATOM 2203 N N . HIS B 1 72 ? -2.555 -18.891 -1.38 1 98.94 72 HIS B N 1
ATOM 2204 C CA . HIS B 1 72 ? -3.795 -18.25 -1.787 1 98.94 72 HIS B CA 1
ATOM 2205 C C . HIS B 1 72 ? -4.316 -17.312 -0.693 1 98.94 72 HIS B C 1
ATOM 2207 O O . HIS B 1 72 ? -4.223 -17.641 0.494 1 98.94 72 HIS B O 1
ATOM 2213 N N . THR B 1 73 ? -4.887 -16.188 -1.143 1 98.94 73 THR B N 1
ATOM 2214 C CA . THR B 1 73 ? -5.59 -15.375 -0.161 1 98.94 73 THR B CA 1
ATOM 2215 C C . THR B 1 73 ? -7.078 -15.297 -0.493 1 98.94 73 THR B C 1
ATOM 2217 O O . THR B 1 73 ? -7.477 -15.492 -1.643 1 98.94 73 THR B O 1
ATOM 2220 N N . ARG B 1 74 ? -7.855 -15.07 0.485 1 98.81 74 ARG B N 1
ATOM 2221 C CA . ARG B 1 74 ? -9.258 -14.664 0.411 1 98.81 74 ARG B CA 1
ATOM 2222 C C . ARG B 1 74 ? -9.516 -13.438 1.272 1 98.81 74 ARG B C 1
ATOM 2224 O O . ARG B 1 74 ? -9.227 -13.438 2.469 1 98.81 74 ARG B O 1
ATOM 2231 N N . GLU B 1 75 ? -10.008 -12.359 0.655 1 98.75 75 GLU B N 1
ATOM 2232 C CA . GLU B 1 75 ? -10.539 -11.266 1.458 1 98.75 75 GLU B CA 1
ATOM 2233 C C . GLU B 1 75 ? -11.906 -11.625 2.039 1 98.75 75 GLU B C 1
ATOM 2235 O O . GLU B 1 75 ? -12.883 -11.75 1.303 1 98.75 75 GLU B O 1
ATOM 2240 N N . SER B 1 76 ? -11.953 -11.773 3.361 1 98.56 76 SER B N 1
ATOM 2241 C CA . SER B 1 76 ? -13.195 -12.219 3.99 1 98.56 76 SER B CA 1
ATOM 2242 C C . SER B 1 76 ? -13.25 -11.812 5.457 1 98.56 76 SER B C 1
ATOM 2244 O O . SER B 1 76 ? -12.234 -11.422 6.035 1 98.56 76 SER B O 1
ATOM 2246 N N . HIS B 1 77 ? -14.445 -11.922 6.008 1 98.69 77 HIS B N 1
ATOM 2247 C CA . HIS B 1 77 ? -14.695 -11.523 7.391 1 98.69 77 HIS B CA 1
ATOM 2248 C C . HIS B 1 77 ? -15.445 -12.617 8.148 1 98.69 77 HIS B C 1
ATOM 2250 O O . HIS B 1 77 ? -16.109 -13.461 7.539 1 98.69 77 HIS B O 1
ATOM 2256 N N . ARG B 1 78 ? -15.32 -12.531 9.477 1 98.25 78 ARG B N 1
ATOM 2257 C CA . ARG B 1 78 ? -16.125 -13.391 10.328 1 98.25 78 ARG B CA 1
ATOM 2258 C C . ARG B 1 78 ? -17.609 -13.117 10.141 1 98.25 78 ARG B C 1
ATOM 2260 O O . ARG B 1 78 ? -18 -11.984 9.836 1 98.25 78 ARG B O 1
ATOM 2267 N N . PRO B 1 79 ? -18.422 -14.164 10.32 1 97.81 79 PRO B N 1
ATOM 2268 C CA . PRO B 1 79 ? -19.859 -13.992 10.133 1 97.81 79 PRO B CA 1
ATOM 2269 C C . PRO B 1 79 ? -20.438 -12.867 11 1 97.81 79 PRO B C 1
ATOM 2271 O O . PRO B 1 79 ? -21.391 -12.195 10.594 1 97.81 79 PRO B O 1
ATOM 2274 N N . ASP B 1 80 ? -19.875 -12.602 12.148 1 97.88 80 ASP B N 1
ATOM 2275 C CA . ASP B 1 80 ? -20.391 -11.57 13.039 1 97.88 80 ASP B CA 1
ATOM 2276 C C . ASP B 1 80 ? -19.797 -10.211 12.719 1 97.88 80 ASP B C 1
ATOM 2278 O O . ASP B 1 80 ? -20.062 -9.227 13.406 1 97.88 80 ASP B O 1
ATOM 2282 N N . LEU B 1 81 ? -18.922 -10.078 11.781 1 97.69 81 LEU B N 1
ATOM 2283 C CA . LEU B 1 81 ? -18.328 -8.852 11.25 1 97.69 81 LEU B CA 1
ATOM 2284 C C . LEU B 1 81 ? -17.438 -8.188 12.289 1 97.69 81 LEU B C 1
ATOM 2286 O O . LEU B 1 81 ? -17.109 -7.004 12.172 1 97.69 81 LEU B O 1
ATOM 2290 N N . SER B 1 82 ? -16.922 -8.992 13.258 1 97.62 82 SER B N 1
ATOM 2291 C CA . SER B 1 82 ? -16.094 -8.43 14.328 1 97.62 82 SER B CA 1
ATOM 2292 C C . SER B 1 82 ? -14.75 -7.961 13.789 1 97.62 82 SER B C 1
ATOM 2294 O O . SER B 1 82 ? -14.062 -7.16 14.438 1 97.62 82 SER B O 1
ATOM 2296 N N . ASP B 1 83 ? -14.352 -8.445 12.633 1 97.56 83 ASP B N 1
ATOM 2297 C CA . ASP B 1 83 ? -13.07 -8.078 12.047 1 97.56 83 ASP B CA 1
ATOM 2298 C C . ASP B 1 83 ? -13.258 -7.168 10.836 1 97.56 83 ASP B C 1
ATOM 2300 O O . ASP B 1 83 ? -12.344 -7.023 10.016 1 97.56 83 ASP B O 1
ATOM 2304 N N . CYS B 1 84 ? -14.453 -6.586 10.648 1 97.5 84 CYS B N 1
ATOM 2305 C CA . CYS B 1 84 ? -14.75 -5.629 9.586 1 97.5 84 CYS B CA 1
ATOM 2306 C C . CYS B 1 84 ? -14.969 -4.234 10.164 1 97.5 84 CYS B C 1
ATOM 2308 O O . CYS B 1 84 ? -16.062 -3.904 10.602 1 97.5 84 CYS B O 1
ATOM 2310 N N . PRO B 1 85 ? -13.906 -3.441 10.117 1 94.62 85 PRO B N 1
ATOM 2311 C CA . PRO B 1 85 ? -14.125 -2.105 10.672 1 94.62 85 PRO B CA 1
ATOM 2312 C C . PRO B 1 85 ? -15.25 -1.347 9.977 1 94.62 85 PRO B C 1
ATOM 2314 O O . PRO B 1 85 ? -15.422 -1.476 8.758 1 94.62 85 PRO B O 1
ATOM 2317 N N . PRO B 1 86 ? -15.969 -0.507 10.734 1 93.12 86 PRO B N 1
ATOM 2318 C CA . PRO B 1 86 ? -17.031 0.299 10.133 1 93.12 86 PRO B CA 1
ATOM 2319 C C . PRO B 1 86 ? -16.547 1.132 8.953 1 93.12 86 PRO B C 1
ATOM 2321 O O . PRO B 1 86 ? -17.266 1.27 7.953 1 93.12 86 PRO B O 1
ATOM 2324 N N . ALA B 1 87 ? -15.352 1.619 9.062 1 92.06 87 ALA B N 1
ATOM 2325 C CA . ALA B 1 87 ? -14.789 2.441 7.992 1 92.06 87 ALA B CA 1
ATOM 2326 C C . ALA B 1 87 ? -14.734 1.673 6.676 1 92.06 87 ALA B C 1
ATOM 2328 O O . ALA B 1 87 ? -14.891 2.258 5.602 1 92.06 87 ALA B O 1
ATOM 2329 N N . LYS B 1 88 ? -14.516 0.436 6.773 1 94.56 88 LYS B N 1
ATOM 2330 C CA . LYS B 1 88 ? -14.469 -0.41 5.586 1 94.56 88 LYS B CA 1
ATOM 2331 C C . LYS B 1 88 ? -15.875 -0.745 5.094 1 94.56 88 LYS B C 1
ATOM 2333 O O . LYS B 1 88 ? -16.156 -0.674 3.893 1 94.56 88 LYS B O 1
ATOM 2338 N N . ARG B 1 89 ? -16.719 -1.122 5.965 1 93.69 89 ARG B N 1
ATOM 2339 C CA . ARG B 1 89 ? -18.062 -1.575 5.609 1 93.69 89 ARG B CA 1
ATOM 2340 C C . ARG B 1 89 ? -18.891 -0.438 5.012 1 93.69 89 ARG B C 1
ATOM 2342 O O . ARG B 1 89 ? -19.703 -0.662 4.121 1 93.69 89 ARG B O 1
ATOM 2349 N N . GLU B 1 90 ? -18.594 0.767 5.414 1 89.38 90 GLU B N 1
ATOM 2350 C CA . GLU B 1 90 ? -19.484 1.881 5.102 1 89.38 90 GLU B CA 1
ATOM 2351 C C . GLU B 1 90 ? -19.031 2.621 3.85 1 89.38 90 GLU B C 1
ATOM 2353 O O . GLU B 1 90 ? -19.781 3.422 3.285 1 89.38 90 GLU B O 1
ATOM 2358 N N . ARG B 1 91 ? -17.906 2.301 3.287 1 85 91 ARG B N 1
ATOM 2359 C CA . ARG B 1 91 ? -17.391 2.982 2.107 1 85 91 ARG B CA 1
ATOM 2360 C C . ARG B 1 91 ? -17.812 2.271 0.828 1 85 91 ARG B C 1
ATOM 2362 O O . ARG B 1 91 ? -18.375 1.174 0.88 1 85 91 ARG B O 1
ATOM 2369 N N . GLY B 1 92 ? -17.469 2.848 -0.482 1 78.12 92 GLY B N 1
ATOM 2370 C CA . GLY B 1 92 ? -17.688 2.27 -1.8 1 78.12 92 GLY B CA 1
ATOM 2371 C C . GLY B 1 92 ? -19 2.678 -2.43 1 78.12 92 GLY B C 1
ATOM 2372 O O . GLY B 1 92 ? -19.094 2.793 -3.654 1 78.12 92 GLY B O 1
ATOM 2373 N N . GLU B 1 93 ? -19.984 2.998 -1.71 1 79.62 93 GLU B N 1
ATOM 2374 C CA . GLU B 1 93 ? -21.359 3.217 -2.15 1 79.62 93 GLU B CA 1
ATOM 2375 C C . GLU B 1 93 ? -21.875 2.023 -2.947 1 79.62 93 GLU B C 1
ATOM 2377 O O . GLU B 1 93 ? -22.391 2.189 -4.055 1 79.62 93 GLU B O 1
ATOM 2382 N N . PRO B 1 94 ? -21.75 0.856 -2.518 1 81.19 94 PRO B N 1
ATOM 2383 C CA . PRO B 1 94 ? -22.188 -0.355 -3.219 1 81.19 94 PRO B CA 1
ATOM 2384 C C . PRO B 1 94 ? -23.703 -0.58 -3.133 1 81.19 94 PRO B C 1
ATOM 2386 O O . PRO B 1 94 ? -24.359 -0.008 -2.266 1 81.19 94 PRO B O 1
ATOM 2389 N N . SER B 1 95 ? -24.125 -1.337 -4.141 1 87.69 95 SER B N 1
ATOM 2390 C CA . SER B 1 95 ? -25.531 -1.732 -4.023 1 87.69 95 SER B CA 1
ATOM 2391 C C . SER B 1 95 ? -25.719 -2.717 -2.875 1 87.69 95 SER B C 1
ATOM 2393 O O . SER B 1 95 ? -26.812 -2.807 -2.311 1 87.69 95 SER B O 1
ATOM 2395 N N . LEU B 1 96 ? -24.688 -3.512 -2.596 1 90.5 96 LEU B N 1
ATOM 2396 C CA . LEU B 1 96 ? -24.625 -4.422 -1.457 1 90.5 96 LEU B CA 1
ATOM 2397 C C . LEU B 1 96 ? -23.344 -4.238 -0.668 1 90.5 96 LEU B C 1
ATOM 2399 O O . LEU B 1 96 ? -22.25 -4.199 -1.25 1 90.5 96 LEU B O 1
ATOM 2403 N N . ARG B 1 97 ? -23.5 -4.168 0.625 1 93.31 97 ARG B N 1
ATOM 2404 C CA . ARG B 1 97 ? -22.328 -3.986 1.475 1 93.31 97 ARG B CA 1
ATOM 2405 C C . ARG B 1 97 ? -21.797 -5.328 1.976 1 93.31 97 ARG B C 1
ATOM 2407 O O . ARG B 1 97 ? -22.469 -6.352 1.851 1 93.31 97 ARG B O 1
ATOM 2414 N N . ILE B 1 98 ? -20.562 -5.254 2.475 1 96.56 98 ILE B N 1
ATOM 2415 C CA . ILE B 1 98 ? -19.969 -6.434 3.098 1 96.56 98 ILE B CA 1
ATOM 2416 C C . ILE B 1 98 ? -20.938 -7 4.141 1 96.56 98 ILE B C 1
ATOM 2418 O O . ILE B 1 98 ? -21.438 -6.266 4.992 1 96.56 98 ILE B O 1
ATOM 2422 N N . GLY B 1 99 ? -21.172 -8.219 4.078 1 97 99 GLY B N 1
ATOM 2423 C CA . GLY B 1 99 ? -22.062 -8.875 5.035 1 97 99 GLY B CA 1
ATOM 2424 C C . GLY B 1 99 ? -23.5 -8.945 4.566 1 97 99 GLY B C 1
ATOM 2425 O O . GLY B 1 99 ? -24.297 -9.719 5.105 1 97 99 GLY B O 1
ATOM 2426 N N . ASP B 1 100 ? -23.844 -8.164 3.604 1 96.69 100 ASP B N 1
ATOM 2427 C CA . ASP B 1 100 ? -25.203 -8.203 3.074 1 96.69 100 ASP B CA 1
ATOM 2428 C C . ASP B 1 100 ? -25.453 -9.484 2.289 1 96.69 100 ASP B C 1
ATOM 2430 O O . ASP B 1 100 ? -24.531 -10.031 1.679 1 96.69 100 ASP B O 1
ATOM 2434 N N . PRO B 1 101 ? -26.734 -9.961 2.232 1 96.94 101 PRO B N 1
ATOM 2435 C CA . PRO B 1 101 ? -27.062 -11.125 1.4 1 96.94 101 PRO B CA 1
ATOM 2436 C C . PRO B 1 101 ? -27.047 -10.805 -0.092 1 96.94 101 PRO B C 1
ATOM 2438 O O . PRO B 1 101 ? -27.641 -9.805 -0.519 1 96.94 101 PRO B O 1
ATOM 2441 N N . GLY B 1 102 ? -26.312 -11.586 -0.808 1 96.06 102 GLY B N 1
ATOM 2442 C CA . GLY B 1 102 ? -26.297 -11.516 -2.26 1 96.06 102 GLY B CA 1
ATOM 2443 C C . GLY B 1 102 ? -26.562 -12.852 -2.926 1 96.06 102 GLY B C 1
ATOM 2444 O O . GLY B 1 102 ? -26.922 -13.82 -2.258 1 96.06 102 GLY B O 1
ATOM 2445 N N . PRO B 1 103 ? -26.422 -12.891 -4.246 1 96.88 103 PRO B N 1
ATOM 2446 C CA . PRO B 1 103 ? -26.734 -14.086 -5.023 1 96.88 103 PRO B CA 1
ATOM 2447 C C . PRO B 1 103 ? -25.891 -15.297 -4.617 1 96.88 103 PRO B C 1
ATOM 2449 O O . PRO B 1 103 ? -26.328 -16.438 -4.773 1 96.88 103 PRO B O 1
ATOM 2452 N N . MET B 1 104 ? -24.734 -15.039 -4.113 1 97.44 104 MET B N 1
ATOM 2453 C CA . MET B 1 104 ? -23.844 -16.141 -3.73 1 97.44 104 MET B CA 1
ATOM 2454 C C . MET B 1 104 ? -23.625 -16.156 -2.221 1 97.44 104 MET B C 1
ATOM 2456 O O . MET B 1 104 ? -22.516 -16.406 -1.751 1 97.44 104 MET B O 1
ATOM 2460 N N . GLY B 1 105 ? -24.672 -15.758 -1.518 1 97.81 105 GLY B N 1
ATOM 2461 C CA . GLY B 1 105 ? -24.562 -15.664 -0.072 1 97.81 105 GLY B CA 1
ATOM 2462 C C . GLY B 1 105 ? -24.125 -14.289 0.399 1 97.81 105 GLY B C 1
ATOM 2463 O O . GLY B 1 105 ? -24.078 -13.344 -0.388 1 97.81 105 GLY B O 1
ATOM 2464 N N . ARG B 1 106 ? -23.797 -14.258 1.713 1 98.12 106 ARG B N 1
ATOM 2465 C CA . ARG B 1 106 ? -23.359 -12.969 2.25 1 98.12 106 ARG B CA 1
ATOM 2466 C C . ARG B 1 106 ? -22 -12.57 1.683 1 98.12 106 ARG B C 1
ATOM 2468 O O . ARG B 1 106 ? -21.094 -13.391 1.615 1 98.12 106 ARG B O 1
ATOM 2475 N N . LEU B 1 107 ? -21.891 -11.328 1.316 1 97.88 107 LEU B N 1
ATOM 2476 C CA . LEU B 1 107 ? -20.719 -10.836 0.59 1 97.88 107 LEU B CA 1
ATOM 2477 C C . LEU B 1 107 ? -19.484 -10.82 1.486 1 97.88 107 LEU B C 1
ATOM 2479 O O . LEU B 1 107 ? -19.5 -10.227 2.566 1 97.88 107 LEU B O 1
ATOM 2483 N N . LEU B 1 108 ? -18.469 -11.484 1.001 1 98.44 108 LEU B N 1
ATOM 2484 C CA . LEU B 1 108 ? -17.141 -11.477 1.617 1 98.44 108 LEU B CA 1
ATOM 2485 C C . LEU B 1 108 ? -17.203 -12.008 3.047 1 98.44 108 LEU B C 1
ATOM 2487 O O . LEU B 1 108 ? -16.516 -11.5 3.934 1 98.44 108 LEU B O 1
ATOM 2491 N N . ILE B 1 109 ? -18 -12.945 3.312 1 98.75 109 ILE B N 1
ATOM 2492 C CA . ILE B 1 109 ? -18.109 -13.586 4.617 1 98.75 109 ILE B CA 1
ATOM 2493 C C . ILE B 1 109 ? -17.547 -15 4.543 1 98.75 109 ILE B C 1
ATOM 2495 O O . ILE B 1 109 ? -17.906 -15.773 3.648 1 98.75 109 ILE B O 1
ATOM 2499 N N . ARG B 1 110 ? -16.672 -15.305 5.473 1 98.12 110 ARG B N 1
ATOM 2500 C CA . ARG B 1 110 ? -16.047 -16.625 5.539 1 98.12 110 ARG B CA 1
ATOM 2501 C C . ARG B 1 110 ? -17.109 -17.719 5.602 1 98.12 110 ARG B C 1
ATOM 2503 O O . ARG B 1 110 ? -18.047 -17.641 6.387 1 98.12 110 ARG B O 1
ATOM 2510 N N . GLY B 1 111 ? -16.922 -18.703 4.738 1 97.69 111 GLY B N 1
ATOM 2511 C CA . GLY B 1 111 ? -17.844 -19.844 4.719 1 97.69 111 GLY B CA 1
ATOM 2512 C C . GLY B 1 111 ? -18.938 -19.688 3.695 1 97.69 111 GLY B C 1
ATOM 2513 O O . GLY B 1 111 ? -19.609 -20.656 3.352 1 97.69 111 GLY B O 1
ATOM 2514 N N . GLU B 1 112 ? -19.203 -18.469 3.238 1 98.44 112 GLU B N 1
ATOM 2515 C CA . GLU B 1 112 ? -20.188 -18.234 2.193 1 98.44 112 GLU B CA 1
ATOM 2516 C C . GLU B 1 112 ? -19.625 -18.562 0.813 1 98.44 112 GLU B C 1
ATOM 2518 O O . GLU B 1 112 ? -18.453 -18.328 0.549 1 98.44 112 GLU B O 1
ATOM 2523 N N . PRO B 1 113 ? -20.469 -19.047 -0.093 1 98.38 113 PRO B N 1
ATOM 2524 C CA . PRO B 1 113 ? -20 -19.484 -1.411 1 98.38 113 PRO B CA 1
ATOM 2525 C C . PRO B 1 113 ? -19.266 -18.375 -2.158 1 98.38 113 PRO B C 1
ATOM 2527 O O . PRO B 1 113 ? -18.281 -18.641 -2.867 1 98.38 113 PRO B O 1
ATOM 2530 N N . GLY B 1 114 ? -19.688 -17.156 -1.987 1 98.62 114 GLY B N 1
ATOM 2531 C CA . GLY B 1 114 ? -19.047 -16.047 -2.68 1 98.62 114 GLY B CA 1
ATOM 2532 C C . GLY B 1 114 ? -17.594 -15.844 -2.289 1 98.62 114 GLY B C 1
ATOM 2533 O O . GLY B 1 114 ? -16.797 -15.336 -3.082 1 98.62 114 GLY B O 1
ATOM 2534 N N . ALA B 1 115 ? -17.297 -16.234 -1.082 1 98.56 115 ALA B N 1
ATOM 2535 C CA . ALA B 1 115 ? -15.945 -16.031 -0.567 1 98.56 115 ALA B CA 1
ATOM 2536 C C . ALA B 1 115 ? -15 -17.125 -1.073 1 98.56 115 ALA B C 1
ATOM 2538 O O . ALA B 1 115 ? -13.781 -17 -0.952 1 98.56 115 ALA B O 1
ATOM 2539 N N . ASP B 1 116 ? -15.461 -18.125 -1.735 1 98.62 116 ASP B N 1
ATOM 2540 C CA . ASP B 1 116 ? -14.648 -19.25 -2.195 1 98.62 116 ASP B CA 1
ATOM 2541 C C . ASP B 1 116 ? -13.773 -18.844 -3.383 1 98.62 116 ASP B C 1
ATOM 2543 O O . ASP B 1 116 ? -14.18 -18.016 -4.203 1 98.62 116 ASP B O 1
ATOM 2547 N N . ILE B 1 117 ? -12.586 -19.406 -3.428 1 98.88 117 ILE B N 1
ATOM 2548 C CA . ILE B 1 117 ? -11.742 -19.297 -4.613 1 98.88 117 ILE B CA 1
ATOM 2549 C C . ILE B 1 117 ? -12.398 -20.031 -5.781 1 98.88 117 ILE B C 1
ATOM 2551 O O . ILE B 1 117 ? -12.961 -21.125 -5.602 1 98.88 117 ILE B O 1
ATOM 2555 N N . ILE B 1 118 ? -12.359 -19.5 -6.938 1 98.88 118 ILE B N 1
ATOM 2556 C CA . ILE B 1 118 ? -13.047 -20.094 -8.086 1 98.88 118 ILE B CA 1
ATOM 2557 C C . ILE B 1 118 ? -12.477 -21.484 -8.367 1 98.88 118 ILE B C 1
ATOM 2559 O O . ILE B 1 118 ? -11.281 -21.719 -8.18 1 98.88 118 ILE B O 1
ATOM 2563 N N . PRO B 1 119 ? -13.273 -22.375 -8.906 1 98.38 119 PRO B N 1
ATOM 2564 C CA . PRO B 1 119 ? -12.852 -23.75 -9.109 1 98.38 119 PRO B CA 1
ATOM 2565 C C . PRO B 1 119 ? -11.625 -23.875 -10.008 1 98.38 119 PRO B C 1
ATOM 2567 O O . PRO B 1 119 ? -10.734 -24.688 -9.758 1 98.38 119 PRO B O 1
ATOM 2570 N N . ALA B 1 120 ? -11.461 -23.031 -11.016 1 98.62 120 ALA B N 1
ATOM 2571 C CA . ALA B 1 120 ? -10.375 -23.109 -11.984 1 98.62 120 ALA B CA 1
ATOM 2572 C C . ALA B 1 120 ? -9.023 -22.891 -11.312 1 98.62 120 ALA B C 1
ATOM 2574 O O . ALA B 1 120 ? -7.98 -23.25 -11.859 1 98.62 120 ALA B O 1
ATOM 2575 N N . LEU B 1 121 ? -9.078 -22.281 -10.109 1 98.94 121 LEU B N 1
ATOM 2576 C CA . LEU B 1 121 ? -7.848 -21.969 -9.406 1 98.94 121 LEU B CA 1
ATOM 2577 C C . LEU B 1 121 ? -7.902 -22.469 -7.961 1 98.94 121 LEU B C 1
ATOM 2579 O O . LEU B 1 121 ? -7.277 -21.875 -7.074 1 98.94 121 LEU B O 1
ATOM 2583 N N . ALA B 1 122 ? -8.648 -23.484 -7.734 1 98.81 122 ALA B N 1
ATOM 2584 C CA . ALA B 1 122 ? -8.852 -24.031 -6.395 1 98.81 122 ALA B CA 1
ATOM 2585 C C . ALA B 1 122 ? -7.527 -24.422 -5.746 1 98.81 122 ALA B C 1
ATOM 2587 O O . ALA B 1 122 ? -6.645 -24.969 -6.41 1 98.81 122 ALA B O 1
ATOM 2588 N N . PRO B 1 123 ? -7.359 -24.109 -4.473 1 98.81 123 PRO B N 1
ATOM 2589 C CA . PRO B 1 123 ? -6.156 -24.578 -3.777 1 98.81 123 PRO B CA 1
ATOM 2590 C C . PRO B 1 123 ? -6.02 -26.094 -3.775 1 98.81 123 PRO B C 1
ATOM 2592 O O . PRO B 1 123 ? -7.016 -26.812 -3.625 1 98.81 123 PRO B O 1
ATOM 2595 N N . ALA B 1 124 ? -4.832 -26.562 -3.957 1 98.5 124 ALA B N 1
ATOM 2596 C CA . ALA B 1 124 ? -4.531 -27.984 -3.797 1 98.5 124 ALA B CA 1
ATOM 2597 C C . ALA B 1 124 ? -4.305 -28.328 -2.328 1 98.5 124 ALA B C 1
ATOM 2599 O O . ALA B 1 124 ? -4.023 -27.453 -1.511 1 98.5 124 ALA B O 1
ATOM 2600 N N . PRO B 1 125 ? -4.508 -29.672 -1.979 1 97 125 PRO B N 1
ATOM 2601 C CA . PRO B 1 125 ? -4.191 -30.062 -0.604 1 97 125 PRO B CA 1
ATOM 2602 C C . PRO B 1 125 ? -2.797 -29.625 -0.167 1 97 125 PRO B C 1
ATOM 2604 O O . PRO B 1 125 ? -1.835 -29.781 -0.926 1 97 125 PRO B O 1
ATOM 2607 N N . GLY B 1 126 ? -2.754 -29 0.991 1 96.69 126 GLY B N 1
ATOM 2608 C CA . GLY B 1 126 ? -1.464 -28.609 1.53 1 96.69 126 GLY B CA 1
ATOM 2609 C C . GLY B 1 126 ? -1.108 -27.172 1.22 1 96.69 126 GLY B C 1
ATOM 2610 O O . GLY B 1 126 ? -0.234 -26.578 1.865 1 96.69 126 GLY B O 1
ATOM 2611 N N . GLU B 1 127 ? -1.729 -26.625 0.248 1 98.56 127 GLU B N 1
ATOM 2612 C CA . GLU B 1 127 ? -1.459 -25.219 -0.073 1 98.56 127 GLU B CA 1
ATOM 2613 C C . GLU B 1 127 ? -2.061 -24.297 0.974 1 98.56 127 GLU B C 1
ATOM 2615 O O . GLU B 1 127 ? -3.145 -24.547 1.499 1 98.56 127 GLU B O 1
ATOM 2620 N N . ARG B 1 128 ? -1.342 -23.25 1.214 1 98.12 128 ARG B N 1
ATOM 2621 C CA . ARG B 1 128 ? -1.798 -22.281 2.207 1 98.12 128 ARG B CA 1
ATOM 2622 C C . ARG B 1 128 ? -2.934 -21.438 1.657 1 98.12 128 ARG B C 1
ATOM 2624 O O . ARG B 1 128 ? -2.859 -20.938 0.528 1 98.12 128 ARG B O 1
ATOM 2631 N N . VAL B 1 129 ? -3.947 -21.297 2.447 1 98.69 129 VAL B N 1
ATOM 2632 C CA . VAL B 1 129 ? -5.039 -20.359 2.189 1 98.69 129 VAL B CA 1
ATOM 2633 C C . VAL B 1 129 ? -5.16 -19.375 3.352 1 98.69 129 VAL B C 1
ATOM 2635 O O . VAL B 1 129 ? -5.375 -19.781 4.496 1 98.69 129 VAL B O 1
ATOM 2638 N N . VAL B 1 130 ? -4.992 -18.109 3.078 1 98.62 130 VAL B N 1
ATOM 2639 C CA . VAL B 1 130 ? -4.984 -17.078 4.102 1 98.62 130 VAL B CA 1
ATOM 2640 C C . VAL B 1 130 ? -6.258 -16.234 3.998 1 98.62 130 VAL B C 1
ATOM 2642 O O . VAL B 1 130 ? -6.516 -15.617 2.967 1 98.62 130 VAL B O 1
ATOM 2645 N N . ASP B 1 131 ? -7.098 -16.25 5.023 1 98.56 131 ASP B N 1
ATOM 2646 C CA . ASP B 1 131 ? -8.18 -15.273 5.137 1 98.56 131 ASP B CA 1
ATOM 2647 C C . ASP B 1 131 ? -7.672 -13.938 5.676 1 98.56 131 ASP B C 1
ATOM 2649 O O . ASP B 1 131 ? -7.066 -13.891 6.746 1 98.56 131 ASP B O 1
ATOM 2653 N N . LYS B 1 132 ? -7.91 -12.922 4.91 1 98.62 132 LYS B N 1
ATOM 2654 C CA . LYS B 1 132 ? -7.457 -11.602 5.324 1 98.62 132 LYS B CA 1
ATOM 2655 C C . LYS B 1 132 ? -8.625 -10.625 5.418 1 98.62 132 LYS B C 1
ATOM 2657 O O . LYS B 1 132 ? -9.453 -10.547 4.508 1 98.62 132 LYS B O 1
ATOM 2662 N N . PRO B 1 133 ? -8.68 -9.797 6.527 1 97.88 133 PRO B N 1
ATOM 2663 C CA . PRO B 1 133 ? -9.773 -8.836 6.656 1 97.88 133 PRO B CA 1
ATOM 2664 C C . PRO B 1 133 ? -9.531 -7.555 5.859 1 97.88 133 PRO B C 1
ATOM 2666 O O . PRO B 1 133 ? -10.461 -6.773 5.641 1 97.88 133 PRO B O 1
ATOM 2669 N N . GLY B 1 134 ? -8.312 -7.254 5.543 1 97.5 134 GLY B N 1
ATOM 2670 C CA . GLY B 1 134 ? -7.965 -6.062 4.789 1 97.5 134 GLY B CA 1
ATOM 2671 C C . GLY B 1 134 ? -7.59 -6.355 3.348 1 97.5 134 GLY B C 1
ATOM 2672 O O . GLY B 1 134 ? -7.793 -7.469 2.861 1 97.5 134 GLY B O 1
ATOM 2673 N N . LYS B 1 135 ? -7.207 -5.316 2.602 1 98.44 135 LYS B N 1
ATOM 2674 C CA . LYS B 1 135 ? -6.723 -5.469 1.232 1 98.44 135 LYS B CA 1
ATOM 2675 C C . LYS B 1 135 ? -5.363 -6.164 1.204 1 98.44 135 LYS B C 1
ATOM 2677 O O . LYS B 1 135 ? -5.102 -6.988 0.325 1 98.44 135 LYS B O 1
ATOM 2682 N N . GLY B 1 136 ? -4.43 -5.793 2.1 1 98.81 136 GLY B N 1
ATOM 2683 C CA . GLY B 1 136 ? -3.104 -6.387 2.193 1 98.81 136 GLY B CA 1
ATOM 2684 C C . GLY B 1 136 ? -3.109 -7.762 2.836 1 98.81 136 GLY B C 1
ATOM 2685 O O . GLY B 1 136 ? -3.936 -8.039 3.707 1 98.81 136 GLY B O 1
ATOM 2686 N N . MET B 1 137 ? -2.146 -8.555 2.551 1 98.81 137 MET B N 1
ATOM 2687 C CA . MET B 1 137 ? -2.213 -9.969 2.93 1 98.81 137 MET B CA 1
ATOM 2688 C C . MET B 1 137 ? -1.525 -10.203 4.27 1 98.81 137 MET B C 1
ATOM 2690 O O . MET B 1 137 ? -1.616 -11.297 4.836 1 98.81 137 MET B O 1
ATOM 2694 N N . PHE B 1 138 ? -0.885 -9.109 4.887 1 98.75 138 PHE B N 1
ATOM 2695 C CA . PHE B 1 138 ? -0.066 -9.375 6.062 1 98.75 138 PHE B CA 1
ATOM 2696 C C . PHE B 1 138 ? -0.763 -8.875 7.328 1 98.75 138 PHE B C 1
ATOM 2698 O O . PHE B 1 138 ? -0.508 -9.383 8.422 1 98.75 138 PHE B O 1
ATOM 2705 N N . TRP B 1 139 ? -1.647 -7.867 7.23 1 97.31 139 TRP B N 1
ATOM 2706 C CA . TRP B 1 139 ? -2.295 -7.32 8.414 1 97.31 139 TRP B CA 1
ATOM 2707 C C . TRP B 1 139 ? -3.291 -8.32 9 1 97.31 139 TRP B C 1
ATOM 2709 O O . TRP B 1 139 ? -4.203 -8.773 8.305 1 97.31 139 TRP B O 1
ATOM 2719 N N . ALA B 1 140 ? -3.084 -8.703 10.273 1 96.88 140 ALA B N 1
ATOM 2720 C CA . ALA B 1 140 ? -4 -9.531 11.047 1 96.88 140 ALA B CA 1
ATOM 2721 C C . ALA B 1 140 ? -4.113 -10.93 10.445 1 96.88 140 ALA B C 1
ATOM 2723 O O . ALA B 1 140 ? -5.191 -11.531 10.445 1 96.88 140 ALA B O 1
ATOM 2724 N N . THR B 1 141 ? -3.051 -11.562 9.805 1 97.88 141 THR B N 1
ATOM 2725 C CA . THR B 1 141 ? -3.143 -12.867 9.164 1 97.88 141 THR B CA 1
ATOM 2726 C C . THR B 1 141 ? -2.078 -13.812 9.711 1 97.88 141 THR B C 1
ATOM 2728 O O . THR B 1 141 ? -2.182 -15.031 9.547 1 97.88 141 THR B O 1
ATOM 2731 N N . GLY B 1 142 ? -0.956 -13.383 10.273 1 97.25 142 GLY B N 1
ATOM 2732 C CA . GLY B 1 142 ? 0.156 -14.211 10.719 1 97.25 142 GLY B CA 1
ATOM 2733 C C . GLY B 1 142 ? 1.011 -14.719 9.57 1 97.25 142 GLY B C 1
ATOM 2734 O O . GLY B 1 142 ? 1.91 -15.531 9.773 1 97.25 142 GLY B O 1
ATOM 2735 N N . LEU B 1 143 ? 0.782 -14.281 8.367 1 98.69 143 LEU B N 1
ATOM 2736 C CA . LEU B 1 143 ? 1.411 -14.812 7.16 1 98.69 143 LEU B CA 1
ATOM 2737 C C . LEU B 1 143 ? 2.914 -14.562 7.176 1 98.69 143 LEU B C 1
ATOM 2739 O O . LEU B 1 143 ? 3.695 -15.414 6.742 1 98.69 143 LEU B O 1
ATOM 2743 N N . HIS B 1 144 ? 3.326 -13.391 7.668 1 98.38 144 HIS B N 1
ATOM 2744 C CA . HIS B 1 144 ? 4.746 -13.055 7.668 1 98.38 144 HIS B CA 1
ATOM 2745 C C . HIS B 1 144 ? 5.559 -14.07 8.453 1 98.38 144 HIS B C 1
ATOM 2747 O O . HIS B 1 144 ? 6.574 -14.578 7.965 1 98.38 144 HIS B O 1
ATOM 2753 N N . GLU B 1 145 ? 5.113 -14.375 9.648 1 98 145 GLU B N 1
ATOM 2754 C CA . GLU B 1 145 ? 5.816 -15.336 10.492 1 98 145 GLU B CA 1
ATOM 2755 C C . GLU B 1 145 ? 5.879 -16.703 9.828 1 98 145 GLU B C 1
ATOM 2757 O O . GLU B 1 145 ? 6.91 -17.375 9.883 1 98 145 GLU B O 1
ATOM 2762 N N . ALA B 1 146 ? 4.781 -17.078 9.219 1 98.31 146 ALA B N 1
ATOM 2763 C CA . ALA B 1 146 ? 4.723 -18.375 8.562 1 98.31 146 ALA B CA 1
ATOM 2764 C C . ALA B 1 146 ? 5.715 -18.453 7.402 1 98.31 146 ALA B C 1
ATOM 2766 O O . ALA B 1 146 ? 6.43 -19.438 7.246 1 98.31 146 ALA B O 1
ATOM 2767 N N . LEU B 1 147 ? 5.766 -17.406 6.562 1 98.62 147 LEU B N 1
ATOM 2768 C CA . LEU B 1 147 ? 6.672 -17.375 5.418 1 98.62 147 LEU B CA 1
ATOM 2769 C C . LEU B 1 147 ? 8.125 -17.359 5.871 1 98.62 147 LEU B C 1
ATOM 2771 O O . LEU B 1 147 ? 8.977 -18.031 5.273 1 98.62 147 LEU B O 1
ATOM 2775 N N . GLN B 1 148 ? 8.406 -16.625 6.969 1 97.88 148 GLN B N 1
ATOM 2776 C CA . GLN B 1 148 ? 9.758 -16.594 7.523 1 97.88 148 GLN B CA 1
ATOM 2777 C C . GLN B 1 148 ? 10.172 -17.984 8.016 1 97.88 148 GLN B C 1
ATOM 2779 O O . GLN B 1 148 ? 11.305 -18.422 7.781 1 97.88 148 GLN B O 1
ATOM 2784 N N . ALA B 1 149 ? 9.281 -18.641 8.656 1 97.94 149 ALA B N 1
ATOM 2785 C CA . ALA B 1 149 ? 9.555 -19.984 9.188 1 97.94 149 ALA B CA 1
ATOM 2786 C C . ALA B 1 149 ? 9.875 -20.953 8.062 1 97.94 149 ALA B C 1
ATOM 2788 O O . ALA B 1 149 ? 10.648 -21.906 8.25 1 97.94 149 ALA B O 1
ATOM 2789 N N . GLU B 1 150 ? 9.336 -20.703 6.887 1 97.25 150 GLU B N 1
ATOM 2790 C CA . GLU B 1 150 ? 9.523 -21.578 5.742 1 97.25 150 GLU B CA 1
ATOM 2791 C C . GLU B 1 150 ? 10.719 -21.156 4.898 1 97.25 150 GLU B C 1
ATOM 2793 O O . GLU B 1 150 ? 11.039 -21.797 3.898 1 97.25 150 GLU B O 1
ATOM 2798 N N . GLY B 1 151 ? 11.367 -20.062 5.32 1 97.25 151 GLY B N 1
ATOM 2799 C CA . GLY B 1 151 ? 12.555 -19.609 4.625 1 97.25 151 GLY B CA 1
ATOM 2800 C C . GLY B 1 151 ? 12.25 -18.938 3.297 1 97.25 151 GLY B C 1
ATOM 2801 O O . GLY B 1 151 ? 13.109 -18.859 2.418 1 97.25 151 GLY B O 1
ATOM 2802 N N . ILE B 1 152 ? 11.023 -18.469 3.168 1 98.25 152 ILE B N 1
ATOM 2803 C CA . ILE B 1 152 ? 10.617 -17.828 1.926 1 98.25 152 ILE B CA 1
ATOM 2804 C C . ILE B 1 152 ? 11.188 -16.406 1.874 1 98.25 152 ILE B C 1
ATOM 2806 O O . ILE B 1 152 ? 11.047 -15.641 2.83 1 98.25 152 ILE B O 1
ATOM 2810 N N . THR B 1 153 ? 11.852 -16.047 0.725 1 98 153 THR B N 1
ATOM 2811 C CA . THR B 1 153 ? 12.469 -14.734 0.576 1 98 153 THR B CA 1
ATOM 2812 C C . THR B 1 153 ? 11.891 -14 -0.631 1 98 153 THR B C 1
ATOM 2814 O O . THR B 1 153 ? 12.062 -12.789 -0.764 1 98 153 THR B O 1
ATOM 2817 N N . HIS B 1 154 ? 11.297 -14.742 -1.582 1 98.56 154 HIS B N 1
ATOM 2818 C CA . HIS B 1 154 ? 10.75 -14.203 -2.826 1 98.56 154 HIS B CA 1
ATOM 2819 C C . HIS B 1 154 ? 9.258 -14.477 -2.936 1 98.56 154 HIS B C 1
ATOM 2821 O O . HIS B 1 154 ? 8.781 -15.547 -2.561 1 98.56 154 HIS B O 1
ATOM 2827 N N . LEU B 1 155 ? 8.539 -13.453 -3.373 1 98.94 155 LEU B N 1
ATOM 2828 C CA . LEU B 1 155 ? 7.102 -13.602 -3.607 1 98.94 155 LEU B CA 1
ATOM 2829 C C . LEU B 1 155 ? 6.742 -13.219 -5.039 1 98.94 155 LEU B C 1
ATOM 2831 O O . LEU B 1 155 ? 7.145 -12.164 -5.523 1 98.94 155 LEU B O 1
ATOM 2835 N N . VAL B 1 156 ? 6.055 -14.086 -5.727 1 98.94 156 VAL B N 1
ATOM 2836 C CA . VAL B 1 156 ? 5.559 -13.883 -7.086 1 98.94 156 VAL B CA 1
ATOM 2837 C C . VAL B 1 156 ? 4.047 -13.648 -7.055 1 98.94 156 VAL B C 1
ATOM 2839 O O . VAL B 1 156 ? 3.275 -14.586 -6.82 1 98.94 156 VAL B O 1
ATOM 2842 N N . PHE B 1 157 ? 3.666 -12.43 -7.395 1 99 157 PHE B N 1
ATOM 2843 C CA . PHE B 1 157 ? 2.295 -11.992 -7.156 1 99 157 PHE B CA 1
ATOM 2844 C C . PHE B 1 157 ? 1.445 -12.164 -8.406 1 99 157 PHE B C 1
ATOM 2846 O O . PHE B 1 157 ? 1.873 -11.812 -9.508 1 99 157 PHE B O 1
ATOM 2853 N N . THR B 1 158 ? 0.309 -12.695 -8.234 1 99 158 THR B N 1
ATOM 2854 C CA . THR B 1 158 ? -0.786 -12.812 -9.195 1 99 158 THR B CA 1
ATOM 2855 C C . THR B 1 158 ? -2.123 -12.5 -8.523 1 99 158 THR B C 1
ATOM 2857 O O . THR B 1 158 ? -2.184 -12.297 -7.312 1 99 158 THR B O 1
ATOM 2860 N N . GLY B 1 159 ? -3.17 -12.406 -9.359 1 98.94 159 GLY B N 1
ATOM 2861 C CA . GLY B 1 159 ? -4.5 -12.289 -8.789 1 98.94 159 GLY B CA 1
ATOM 2862 C C . GLY B 1 159 ? -5.133 -10.93 -9.016 1 98.94 159 GLY B C 1
ATOM 2863 O O . GLY B 1 159 ? -4.91 -10.305 -10.055 1 98.94 159 GLY B O 1
ATOM 2864 N N . VAL B 1 160 ? -6.117 -10.516 -8.016 1 98.88 160 VAL B N 1
ATOM 2865 C CA . VAL B 1 160 ? -6.934 -9.336 -8.273 1 98.88 160 VAL B CA 1
ATOM 2866 C C . VAL B 1 160 ? -7.184 -8.594 -6.965 1 98.88 160 VAL B C 1
ATOM 2868 O O . VAL B 1 160 ? -7.145 -9.188 -5.887 1 98.88 160 VAL B O 1
ATOM 2871 N N . THR B 1 161 ? -7.555 -7.293 -7.168 1 98.56 161 THR B N 1
ATOM 2872 C CA . THR B 1 161 ? -7.266 -6.559 -8.398 1 98.56 161 THR B CA 1
ATOM 2873 C C . THR B 1 161 ? -5.879 -5.922 -8.336 1 98.56 161 THR B C 1
ATOM 2875 O O . THR B 1 161 ? -5.348 -5.688 -7.246 1 98.56 161 THR B O 1
ATOM 2878 N N . THR B 1 162 ? -5.309 -5.625 -9.391 1 98.94 162 THR B N 1
ATOM 2879 C CA . THR B 1 162 ? -3.914 -5.219 -9.516 1 98.94 162 THR B CA 1
ATOM 2880 C C . THR B 1 162 ? -3.631 -3.996 -8.641 1 98.94 162 THR B C 1
ATOM 2882 O O . THR B 1 162 ? -2.688 -3.996 -7.848 1 98.94 162 THR B O 1
ATOM 2885 N N . GLU B 1 163 ? -4.512 -2.969 -8.727 1 98.75 163 GLU B N 1
ATOM 2886 C CA . GLU B 1 163 ? -4.203 -1.689 -8.094 1 98.75 163 GLU B CA 1
ATOM 2887 C C . GLU B 1 163 ? -4.676 -1.665 -6.641 1 98.75 163 GLU B C 1
ATOM 2889 O O . GLU B 1 163 ? -4.379 -0.725 -5.902 1 98.75 163 GLU B O 1
ATOM 2894 N N . VAL B 1 164 ? -5.43 -2.678 -6.191 1 98.56 164 VAL B N 1
ATOM 2895 C CA . VAL B 1 164 ? -5.977 -2.662 -4.84 1 98.56 164 VAL B CA 1
ATOM 2896 C C . VAL B 1 164 ? -5.289 -3.727 -3.99 1 98.56 164 VAL B C 1
ATOM 2898 O O . VAL B 1 164 ? -4.211 -3.488 -3.439 1 98.56 164 VAL B O 1
ATOM 2901 N N . CYS B 1 165 ? -5.812 -4.965 -3.977 1 98.88 165 CYS B N 1
ATOM 2902 C CA . CYS B 1 165 ? -5.316 -5.98 -3.057 1 98.88 165 CYS B CA 1
ATOM 2903 C C . CYS B 1 165 ? -3.93 -6.461 -3.467 1 98.88 165 CYS B C 1
ATOM 2905 O O . CYS B 1 165 ? -3.078 -6.715 -2.613 1 98.88 165 CYS B O 1
ATOM 2907 N N . VAL B 1 166 ? -3.643 -6.617 -4.762 1 98.94 166 VAL B N 1
ATOM 2908 C CA . VAL B 1 166 ? -2.342 -7.094 -5.219 1 98.94 166 VAL B CA 1
ATOM 2909 C C . VAL B 1 166 ? -1.262 -6.078 -4.867 1 98.94 166 VAL B C 1
ATOM 2911 O O . VAL B 1 166 ? -0.27 -6.414 -4.215 1 98.94 166 VAL B O 1
ATOM 2914 N N . GLN B 1 167 ? -1.521 -4.859 -5.262 1 98.88 167 GLN B N 1
ATOM 2915 C CA . GLN B 1 167 ? -0.55 -3.805 -4.996 1 98.88 167 GLN B CA 1
ATOM 2916 C C . GLN B 1 167 ? -0.327 -3.629 -3.496 1 98.88 167 GLN B C 1
ATOM 2918 O O . GLN B 1 167 ? 0.811 -3.479 -3.047 1 98.88 167 GLN B O 1
ATOM 2923 N N . THR B 1 168 ? -1.432 -3.582 -2.705 1 98.94 168 THR B N 1
ATOM 2924 C CA . THR B 1 168 ? -1.314 -3.406 -1.263 1 98.94 168 THR B CA 1
ATOM 2925 C C . THR B 1 168 ? -0.47 -4.52 -0.648 1 98.94 168 THR B C 1
ATOM 2927 O O . THR B 1 168 ? 0.432 -4.254 0.149 1 98.94 168 THR B O 1
ATOM 2930 N N . SER B 1 169 ? -0.709 -5.723 -1.062 1 98.94 169 SER B N 1
ATOM 2931 C CA . SER B 1 169 ? 0.035 -6.871 -0.554 1 98.94 169 SER B CA 1
ATOM 2932 C C . SER B 1 169 ? 1.506 -6.797 -0.948 1 98.94 169 SER B C 1
ATOM 2934 O O . SER B 1 169 ? 2.387 -7.09 -0.137 1 98.94 169 SER B O 1
ATOM 2936 N N . MET B 1 170 ? 1.751 -6.438 -2.186 1 98.94 170 MET B N 1
ATOM 2937 C CA . MET B 1 170 ? 3.121 -6.367 -2.682 1 98.94 170 MET B CA 1
ATOM 2938 C C . MET B 1 170 ? 3.908 -5.281 -1.959 1 98.94 170 MET B C 1
ATOM 2940 O O . MET B 1 170 ? 5.078 -5.469 -1.627 1 98.94 170 MET B O 1
ATOM 2944 N N . ARG B 1 171 ? 3.283 -4.176 -1.71 1 98.88 171 ARG B N 1
ATOM 2945 C CA . ARG B 1 171 ? 3.939 -3.092 -0.988 1 98.88 171 ARG B CA 1
ATOM 2946 C C . ARG B 1 171 ? 4.25 -3.498 0.449 1 98.88 171 ARG B C 1
ATOM 2948 O O . ARG B 1 171 ? 5.328 -3.205 0.965 1 98.88 171 ARG B O 1
ATOM 2955 N N . GLU B 1 172 ? 3.348 -4.191 1.108 1 98.81 172 GLU B N 1
ATOM 2956 C CA . GLU B 1 172 ? 3.611 -4.727 2.441 1 98.81 172 GLU B CA 1
ATOM 2957 C C . GLU B 1 172 ? 4.789 -5.699 2.422 1 98.81 172 GLU B C 1
ATOM 2959 O O . GLU B 1 172 ? 5.637 -5.672 3.318 1 98.81 172 GLU B O 1
ATOM 2964 N N . ALA B 1 173 ? 4.758 -6.512 1.448 1 98.88 173 ALA B N 1
ATOM 2965 C CA . ALA B 1 173 ? 5.816 -7.508 1.317 1 98.88 173 ALA B CA 1
ATOM 2966 C C . ALA B 1 173 ? 7.18 -6.844 1.145 1 98.88 173 ALA B C 1
ATOM 2968 O O . ALA B 1 173 ? 8.164 -7.258 1.759 1 98.88 173 ALA B O 1
ATOM 2969 N N . ASN B 1 174 ? 7.203 -5.867 0.298 1 98.5 174 ASN B N 1
ATOM 2970 C CA . ASN B 1 174 ? 8.43 -5.113 0.063 1 98.5 174 ASN B CA 1
ATOM 2971 C C . ASN B 1 174 ? 9 -4.547 1.362 1 98.5 174 ASN B C 1
ATOM 2973 O O . ASN B 1 174 ? 10.195 -4.648 1.617 1 98.5 174 ASN B O 1
ATOM 2977 N N . ASP B 1 175 ? 8.188 -4.008 2.203 1 98.31 175 ASP B N 1
ATOM 2978 C CA . ASP B 1 175 ? 8.617 -3.402 3.461 1 98.31 175 ASP B CA 1
ATOM 2979 C C . ASP B 1 175 ? 9.141 -4.461 4.43 1 98.31 175 ASP B C 1
ATOM 2981 O O . ASP B 1 175 ? 9.875 -4.145 5.367 1 98.31 175 ASP B O 1
ATOM 2985 N N . ARG B 1 176 ? 8.758 -5.648 4.195 1 98.06 176 ARG B N 1
ATOM 2986 C CA . ARG B 1 176 ? 9.148 -6.746 5.078 1 98.06 176 ARG B CA 1
ATOM 2987 C C . ARG B 1 176 ? 10.398 -7.445 4.555 1 98.06 176 ARG B C 1
ATOM 2989 O O . ARG B 1 176 ? 10.859 -8.43 5.141 1 98.06 176 ARG B O 1
ATOM 2996 N N . GLY B 1 177 ? 10.906 -6.988 3.385 1 97.69 177 GLY B N 1
ATOM 2997 C CA . GLY B 1 177 ? 12.195 -7.449 2.904 1 97.69 177 GLY B CA 1
ATOM 2998 C C . GLY B 1 177 ? 12.086 -8.523 1.833 1 97.69 177 GLY B C 1
ATOM 2999 O O . GLY B 1 177 ? 13.094 -9.102 1.423 1 97.69 177 GLY B O 1
ATOM 3000 N N . TYR B 1 178 ? 10.891 -8.797 1.342 1 98.5 178 TYR B N 1
ATOM 3001 C CA . TYR B 1 178 ? 10.734 -9.789 0.282 1 98.5 178 TYR B CA 1
ATOM 3002 C C . TYR B 1 178 ? 11.148 -9.211 -1.066 1 98.5 178 TYR B C 1
ATOM 3004 O O . TYR B 1 178 ? 10.984 -8.016 -1.316 1 98.5 178 TYR B O 1
ATOM 3012 N N . VAL B 1 179 ? 11.703 -10.07 -1.874 1 98.25 179 VAL B N 1
ATOM 3013 C CA . VAL B 1 179 ? 11.977 -9.758 -3.271 1 98.25 179 VAL B CA 1
ATOM 3014 C C . VAL B 1 179 ? 10.758 -10.086 -4.125 1 98.25 179 VAL B C 1
ATOM 3016 O O . VAL B 1 179 ? 10.438 -11.258 -4.336 1 98.25 179 VAL B O 1
ATOM 3019 N N . CYS B 1 180 ? 10.07 -9.047 -4.664 1 98.75 180 CYS B N 1
ATOM 3020 C CA . CYS B 1 180 ? 8.711 -9.219 -5.16 1 98.75 180 CYS B CA 1
ATOM 3021 C C . CYS B 1 180 ? 8.664 -9.102 -6.68 1 98.75 180 CYS B C 1
ATOM 3023 O O . CYS B 1 180 ? 9.281 -8.203 -7.254 1 98.75 180 CYS B O 1
ATOM 3025 N N . LEU B 1 181 ? 7.965 -10 -7.281 1 98.88 181 LEU B N 1
ATOM 3026 C CA . LEU B 1 181 ? 7.66 -9.992 -8.711 1 98.88 181 LEU B CA 1
ATOM 3027 C C . LEU B 1 181 ? 6.152 -10.016 -8.938 1 98.88 181 LEU B C 1
ATOM 3029 O O . LEU B 1 181 ? 5.438 -10.805 -8.328 1 98.88 181 LEU B O 1
ATOM 3033 N N . ILE B 1 182 ? 5.664 -9.078 -9.742 1 99 182 ILE B N 1
ATOM 3034 C CA . ILE B 1 182 ? 4.277 -9.148 -10.188 1 99 182 ILE B CA 1
ATOM 3035 C C . ILE B 1 182 ? 4.223 -9.68 -11.617 1 99 182 ILE B C 1
ATOM 3037 O O . ILE B 1 182 ? 4.996 -9.242 -12.477 1 99 182 ILE B O 1
ATOM 3041 N N . VAL B 1 183 ? 3.383 -10.68 -11.836 1 99 183 VAL B N 1
ATOM 3042 C CA . VAL B 1 183 ? 3.242 -11.258 -13.172 1 99 183 VAL B CA 1
ATOM 3043 C C . VAL B 1 183 ? 2.182 -10.492 -13.961 1 99 183 VAL B C 1
ATOM 3045 O O . VAL B 1 183 ? 0.994 -10.555 -13.633 1 99 183 VAL B O 1
ATOM 3048 N N . GLU B 1 184 ? 2.537 -9.898 -15.016 1 98.94 184 GLU B N 1
ATOM 3049 C CA . GLU B 1 184 ? 1.784 -8.844 -15.695 1 98.94 184 GLU B CA 1
ATOM 3050 C C . GLU B 1 184 ? 0.44 -9.359 -16.203 1 98.94 184 GLU B C 1
ATOM 3052 O O . GLU B 1 184 ? -0.583 -8.688 -16.062 1 98.94 184 GLU B O 1
ATOM 3057 N N . ASP B 1 185 ? 0.433 -10.516 -16.797 1 98.94 185 ASP B N 1
ATOM 3058 C CA . ASP B 1 185 ? -0.793 -11.023 -17.422 1 98.94 185 ASP B CA 1
ATOM 3059 C C . ASP B 1 185 ? -1.526 -11.977 -16.469 1 98.94 185 ASP B C 1
ATOM 3061 O O . ASP B 1 185 ? -2.539 -12.57 -16.844 1 98.94 185 ASP B O 1
ATOM 3065 N N . ALA B 1 186 ? -1.012 -12.133 -15.211 1 98.94 186 ALA B N 1
ATOM 3066 C CA . ALA B 1 186 ? -1.652 -12.977 -14.211 1 98.94 186 ALA B CA 1
ATOM 3067 C C . ALA B 1 186 ? -2.287 -12.133 -13.109 1 98.94 186 ALA B C 1
ATOM 3069 O O . ALA B 1 186 ? -2.521 -12.617 -12 1 98.94 186 ALA B O 1
ATOM 3070 N N . THR B 1 187 ? -2.42 -10.891 -13.336 1 98.94 187 THR B N 1
ATOM 3071 C CA . THR B 1 187 ? -3.207 -9.969 -12.531 1 98.94 187 THR B CA 1
ATOM 3072 C C . THR B 1 187 ? -4.094 -9.094 -13.414 1 98.94 187 THR B C 1
ATOM 3074 O O . THR B 1 187 ? -3.74 -8.805 -14.555 1 98.94 187 THR B O 1
ATOM 3077 N N . GLU B 1 188 ? -5.211 -8.719 -12.867 1 98.81 188 GLU B N 1
ATOM 3078 C CA . GLU B 1 188 ? -6.129 -7.883 -13.641 1 98.81 188 GLU B CA 1
ATOM 3079 C C . GLU B 1 188 ? -6.816 -6.848 -12.758 1 98.81 188 GLU B C 1
ATOM 3081 O O . GLU B 1 188 ? -6.758 -6.938 -11.531 1 98.81 188 GLU B O 1
ATOM 3086 N N . SER B 1 189 ? -7.305 -5.879 -13.359 1 98.75 189 SER B N 1
ATOM 3087 C CA . SER B 1 189 ? -8.086 -4.785 -12.789 1 98.75 189 SER B CA 1
ATOM 3088 C C . SER B 1 189 ? -9.398 -4.59 -13.531 1 98.75 189 SER B C 1
ATOM 3090 O O . SER B 1 189 ? -9.508 -4.938 -14.703 1 98.75 189 SER B O 1
ATOM 3092 N N . TYR B 1 190 ? -10.422 -4.051 -12.82 1 98.19 190 TYR B N 1
ATOM 3093 C CA . TYR B 1 190 ? -11.625 -3.58 -13.5 1 98.19 190 TYR B CA 1
ATOM 3094 C C . TYR B 1 190 ? -11.305 -2.4 -14.414 1 98.19 190 TYR B C 1
ATOM 3096 O O . TYR B 1 190 ? -12.062 -2.107 -15.344 1 98.19 190 TYR B O 1
ATOM 3104 N N . PHE B 1 191 ? -10.227 -1.702 -14.148 1 98.31 191 PHE B N 1
ATOM 3105 C CA . PHE B 1 191 ? -9.789 -0.485 -14.82 1 98.31 191 PHE B CA 1
ATOM 3106 C C . PHE B 1 191 ? -8.391 -0.663 -15.414 1 98.31 191 PHE B C 1
ATOM 3108 O O . PHE B 1 191 ? -7.395 -0.381 -14.75 1 98.31 191 PHE B O 1
ATOM 3115 N N . PRO B 1 192 ? -8.305 -0.973 -16.719 1 98 192 PRO B N 1
ATOM 3116 C CA . PRO B 1 192 ? -7.008 -1.253 -17.328 1 98 192 PRO B CA 1
ATOM 3117 C C . PRO B 1 192 ? -5.984 -0.15 -17.078 1 98 192 PRO B C 1
ATOM 3119 O O . PRO B 1 192 ? -4.785 -0.426 -16.984 1 98 192 PRO B O 1
ATOM 3122 N N . GLU B 1 193 ? -6.438 1.095 -16.984 1 98.5 193 GLU B N 1
ATOM 3123 C CA . GLU B 1 193 ? -5.512 2.199 -16.75 1 98.5 193 GLU B CA 1
ATOM 3124 C C . GLU B 1 193 ? -4.902 2.121 -15.352 1 98.5 193 GLU B C 1
ATOM 3126 O O . GLU B 1 193 ? -3.76 2.535 -15.148 1 98.5 193 GLU B O 1
ATOM 3131 N N . PHE B 1 194 ? -5.668 1.614 -14.414 1 98.81 194 PHE B N 1
ATOM 3132 C CA . PHE B 1 194 ? -5.141 1.456 -13.062 1 98.81 194 PHE B CA 1
ATOM 3133 C C . PHE B 1 194 ? -4.102 0.345 -13.016 1 98.81 194 PHE B C 1
ATOM 3135 O O . PHE B 1 194 ? -3.088 0.466 -12.32 1 98.81 194 PHE B O 1
ATOM 3142 N N . LYS B 1 195 ? -4.395 -0.742 -13.695 1 98.88 195 LYS B N 1
ATOM 3143 C CA . LYS B 1 195 ? -3.406 -1.812 -13.797 1 98.88 195 LYS B CA 1
ATOM 3144 C C . LYS B 1 195 ? -2.092 -1.292 -14.375 1 98.88 195 LYS B C 1
ATOM 3146 O O . LYS B 1 195 ? -1.022 -1.538 -13.82 1 98.88 195 LYS B O 1
ATOM 3151 N N . ALA B 1 196 ? -2.168 -0.596 -15.453 1 98.81 196 ALA B N 1
ATOM 3152 C CA . ALA B 1 196 ? -0.978 -0.063 -16.109 1 98.81 196 ALA B CA 1
ATOM 3153 C C . ALA B 1 196 ? -0.205 0.867 -15.18 1 98.81 196 ALA B C 1
ATOM 3155 O O . ALA B 1 196 ? 1.022 0.793 -15.102 1 98.81 196 ALA B O 1
ATOM 3156 N N . ALA B 1 197 ? -0.902 1.76 -14.5 1 98.88 197 ALA B N 1
ATOM 3157 C CA . ALA B 1 197 ? -0.27 2.711 -13.586 1 98.88 197 ALA B CA 1
ATOM 3158 C C . ALA B 1 197 ? 0.394 1.991 -12.414 1 98.88 197 ALA B C 1
ATOM 3160 O O . ALA B 1 197 ? 1.494 2.357 -12 1 98.88 197 ALA B O 1
ATOM 3161 N N . ALA B 1 198 ? -0.307 0.976 -11.906 1 98.88 198 ALA B N 1
ATOM 3162 C CA . ALA B 1 198 ? 0.244 0.213 -10.789 1 98.88 198 ALA B CA 1
ATOM 3163 C C . ALA B 1 198 ? 1.545 -0.479 -11.188 1 98.88 198 ALA B C 1
ATOM 3165 O O . ALA B 1 198 ? 2.539 -0.408 -10.461 1 98.88 198 ALA B O 1
ATOM 3166 N N . LEU B 1 199 ? 1.535 -1.115 -12.32 1 98.94 199 LEU B N 1
ATOM 3167 C CA . LEU B 1 199 ? 2.738 -1.79 -12.797 1 98.94 199 LEU B CA 1
ATOM 3168 C C . LEU B 1 199 ? 3.881 -0.797 -12.984 1 98.94 199 LEU B C 1
ATOM 3170 O O . LEU B 1 199 ? 5.016 -1.074 -12.594 1 98.94 199 LEU B O 1
ATOM 3174 N N . ALA B 1 200 ? 3.566 0.345 -13.523 1 98.88 200 ALA B N 1
ATOM 3175 C CA . ALA B 1 200 ? 4.586 1.366 -13.758 1 98.88 200 ALA B CA 1
ATOM 3176 C C . ALA B 1 200 ? 5.16 1.876 -12.438 1 98.88 200 ALA B C 1
ATOM 3178 O O . ALA B 1 200 ? 6.379 2.018 -12.297 1 98.88 200 ALA B O 1
ATOM 3179 N N . MET B 1 201 ? 4.332 2.084 -11.5 1 98.75 201 MET B N 1
ATOM 3180 C CA . MET B 1 201 ? 4.777 2.607 -10.211 1 98.75 201 MET B CA 1
ATOM 3181 C C . MET B 1 201 ? 5.625 1.581 -9.469 1 98.75 201 MET B C 1
ATOM 3183 O O . MET B 1 201 ? 6.652 1.927 -8.883 1 98.75 201 MET B O 1
ATOM 3187 N N . LEU B 1 202 ? 5.215 0.357 -9.523 1 98.56 202 LEU B N 1
ATOM 3188 C CA . LEU B 1 202 ? 5.879 -0.699 -8.766 1 98.56 202 LEU B CA 1
ATOM 3189 C C . LEU B 1 202 ? 7.301 -0.915 -9.266 1 98.56 202 LEU B C 1
ATOM 3191 O O . LEU B 1 202 ? 8.203 -1.222 -8.484 1 98.56 202 LEU B O 1
ATOM 3195 N N . THR B 1 203 ? 7.52 -0.691 -10.547 1 98.38 203 THR B N 1
ATOM 3196 C CA . THR B 1 203 ? 8.805 -1.033 -11.148 1 98.38 203 THR B CA 1
ATOM 3197 C C . THR B 1 203 ? 9.672 0.213 -11.328 1 98.38 203 THR B C 1
ATOM 3199 O O . THR B 1 203 ? 10.844 0.116 -11.695 1 98.38 203 THR B O 1
ATOM 3202 N N . ALA B 1 204 ? 9.156 1.34 -11.031 1 97.25 204 ALA B N 1
ATOM 3203 C CA . ALA B 1 204 ? 9.875 2.594 -11.242 1 97.25 204 ALA B CA 1
ATOM 3204 C C . ALA B 1 204 ? 11.094 2.684 -10.32 1 97.25 204 ALA B C 1
ATOM 3206 O O . ALA B 1 204 ? 11.203 1.932 -9.352 1 97.25 204 ALA B O 1
ATOM 3207 N N . GLN B 1 205 ? 12.047 3.57 -10.742 1 95.25 205 GLN B N 1
ATOM 3208 C CA . GLN B 1 205 ? 13.211 3.934 -9.938 1 95.25 205 GLN B CA 1
ATOM 3209 C C . GLN B 1 205 ? 14.008 2.697 -9.539 1 95.25 205 GLN B C 1
ATOM 3211 O O . GLN B 1 205 ? 14.383 2.545 -8.375 1 95.25 205 GLN B O 1
ATOM 3216 N N . GLY B 1 206 ? 14.203 1.765 -10.5 1 95.44 206 GLY B N 1
ATOM 3217 C CA . GLY B 1 206 ? 15 0.582 -10.242 1 95.44 206 GLY B CA 1
ATOM 3218 C C . GLY B 1 206 ? 14.32 -0.413 -9.32 1 95.44 206 GLY B C 1
ATOM 3219 O O . GLY B 1 206 ? 14.914 -0.873 -8.344 1 95.44 206 GLY B O 1
ATOM 3220 N N . ALA B 1 207 ? 13.016 -0.647 -9.516 1 96.62 207 ALA B N 1
ATOM 3221 C CA . ALA B 1 207 ? 12.242 -1.623 -8.758 1 96.62 207 ALA B CA 1
ATOM 3222 C C . ALA B 1 207 ? 11.992 -1.137 -7.332 1 96.62 207 ALA B C 1
ATOM 3224 O O . ALA B 1 207 ? 12.234 -1.867 -6.371 1 96.62 207 ALA B O 1
ATOM 3225 N N . ILE B 1 208 ? 11.422 0.057 -7.199 1 96.06 208 ILE B N 1
ATOM 3226 C CA . ILE B 1 208 ? 11.234 0.688 -5.898 1 96.06 208 ILE B CA 1
ATOM 3227 C C . ILE B 1 208 ? 10.375 -0.209 -5.012 1 96.06 208 ILE B C 1
ATOM 3229 O O . ILE B 1 208 ? 10.539 -0.223 -3.789 1 96.06 208 ILE B O 1
ATOM 3233 N N . VAL B 1 209 ? 9.43 -1.014 -5.668 1 97.94 209 VAL B N 1
ATOM 3234 C CA . VAL B 1 209 ? 8.625 -1.994 -4.941 1 97.94 209 VAL B CA 1
ATOM 3235 C C . VAL B 1 209 ? 8.984 -3.402 -5.41 1 97.94 209 VAL B C 1
ATOM 3237 O O . VAL B 1 209 ? 8.961 -4.352 -4.621 1 97.94 209 VAL B O 1
ATOM 3240 N N . GLY B 1 210 ? 9.227 -3.502 -6.68 1 98.25 210 GLY B N 1
ATOM 3241 C CA . GLY B 1 210 ? 9.586 -4.805 -7.215 1 98.25 210 GLY B CA 1
ATOM 3242 C C . GLY B 1 210 ? 9.656 -4.828 -8.727 1 98.25 210 GLY B C 1
ATOM 3243 O O . GLY B 1 210 ? 9.797 -3.781 -9.367 1 98.25 210 GLY B O 1
ATOM 3244 N N . TRP B 1 211 ? 9.586 -6.086 -9.289 1 98.75 211 TRP B N 1
ATOM 3245 C CA . TRP B 1 211 ? 9.75 -6.336 -10.719 1 98.75 211 TRP B CA 1
ATOM 3246 C C . TRP B 1 211 ? 8.43 -6.758 -11.359 1 98.75 211 TRP B C 1
ATOM 3248 O O . TRP B 1 211 ? 7.48 -7.121 -10.648 1 98.75 211 TRP B O 1
ATOM 3258 N N . SER B 1 212 ? 8.352 -6.691 -12.648 1 98.94 212 SER B N 1
ATOM 3259 C CA . SER B 1 212 ? 7.238 -7.27 -13.398 1 98.94 212 SER B CA 1
ATOM 3260 C C . SER B 1 212 ? 7.742 -8.062 -14.602 1 98.94 212 SER B C 1
ATOM 3262 O O . SER B 1 212 ? 8.82 -7.777 -15.133 1 98.94 212 SER B O 1
ATOM 3264 N N . MET B 1 213 ? 7.035 -9.047 -14.922 1 98.75 213 MET B N 1
ATOM 3265 C CA . MET B 1 213 ? 7.301 -9.781 -16.156 1 98.75 213 MET B CA 1
ATOM 3266 C C . MET B 1 213 ? 6.078 -10.578 -16.594 1 98.75 213 MET B C 1
ATOM 3268 O O . MET B 1 213 ? 5.188 -10.852 -15.781 1 98.75 213 MET B O 1
ATOM 3272 N N . PRO B 1 214 ? 5.961 -10.953 -17.906 1 98.81 214 PRO B N 1
ATOM 3273 C CA . PRO B 1 214 ? 4.855 -11.797 -18.359 1 98.81 214 PRO B CA 1
ATOM 3274 C C . PRO B 1 214 ? 5 -13.25 -17.906 1 98.81 214 PRO B C 1
ATOM 3276 O O . PRO B 1 214 ? 6.117 -13.727 -17.703 1 98.81 214 PRO B O 1
ATOM 3279 N N . SER B 1 215 ? 3.826 -13.906 -17.766 1 98.81 215 SER B N 1
ATOM 3280 C CA . SER B 1 215 ? 3.824 -15.297 -17.312 1 98.81 215 SER B CA 1
ATOM 3281 C C . SER B 1 215 ? 4.625 -16.188 -18.25 1 98.81 215 SER B C 1
ATOM 3283 O O . SER B 1 215 ? 5.324 -17.094 -17.797 1 98.81 215 SER B O 1
ATOM 3285 N N . ALA B 1 216 ? 4.543 -15.906 -19.547 1 98.56 216 ALA B N 1
ATOM 3286 C CA . ALA B 1 216 ? 5.258 -16.734 -20.516 1 98.56 216 ALA B CA 1
ATOM 3287 C C . ALA B 1 216 ? 6.766 -16.656 -20.297 1 98.56 216 ALA B C 1
ATOM 3289 O O . ALA B 1 216 ? 7.465 -17.672 -20.375 1 98.56 216 ALA B O 1
ATOM 3290 N N . ALA B 1 217 ? 7.281 -15.477 -20.062 1 98.31 217 ALA B N 1
ATOM 3291 C CA . ALA B 1 217 ? 8.711 -15.281 -19.812 1 98.31 217 ALA B CA 1
ATOM 3292 C C . ALA B 1 217 ? 9.125 -15.977 -18.516 1 98.31 217 ALA B C 1
ATOM 3294 O O . ALA B 1 217 ? 10.203 -16.578 -18.438 1 98.31 217 ALA B O 1
ATOM 3295 N N . LEU B 1 218 ? 8.305 -15.852 -17.5 1 98.62 218 LEU B N 1
ATOM 3296 C CA . LEU B 1 218 ? 8.578 -16.516 -16.234 1 98.62 218 LEU B CA 1
ATOM 3297 C C . LEU B 1 218 ? 8.641 -18.031 -16.422 1 98.62 218 LEU B C 1
ATOM 3299 O O . LEU B 1 218 ? 9.602 -18.672 -16 1 98.62 218 LEU B O 1
ATOM 3303 N N . LEU B 1 219 ? 7.648 -18.578 -17.094 1 98.44 219 LEU B N 1
ATOM 3304 C CA . LEU B 1 219 ? 7.559 -20.031 -17.297 1 98.44 219 LEU B CA 1
ATOM 3305 C C . LEU B 1 219 ? 8.742 -20.531 -18.109 1 98.44 219 LEU B C 1
ATOM 3307 O O . LEU B 1 219 ? 9.297 -21.594 -17.812 1 98.44 219 LEU B O 1
ATOM 3311 N N . ALA B 1 220 ? 9.102 -19.719 -19.078 1 97.75 220 ALA B N 1
ATOM 3312 C CA . ALA B 1 220 ? 10.211 -20.109 -19.953 1 97.75 220 ALA B CA 1
ATOM 3313 C C . ALA B 1 220 ? 11.531 -20.125 -19.188 1 97.75 220 ALA B C 1
ATOM 3315 O O . ALA B 1 220 ? 12.445 -20.875 -19.531 1 97.75 220 ALA B O 1
ATOM 3316 N N . GLY B 1 221 ? 11.609 -19.297 -18.156 1 96.94 221 GLY B N 1
ATOM 3317 C CA . GLY B 1 221 ? 12.859 -19.141 -17.438 1 96.94 221 GLY B CA 1
ATOM 3318 C C . GLY B 1 221 ? 12.992 -20.109 -16.266 1 96.94 221 GLY B C 1
ATOM 3319 O O . GLY B 1 221 ? 14.078 -20.25 -15.703 1 96.94 221 GLY B O 1
ATOM 3320 N N . LEU B 1 222 ? 11.93 -20.844 -15.938 1 96.06 222 LEU B N 1
ATOM 3321 C CA . LEU B 1 222 ? 11.961 -21.734 -14.781 1 96.06 222 LEU B CA 1
ATOM 3322 C C . LEU B 1 222 ? 12.773 -22.984 -15.086 1 96.06 222 LEU B C 1
ATOM 3324 O O . LEU B 1 222 ? 12.734 -23.5 -16.203 1 96.06 222 LEU B O 1
ATOM 3328 N N . PRO B 1 223 ? 13.516 -23.453 -14.141 1 92.19 223 PRO B N 1
ATOM 3329 C CA . PRO B 1 223 ? 14.227 -24.719 -14.336 1 92.19 223 PRO B CA 1
ATOM 3330 C C . PRO B 1 223 ? 13.273 -25.906 -14.477 1 92.19 223 PRO B C 1
ATOM 3332 O O . PRO B 1 223 ? 12.117 -25.844 -14.047 1 92.19 223 PRO B O 1
ATOM 3335 N N . ALA B 1 224 ? 13.742 -26.922 -15.047 1 89.62 224 ALA B N 1
ATOM 3336 C CA . ALA B 1 224 ? 12.961 -28.156 -15.18 1 89.62 224 ALA B CA 1
ATOM 3337 C C . ALA B 1 224 ? 12.617 -28.734 -13.812 1 89.62 224 ALA B C 1
ATOM 3339 O O . ALA B 1 224 ? 13.398 -28.625 -12.867 1 89.62 224 ALA B O 1
ATOM 3340 N N . PRO B 1 225 ? 11.391 -29.344 -13.805 1 88.38 225 PRO B N 1
ATOM 3341 C CA . PRO B 1 225 ? 11.016 -29.953 -12.523 1 88.38 225 PRO B CA 1
ATOM 3342 C C . PRO B 1 225 ? 11.93 -31.109 -12.117 1 88.38 225 PRO B C 1
ATOM 3344 O O . PRO B 1 225 ? 12.516 -31.766 -12.984 1 88.38 225 PRO B O 1
#